Protein AF-0000000079467205 (afdb_homodimer)

Nearest PDB structures (foldseek):
  5gpa-assembly1_A  TM=7.378E-01  e=1.035E-05  Halalkalibacterium halodurans C-125
  5gpa-assembly1_B  TM=6.848E-01  e=2.240E-05  Halalkalibacterium halodurans C-125
  5gp9-assembly1_A  TM=6.369E-01  e=7.031E-06  Halalkalibacterium halodurans C-125
  2gen-assembly1_A-2  TM=6.597E-01  e=1.213E-04  Pseudomonas aeruginosa PAO1
  3whc-assembly3_F  TM=6.087E-01  e=8.655E-05  Bacillus subtilis subsp. subtilis str. 168

Radius of gyration: 24.33 Å; Cα contacts (8 Å, |Δi|>4): 505; chains: 2; bounding box: 54×79×48 Å

InterPro domains:
  IPR001647 DNA-binding HTH domain, TetR-type [PF00440] (15-61)
  IPR001647 DNA-binding HTH domain, TetR-type [PR00455] (15-28)
  IPR001647 DNA-binding HTH domain, TetR-type [PR00455] (36-59)
  IPR001647 DNA-binding HTH domain, TetR-type [PS50977] (9-69)
  IPR009057 Homedomain-like superfamily [SSF46689] (7-82)
  IPR023772 DNA-binding HTH domain, TetR-type, conserved site [PS01081] (27-57)
  IPR050109 HTH-type, TetR-like transcriptional regulator [PTHR30055] (4-200)

Foldseek 3Di:
DDPPDPVVVVLLVLLLVLLLVCCLAPNLVPDFLCSSCVSSVHDSVVNCVPAVTSLRSLQVNLVVLLVQLVVQLVVLLPDDDAQLSSQLSNLCSLALVVCQSRLQGPCNVRSVVSCCVSPVVSVVVSVVVQLVSQLVSQVVCVVVVRWAPVLQPDHSNVLSVVLVVQLVCQQDDPVHGDDSVSSSVSSSVSSVVVSVSTGD/DDPPDPVVVVLLVLLLVLLLVCCLAPNLVVDFLCSSCVSSVHDSVVNCVPAVTSLRSLQVNLVVLLVQLVVQLVVLLPDDDAQLSSQLSNLCSLALVVCQSRLQGPCNVRSVVSCCVSPVVSVVVSVVVQLVSQLVSQVVCVVVVRWAPVLQPDHSNVLSVVLVVQLVCQQDDPVHGDDSVSSSVSSSVSSVVVSVSTGD

Solvent-accessible surface area (backbone atoms only — not comparable to full-atom values): 20523 Å² total; per-residue (Å²): 132,81,79,71,54,79,71,49,57,46,50,57,46,36,41,39,54,26,38,52,54,41,33,36,74,56,17,64,87,74,47,48,61,61,54,27,18,56,67,44,70,48,55,54,69,59,50,54,74,77,25,82,49,63,63,43,43,51,44,51,42,51,52,50,52,52,53,50,28,54,54,37,32,54,52,21,70,68,44,76,78,54,61,36,58,28,46,26,35,35,51,39,24,68,45,45,62,59,37,68,71,37,52,80,30,91,28,42,66,59,50,54,54,44,40,53,70,72,28,44,70,57,51,54,46,49,56,50,48,52,45,48,53,45,28,51,51,50,52,52,33,36,75,72,60,60,27,23,54,72,54,34,72,46,55,52,65,57,51,34,50,46,51,50,14,24,58,56,14,46,51,58,45,97,92,41,57,55,54,65,68,58,40,52,50,47,46,43,51,49,22,33,36,51,38,30,12,18,47,102,132,80,80,71,53,77,71,50,57,47,50,57,46,37,42,39,54,26,37,51,51,41,33,38,73,56,19,64,86,73,49,48,62,61,54,27,17,58,66,46,70,47,56,54,70,59,49,54,75,76,26,84,49,62,62,43,43,51,42,49,42,52,51,49,52,53,52,51,28,53,52,37,31,55,51,21,70,69,43,77,77,54,60,37,57,27,45,26,35,35,50,40,26,69,45,45,61,57,38,65,70,39,52,82,31,92,28,43,67,59,48,53,53,43,41,54,72,70,28,44,68,56,52,54,46,48,57,49,48,54,45,49,52,45,27,51,49,51,52,52,33,34,74,71,61,60,28,24,54,70,56,35,73,44,55,54,65,58,49,34,52,45,51,48,15,23,57,56,16,47,51,58,45,96,90,41,56,56,55,64,68,59,39,52,50,49,46,44,51,48,21,34,37,51,37,31,12,20,47,102

Sequence (400 aa):
MAEPAPESRTKADAILSAAQRLFTQFGFRRTSIDDIAREAGIAKGTVYLYFDGKEAVFRAMQARNLAEVEVACDAAEAAGGGFGDRLRGVLEALYAGIYDRYGQSEHLVELSSTRLTVGPDIAGQVDQTYTGRIVGFLKAAEKAGDASLAASGLDAAAIAATLMAAAKGAKQSESGPPDPATYRASLARIAALIAAALRPMAEPAPESRTKADAILSAAQRLFTQFGFRRTSIDDIAREAGIAKGTVYLYFDGKEAVFRAMQARNLAEVEVACDAAEAAGGGFGDRLRGVLEALYAGIYDRYGQSEHLVELSSTRLTVGPDIAGQVDQTYTGRIVGFLKAAEKAGDASLAASGLDAAAIAATLMAAAKGAKQSESGPPDPATYRASLARIAALIAAALRP

Organism: NCBI:txid2803784

Secondary structure (DSSP, 8-state):
-----HHHHHHHHHHHHHHHHHHHHH-STT--HHHHHHHHTS-HHHHHHH-SSHHHHHHHHHHHHHHHHHHHHHHHHHS-S-HHHHHHHHHIIIIIHHHHHHTT-TTHHHHHHHHHHH-HHHHHHHHHHHHHHHHHHHHHHHHTTS--GGGTT--HHHHHHHHHHHHHHTT--TTSSPPHHHHHHHHHHHHHHHHHHT--/-----HHHHHHHHHHHHHHHHHHHHH-STT--HHHHHHHHTS-HHHHHHH-SSHHHHHHHHHHHHHHHHHHHHHHHHHS-S-HHHHHHHHHIIIIIHHHHHHTT-TTHHHHHHHHHHH-HHHHHHHHHHHHHHHHHHHHHHHHTTS--GGGTT--HHHHHHHHHHHHHHTT--TTSSPPHHHHHHHHHHHHHHHHHHT--

pLDDT: mean 91.83, std 10.71, range [36.5, 98.31]

Structure (mmCIF, N/CA/C/O backbone):
data_AF-0000000079467205-model_v1
#
loop_
_entity.id
_entity.type
_entity.pdbx_description
1 polymer 'TetR/AcrR family transcriptional regulator'
#
loop_
_atom_site.group_PDB
_atom_site.id
_atom_site.type_symbol
_atom_site.label_atom_id
_atom_site.label_alt_id
_atom_site.label_comp_id
_atom_site.label_asym_id
_atom_site.label_entity_id
_atom_site.label_seq_id
_atom_site.pdbx_PDB_ins_code
_atom_site.Cartn_x
_atom_site.Cartn_y
_atom_site.Cartn_z
_atom_site.occupancy
_atom_site.B_iso_or_equiv
_atom_site.auth_seq_id
_atom_site.auth_comp_id
_atom_site.auth_asym_id
_atom_site.auth_atom_id
_atom_site.pdbx_PDB_model_num
ATOM 1 N N . MET A 1 1 ? -8.852 38.5 7.387 1 36.75 1 MET A N 1
ATOM 2 C CA . MET A 1 1 ? -9.695 38.156 8.531 1 36.75 1 MET A CA 1
ATOM 3 C C . MET A 1 1 ? -8.859 38.031 9.805 1 36.75 1 MET A C 1
ATOM 5 O O . MET A 1 1 ? -7.715 37.562 9.75 1 36.75 1 MET A O 1
ATOM 9 N N . ALA A 1 2 ? -9.195 38.594 10.961 1 44.03 2 ALA A N 1
ATOM 10 C CA . ALA A 1 2 ? -8.43 38.844 12.18 1 44.03 2 ALA A CA 1
ATOM 11 C C . ALA A 1 2 ? -7.926 37.531 12.789 1 44.03 2 ALA A C 1
ATOM 13 O O . ALA A 1 2 ? -8.586 36.5 12.672 1 44.03 2 ALA A O 1
ATOM 14 N N . GLU A 1 3 ? -6.695 37.344 13.125 1 44.56 3 GLU A N 1
ATOM 15 C CA . GLU A 1 3 ? -6.109 36.219 13.844 1 44.56 3 GLU A CA 1
ATOM 16 C C . GLU A 1 3 ? -6.895 35.906 15.109 1 44.56 3 GLU A C 1
ATOM 18 O O . GLU A 1 3 ? -7.129 36.781 15.938 1 44.56 3 GLU A O 1
ATOM 23 N N . PRO A 1 4 ? -7.855 34.969 15.156 1 46.72 4 PRO A N 1
ATOM 24 C CA . PRO A 1 4 ? -8.711 34.781 16.328 1 46.72 4 PRO A CA 1
ATOM 25 C C . PRO A 1 4 ? -7.953 34.938 17.641 1 46.72 4 PRO A C 1
ATOM 27 O O . PRO A 1 4 ? -6.738 34.719 17.688 1 46.72 4 PRO A O 1
ATOM 30 N N . ALA A 1 5 ? -8.438 35.5 18.641 1 46.75 5 ALA A N 1
ATOM 31 C CA . ALA A 1 5 ? -7.914 35.781 19.969 1 46.75 5 ALA A CA 1
ATOM 32 C C . ALA A 1 5 ? -7.34 34.531 20.625 1 46.75 5 ALA A C 1
ATOM 34 O O . ALA A 1 5 ? -7.781 33.406 20.344 1 46.75 5 ALA A O 1
ATOM 35 N N . PRO A 1 6 ? -6.297 34.5 21.312 1 47.53 6 PRO A N 1
ATOM 36 C CA . PRO A 1 6 ? -5.609 33.375 21.969 1 47.53 6 PRO A CA 1
ATOM 37 C C . PRO A 1 6 ? -6.574 32.375 22.625 1 47.53 6 PRO A C 1
ATOM 39 O O . PRO A 1 6 ? -6.328 31.172 22.625 1 47.53 6 PRO A O 1
ATOM 42 N N . GLU A 1 7 ? -7.547 32.875 23.281 1 47.25 7 GLU A N 1
ATOM 43 C CA . GLU A 1 7 ? -8.555 32.062 23.938 1 47.25 7 GLU A CA 1
ATOM 44 C C . GLU A 1 7 ? -9.336 31.219 22.938 1 47.25 7 GLU A C 1
ATOM 46 O O . GLU A 1 7 ? -9.805 30.125 23.25 1 47.25 7 GLU A O 1
ATOM 51 N N . SER A 1 8 ? -9.68 31.812 21.844 1 50.72 8 SER A N 1
ATOM 52 C CA . SER A 1 8 ? -10.438 31.266 20.734 1 50.72 8 SER A CA 1
ATOM 53 C C . SER A 1 8 ? -9.711 30.094 20.078 1 50.72 8 SER A C 1
ATOM 55 O O . SER A 1 8 ? -10.336 29.125 19.656 1 50.72 8 SER A O 1
ATOM 57 N N . ARG A 1 9 ? -8.398 30.297 19.812 1 60.38 9 ARG A N 1
ATOM 58 C CA . ARG A 1 9 ? -7.547 29.234 19.266 1 60.38 9 ARG A CA 1
ATOM 59 C C . ARG A 1 9 ? -7.629 27.969 20.125 1 60.38 9 ARG A C 1
ATOM 61 O O . ARG A 1 9 ? -7.668 26.859 19.594 1 60.38 9 ARG A O 1
ATOM 68 N N . THR A 1 10 ? -8.156 28.344 21.312 1 80.81 10 THR A N 1
ATOM 69 C CA . THR A 1 10 ? -8.164 27.266 22.297 1 80.81 10 THR A CA 1
ATOM 70 C C . THR A 1 10 ? -9.43 26.422 22.156 1 80.81 10 THR A C 1
ATOM 72 O O . THR A 1 10 ? -9.367 25.203 22.141 1 80.81 10 THR A O 1
ATOM 75 N N . LYS A 1 11 ? -10.633 27.203 21.797 1 91.44 11 LYS A N 1
ATOM 76 C CA . LYS A 1 11 ? -11.883 26.453 21.719 1 91.44 11 LYS A CA 1
ATOM 77 C C . LYS A 1 11 ? -11.961 25.641 20.422 1 91.44 11 LYS A C 1
ATOM 79 O O . LYS A 1 11 ? -12.367 24.484 20.438 1 91.44 11 LYS A O 1
ATOM 84 N N . ALA A 1 12 ? -11.602 26.344 19.406 1 94.81 12 ALA A N 1
ATOM 85 C CA . ALA A 1 12 ? -11.562 25.625 18.125 1 94.81 12 ALA A CA 1
ATOM 86 C C . ALA A 1 12 ? -10.695 24.375 18.219 1 94.81 12 ALA A C 1
ATOM 88 O O . ALA A 1 12 ? -11.078 23.312 17.734 1 94.81 12 ALA A O 1
ATOM 89 N N . ASP A 1 13 ? -9.609 24.547 18.891 1 94.94 13 ASP A N 1
ATOM 90 C CA . ASP A 1 13 ? -8.695 23.422 19.062 1 94.94 13 ASP A CA 1
ATOM 91 C C . ASP A 1 13 ? -9.32 22.328 19.922 1 94.94 13 ASP A C 1
ATOM 93 O O . ASP A 1 13 ? -9.156 21.125 19.625 1 94.94 13 ASP A O 1
ATOM 97 N N . ALA A 1 14 ? -10 22.75 20.891 1 95.44 14 ALA A N 1
ATOM 98 C CA . ALA A 1 14 ? -10.68 21.797 21.75 1 95.44 14 ALA A CA 1
ATOM 99 C C . ALA A 1 14 ? -11.75 21.016 20.984 1 95.44 14 ALA A C 1
ATOM 101 O O . ALA A 1 14 ? -11.891 19.812 21.156 1 95.44 14 ALA A O 1
ATOM 102 N N . ILE A 1 15 ? -12.438 21.75 20.156 1 97.31 15 ILE A N 1
ATOM 103 C CA . ILE A 1 15 ? -13.477 21.141 19.328 1 97.31 15 ILE A CA 1
ATOM 104 C C . ILE A 1 15 ? -12.852 20.109 18.375 1 97.31 15 ILE A C 1
ATOM 106 O O . ILE A 1 15 ? -13.312 18.984 18.297 1 97.31 15 ILE A O 1
ATOM 110 N N . LEU A 1 16 ? -11.789 20.484 17.766 1 97.25 16 LEU A N 1
ATOM 111 C CA . LEU A 1 16 ? -11.141 19.625 16.797 1 97.25 16 LEU A CA 1
ATOM 112 C C . LEU A 1 16 ? -10.523 18.406 17.469 1 97.25 16 LEU A C 1
ATOM 114 O O . LEU A 1 16 ? -10.555 17.297 16.922 1 97.25 16 LEU A O 1
ATOM 118 N N . SER A 1 17 ? -9.953 18.562 18.688 1 96.38 17 SER A N 1
ATOM 119 C CA . SER A 1 17 ? -9.383 17.453 19.422 1 96.38 17 SER A CA 1
ATOM 120 C C . SER A 1 17 ? -10.461 16.469 19.859 1 96.38 17 SER A C 1
ATOM 122 O O . SER A 1 17 ? -10.266 15.25 19.781 1 96.38 17 SER A O 1
ATOM 124 N N . ALA A 1 18 ? -11.578 16.984 20.266 1 97.31 18 ALA A N 1
ATOM 125 C CA . ALA A 1 18 ? -12.719 16.156 20.625 1 97.31 18 ALA A CA 1
ATOM 126 C C . ALA A 1 18 ? -13.234 15.383 19.406 1 97.31 18 ALA A C 1
ATOM 128 O O . ALA A 1 18 ? -13.492 14.18 19.484 1 97.31 18 ALA A O 1
ATOM 129 N N . ALA A 1 19 ? -13.375 16.109 18.328 1 97.38 19 ALA A N 1
ATOM 130 C CA . ALA A 1 19 ? -13.836 15.492 17.094 1 97.38 19 ALA A CA 1
ATOM 131 C C . ALA A 1 19 ? -12.906 14.367 16.656 1 97.38 19 ALA A C 1
ATOM 133 O O . ALA A 1 19 ? -13.359 13.289 16.266 1 97.38 19 ALA A O 1
ATOM 134 N N . GLN A 1 20 ? -11.633 14.633 16.703 1 95.81 20 GLN A N 1
ATOM 135 C CA . GLN A 1 20 ? -10.641 13.625 16.328 1 95.81 20 GLN A CA 1
ATOM 136 C C . GLN A 1 20 ? -10.828 12.344 17.141 1 95.81 20 GLN A C 1
ATOM 138 O O . GLN A 1 20 ? -10.82 11.25 16.578 1 95.81 20 GLN A O 1
ATOM 143 N N . ARG A 1 21 ? -10.969 12.492 18.391 1 95.88 21 ARG A N 1
ATOM 144 C CA . ARG A 1 21 ? -11.156 11.352 19.266 1 95.88 21 ARG A CA 1
ATOM 145 C C . ARG A 1 21 ? -12.445 10.602 18.938 1 95.88 21 ARG A C 1
ATOM 147 O O . ARG A 1 21 ? -12.445 9.375 18.812 1 95.88 21 ARG A O 1
ATOM 154 N N . LEU A 1 22 ? -13.469 11.32 18.75 1 97.56 22 LEU A N 1
ATOM 155 C CA . LEU A 1 22 ? -14.781 10.711 18.531 1 97.56 22 LEU A CA 1
ATOM 156 C C . LEU A 1 22 ? -14.867 10.078 17.156 1 97.56 22 LEU A C 1
ATOM 158 O O . LEU A 1 22 ? -15.367 8.961 17.016 1 97.56 22 LEU A O 1
ATOM 162 N N . PHE A 1 23 ? -14.344 10.773 16.141 1 96.94 23 PHE A N 1
ATOM 163 C CA . PHE A 1 23 ? -14.336 10.211 14.797 1 96.94 23 PHE A CA 1
ATOM 164 C C . PHE A 1 23 ? -13.516 8.93 14.75 1 96.94 23 PHE A C 1
ATOM 166 O O . PHE A 1 23 ? -13.875 7.98 14.055 1 96.94 23 PHE A O 1
ATOM 173 N N . THR A 1 24 ? -12.445 8.938 15.469 1 95.38 24 THR A N 1
ATOM 174 C CA . THR A 1 24 ? -11.578 7.762 15.477 1 95.38 24 THR A CA 1
ATOM 175 C C . THR A 1 24 ? -12.242 6.605 16.219 1 95.38 24 THR A C 1
ATOM 177 O O . THR A 1 24 ? -12.125 5.449 15.805 1 95.38 24 THR A O 1
ATOM 180 N N . GLN A 1 25 ? -12.977 6.918 17.219 1 95.38 25 GLN A N 1
ATOM 181 C CA . GLN A 1 25 ? -13.555 5.898 18.078 1 95.38 25 GLN A CA 1
ATOM 182 C C . GLN A 1 25 ? -14.891 5.395 17.531 1 95.38 25 GLN A C 1
ATOM 184 O O . GLN A 1 25 ? -15.195 4.203 17.641 1 95.38 25 GLN A O 1
ATOM 189 N N . PHE A 1 26 ? -15.656 6.32 16.875 1 96.38 26 PHE A N 1
ATOM 190 C CA . PHE A 1 26 ? -17.031 5.941 16.562 1 96.38 26 PHE A CA 1
ATOM 191 C C . PHE A 1 26 ? -17.328 6.129 15.078 1 96.38 26 PHE A C 1
ATOM 193 O O . PHE A 1 26 ? -18.406 5.738 14.602 1 96.38 26 PHE A O 1
ATOM 200 N N . GLY A 1 27 ? -16.391 6.652 14.398 1 96.81 27 GLY A N 1
ATOM 201 C CA . GLY A 1 27 ? -16.656 6.969 13 1 96.81 27 GLY A CA 1
ATOM 202 C C . GLY A 1 27 ? -17.328 8.312 12.82 1 96.81 27 GLY A C 1
ATOM 203 O O . GLY A 1 27 ? -17.812 8.914 13.781 1 96.81 27 GLY A O 1
ATOM 204 N N . PHE A 1 28 ? -17.359 8.82 11.602 1 96.75 28 PHE A N 1
ATOM 205 C CA . PHE A 1 28 ? -17.953 10.109 11.25 1 96.75 28 PHE A CA 1
ATOM 206 C C . PHE A 1 28 ? -19.484 10.047 11.328 1 96.75 28 PHE A C 1
ATOM 208 O O . PHE A 1 28 ? -20.109 10.953 11.875 1 96.75 28 PHE A O 1
ATOM 215 N N . ARG A 1 29 ? -20.047 9.023 10.805 1 96.19 29 ARG A N 1
ATOM 216 C CA . ARG A 1 29 ? -21.5 8.891 10.688 1 96.19 29 ARG A CA 1
ATOM 217 C C . ARG A 1 29 ? -22.156 8.859 12.062 1 96.19 29 ARG A C 1
ATOM 219 O O . ARG A 1 29 ? -23.172 9.516 12.289 1 96.19 29 ARG A O 1
ATOM 226 N N . ARG A 1 30 ? -21.562 8.211 12.977 1 97 30 ARG A N 1
ATOM 227 C CA . ARG A 1 30 ? -22.188 7.98 14.273 1 97 30 ARG A CA 1
ATOM 228 C C . ARG A 1 30 ? -21.875 9.125 15.242 1 97 30 ARG A C 1
ATOM 230 O O . ARG A 1 30 ? -22.422 9.172 16.344 1 97 30 ARG A O 1
ATOM 237 N N . THR A 1 31 ? -20.984 9.922 14.898 1 98.12 31 THR A N 1
ATOM 238 C CA . THR A 1 31 ? -20.625 11.047 15.758 1 98.12 31 THR A CA 1
ATOM 239 C C . THR A 1 31 ? -21.484 12.273 15.438 1 98.12 31 THR A C 1
ATOM 241 O O . THR A 1 31 ? -21.672 12.617 14.266 1 98.12 31 THR A O 1
ATOM 244 N N . SER A 1 32 ? -22.047 12.945 16.438 1 97.75 32 SER A N 1
ATOM 245 C CA . SER A 1 32 ? -22.859 14.141 16.234 1 97.75 32 SER A CA 1
ATOM 246 C C . SER A 1 32 ? -22.156 15.383 16.781 1 97.75 32 SER A C 1
ATOM 248 O O . SER A 1 32 ? -21.172 15.281 17.5 1 97.75 32 SER A O 1
ATOM 250 N N . ILE A 1 33 ? -22.703 16.5 16.406 1 97.75 33 ILE A N 1
ATOM 251 C CA . ILE A 1 33 ? -22.219 17.766 16.953 1 97.75 33 ILE A CA 1
ATOM 252 C C . ILE A 1 33 ? -22.422 17.781 18.469 1 97.75 33 ILE A C 1
ATOM 254 O O . ILE A 1 33 ? -21.578 18.297 19.203 1 97.75 33 ILE A O 1
ATOM 258 N N . ASP A 1 34 ? -23.5 17.203 18.891 1 97.81 34 ASP A N 1
ATOM 259 C CA . ASP A 1 34 ? -23.75 17.109 20.312 1 97.81 34 ASP A CA 1
ATOM 260 C C . ASP A 1 34 ? -22.672 16.297 21.016 1 97.81 34 ASP A C 1
ATOM 262 O O . ASP A 1 34 ? -22.188 16.688 22.094 1 97.81 34 ASP A O 1
ATOM 266 N N . ASP A 1 35 ? -22.297 15.227 20.453 1 98.31 35 ASP A N 1
ATOM 267 C CA . ASP A 1 35 ? -21.219 14.406 21 1 98.31 35 ASP A CA 1
ATOM 268 C C . ASP A 1 35 ? -19.922 15.195 21.109 1 98.31 35 ASP A C 1
ATOM 270 O O . ASP A 1 35 ? -19.234 15.133 22.141 1 98.31 35 ASP A O 1
ATOM 274 N N . ILE A 1 36 ? -19.609 15.922 20.047 1 98.31 36 ILE A N 1
ATOM 275 C CA . ILE A 1 36 ? -18.375 16.688 19.984 1 98.31 36 ILE A CA 1
ATOM 276 C C . ILE A 1 36 ? -18.391 17.781 21.062 1 98.31 36 ILE A C 1
ATOM 278 O O . ILE A 1 36 ? -17.406 17.969 21.766 1 98.31 36 ILE A O 1
ATOM 282 N N . ALA A 1 37 ? -19.484 18.422 21.172 1 97.69 37 ALA A N 1
ATOM 283 C CA . ALA A 1 37 ? -19.641 19.469 22.172 1 97.69 37 ALA A CA 1
ATOM 284 C C . ALA A 1 37 ? -19.438 18.906 23.578 1 97.69 37 ALA A C 1
ATOM 286 O O . ALA A 1 37 ? -18.672 19.453 24.375 1 97.69 37 ALA A O 1
ATOM 287 N N . ARG A 1 38 ? -20.078 17.828 23.859 1 97.88 38 ARG A N 1
ATOM 288 C CA . ARG A 1 38 ? -19.984 17.172 25.156 1 97.88 38 ARG A CA 1
ATOM 289 C C . ARG A 1 38 ? -18.547 16.75 25.453 1 97.88 38 ARG A C 1
ATOM 291 O O . ARG A 1 38 ? -18.047 17 26.562 1 97.88 38 ARG A O 1
ATOM 298 N N . GLU A 1 39 ? -17.922 16.188 24.531 1 97.12 39 GLU A N 1
ATOM 299 C CA . GLU A 1 39 ? -16.547 15.734 24.703 1 97.12 39 GLU A CA 1
ATOM 300 C C . GLU A 1 39 ? -15.602 16.906 24.922 1 97.12 39 GLU A C 1
ATOM 302 O O . GLU A 1 39 ? -14.625 16.797 25.672 1 97.12 39 GLU A O 1
ATOM 307 N N . ALA A 1 40 ? -15.875 18 24.266 1 96.75 40 ALA A N 1
ATOM 308 C CA . ALA A 1 40 ? -15.039 19.188 24.359 1 96.75 40 ALA A CA 1
ATOM 309 C C . ALA A 1 40 ? -15.359 19.984 25.625 1 96.75 40 ALA A C 1
ATOM 311 O O . ALA A 1 40 ? -14.648 20.922 25.969 1 96.75 40 ALA A O 1
ATOM 312 N N . GLY A 1 41 ? -16.438 19.641 26.234 1 96.56 41 GLY A N 1
ATOM 313 C CA . GLY A 1 41 ? -16.844 20.328 27.453 1 96.56 41 GLY A CA 1
ATOM 314 C C . GLY A 1 41 ? -17.406 21.703 27.203 1 96.56 41 GLY A C 1
ATOM 315 O O . GLY A 1 41 ? -17.172 22.641 27.969 1 96.56 41 GLY A O 1
ATOM 316 N N . ILE A 1 42 ? -18.047 21.859 26.078 1 95.88 42 ILE A N 1
ATOM 317 C CA . ILE A 1 42 ? -18.609 23.156 25.734 1 95.88 42 ILE A CA 1
ATOM 318 C C . ILE A 1 42 ? -20.062 22.984 25.297 1 95.88 42 ILE A C 1
ATOM 320 O O . ILE A 1 42 ? -20.547 21.844 25.141 1 95.88 42 ILE A O 1
ATOM 324 N N . ALA A 1 43 ? -20.75 24.109 25.141 1 95.19 43 ALA A N 1
ATOM 325 C CA . ALA A 1 43 ? -22.125 24.078 24.672 1 95.19 43 ALA A CA 1
ATOM 326 C C . ALA A 1 43 ? -22.188 23.812 23.172 1 95.19 43 ALA A C 1
ATOM 328 O O . ALA A 1 43 ? -21.297 24.219 22.422 1 95.19 43 ALA A O 1
ATOM 329 N N . LYS A 1 44 ? -23.266 23.141 22.797 1 95.69 44 LYS A N 1
ATOM 330 C CA . LYS A 1 44 ? -23.484 22.828 21.375 1 95.69 44 LYS A CA 1
ATOM 331 C C . LYS A 1 44 ? -23.438 24.094 20.531 1 95.69 44 LYS A C 1
ATOM 333 O O . LYS A 1 44 ? -22.828 24.094 19.453 1 95.69 44 LYS A O 1
ATOM 338 N N . GLY A 1 45 ? -24.078 25.094 21 1 95.44 45 GLY A N 1
ATOM 339 C CA . GLY A 1 45 ? -24.125 26.359 20.266 1 95.44 45 GLY A CA 1
ATOM 340 C C . GLY A 1 45 ? -22.75 26.953 20.031 1 95.44 45 GLY A C 1
ATOM 341 O O . GLY A 1 45 ? -22.516 27.594 19 1 95.44 45 GLY A O 1
ATOM 342 N N . THR A 1 46 ? -21.875 26.734 20.969 1 95.44 46 THR A N 1
ATOM 343 C CA . THR A 1 46 ? -20.5 27.234 20.859 1 95.44 46 THR A CA 1
ATOM 344 C C . THR A 1 46 ? -19.781 26.594 19.672 1 95.44 46 THR A C 1
ATOM 346 O O . THR A 1 46 ? -19 27.234 18.984 1 95.44 46 THR A O 1
ATOM 349 N N . VAL A 1 47 ? -20.031 25.266 19.422 1 96.88 47 VAL A N 1
ATOM 350 C CA . VAL A 1 47 ? -19.422 24.594 18.281 1 96.88 47 VAL A CA 1
ATOM 351 C C . VAL A 1 47 ? -19.812 25.312 16.984 1 96.88 47 VAL A C 1
ATOM 353 O O . VAL A 1 47 ? -18.969 25.516 16.125 1 96.88 47 VAL A O 1
ATOM 356 N N . TYR A 1 48 ? -21.016 25.781 16.875 1 96.38 48 TYR A N 1
ATOM 357 C CA . TYR A 1 48 ? -21.547 26.375 15.664 1 96.38 48 TYR A CA 1
ATOM 358 C C . TYR A 1 48 ? -21 27.781 15.453 1 96.38 48 TYR A C 1
ATOM 360 O O . TYR A 1 48 ? -21.125 28.344 14.367 1 96.38 48 TYR A O 1
ATOM 368 N N . LEU A 1 49 ? -20.422 28.375 16.516 1 95.94 49 LEU A N 1
ATOM 369 C CA . LEU A 1 49 ? -19.75 29.656 16.375 1 95.94 49 LEU A CA 1
ATOM 370 C C . LEU A 1 49 ? -18.469 29.5 15.555 1 95.94 49 LEU A C 1
ATOM 372 O O . LEU A 1 49 ? -18.016 30.453 14.914 1 95.94 49 LEU A O 1
ATOM 376 N N . TYR A 1 50 ? -17.984 28.344 15.609 1 96.44 50 TYR A N 1
ATOM 377 C CA . TYR A 1 50 ? -16.688 28.125 14.984 1 96.44 50 TYR A CA 1
ATOM 378 C C . TYR A 1 50 ? -16.828 27.328 13.703 1 96.44 50 TYR A C 1
ATOM 380 O O . TYR A 1 50 ? -16.078 27.531 12.742 1 96.44 50 TYR A O 1
ATOM 388 N N . PHE A 1 51 ? -17.734 26.344 13.719 1 97.44 51 PHE A N 1
ATOM 389 C CA . PHE A 1 51 ? -17.891 25.438 12.586 1 97.44 51 PHE A CA 1
ATOM 390 C C . PHE A 1 51 ? -19.359 25.266 12.211 1 97.44 51 PHE A C 1
ATOM 392 O O . PHE A 1 51 ? -20.188 25 13.07 1 97.44 51 PHE A O 1
ATOM 399 N N . ASP A 1 52 ? -19.516 25.359 10.914 1 95.62 52 ASP A N 1
ATOM 400 C CA . ASP A 1 52 ? -20.891 25.219 10.406 1 95.62 52 ASP A CA 1
ATOM 401 C C . ASP A 1 52 ? -21.25 23.766 10.195 1 95.62 52 ASP A C 1
ATOM 403 O O . ASP A 1 52 ? -21.469 23.328 9.062 1 95.62 52 ASP A O 1
ATOM 407 N N . GLY A 1 53 ? -21.266 22.953 11.258 1 95.94 53 GLY A N 1
ATOM 408 C CA . GLY A 1 53 ? -21.703 21.562 11.203 1 95.94 53 GLY A CA 1
ATOM 409 C C . GLY A 1 53 ? -20.547 20.578 11.273 1 95.94 53 GLY A C 1
ATOM 410 O O . GLY A 1 53 ? -19.391 20.984 11.375 1 95.94 53 GLY A O 1
ATOM 411 N N . LYS A 1 54 ? -20.875 19.375 11.156 1 96.75 54 LYS A N 1
ATOM 412 C CA . LYS A 1 54 ? -19.938 18.266 11.344 1 96.75 54 LYS A CA 1
ATOM 413 C C . LYS A 1 54 ? -18.938 18.188 10.188 1 96.75 54 LYS A C 1
ATOM 415 O O . LYS A 1 54 ? -17.766 17.891 10.398 1 96.75 54 LYS A O 1
ATOM 420 N N . GLU A 1 55 ? -19.438 18.516 8.992 1 96.75 55 GLU A N 1
ATOM 421 C CA . GLU A 1 55 ? -18.562 18.484 7.832 1 96.75 55 GLU A CA 1
ATOM 422 C C . GLU A 1 55 ? -17.469 19.562 7.934 1 96.75 55 GLU A C 1
ATOM 424 O O . GLU A 1 55 ? -16.312 19.312 7.586 1 96.75 55 GLU A O 1
ATOM 429 N N . ALA A 1 56 ? -17.875 20.625 8.422 1 96.69 56 ALA A N 1
ATOM 430 C CA . ALA A 1 56 ? -16.906 21.703 8.609 1 96.69 56 ALA A CA 1
ATOM 431 C C . ALA A 1 56 ? -15.867 21.328 9.664 1 96.69 56 ALA A C 1
ATOM 433 O O . ALA A 1 56 ? -14.688 21.641 9.523 1 96.69 56 ALA A O 1
ATOM 434 N N . VAL A 1 57 ? -16.312 20.703 10.695 1 97.25 57 VAL A N 1
ATOM 435 C CA . VAL A 1 57 ? -15.414 20.234 11.734 1 97.25 57 VAL A CA 1
ATOM 436 C C . VAL A 1 57 ? -14.422 19.234 11.133 1 97.25 57 VAL A C 1
ATOM 438 O O . VAL A 1 57 ? -13.211 19.344 11.367 1 97.25 57 VAL A O 1
ATOM 441 N N . PHE A 1 58 ? -14.95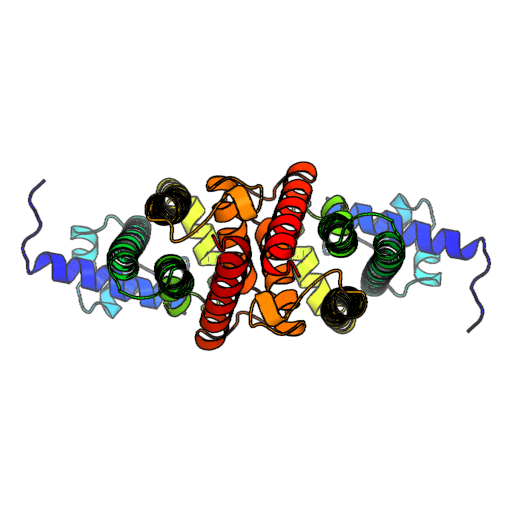3 18.344 10.359 1 96.88 58 PHE A N 1
ATOM 442 C CA . PHE A 1 58 ? -14.109 17.328 9.75 1 96.88 58 PHE A CA 1
ATOM 443 C C . PHE A 1 58 ? -13.07 17.953 8.828 1 96.88 58 PHE A C 1
ATOM 445 O O . PHE A 1 58 ? -11.891 17.594 8.883 1 96.88 58 PHE A O 1
ATOM 452 N N . ARG A 1 59 ? -13.469 18.859 8.031 1 95.62 59 ARG A N 1
ATOM 453 C CA . ARG A 1 59 ? -12.562 19.547 7.113 1 95.62 59 ARG A CA 1
ATOM 454 C C . ARG A 1 59 ? -11.461 20.281 7.875 1 95.62 59 ARG A C 1
ATOM 456 O O . ARG A 1 59 ? -10.289 20.219 7.496 1 95.62 59 ARG A O 1
ATOM 463 N N . ALA A 1 60 ? -11.883 20.922 8.875 1 95.5 60 ALA A N 1
ATOM 464 C CA . ALA A 1 60 ? -10.922 21.672 9.68 1 95.5 60 ALA A CA 1
ATOM 465 C C . ALA A 1 60 ? -9.922 20.734 10.359 1 95.5 60 ALA A C 1
ATOM 467 O O . ALA A 1 60 ? -8.742 21.062 10.492 1 95.5 60 ALA A O 1
ATOM 468 N N . MET A 1 61 ? -10.414 19.609 10.812 1 94.75 61 MET A N 1
ATOM 469 C CA . MET A 1 61 ? -9.555 18.594 11.398 1 94.75 61 MET A CA 1
ATOM 470 C C . MET A 1 61 ? -8.516 18.109 10.391 1 94.75 61 MET A C 1
ATOM 472 O O . MET A 1 61 ? -7.34 17.953 10.727 1 94.75 61 MET A O 1
ATOM 476 N N . GLN A 1 62 ? -8.906 17.906 9.188 1 93.25 62 GLN A N 1
ATOM 477 C CA . GLN A 1 62 ? -8 17.484 8.133 1 93.25 62 GLN A CA 1
ATOM 478 C C . GLN A 1 62 ? -6.953 18.562 7.848 1 93.25 62 GLN A C 1
ATOM 480 O O . GLN A 1 62 ? -5.773 18.266 7.668 1 93.25 62 GLN A O 1
ATOM 485 N N . ALA A 1 63 ? -7.43 19.75 7.805 1 93.56 63 ALA A N 1
ATOM 486 C CA . ALA A 1 63 ? -6.52 20.859 7.559 1 93.56 63 ALA A CA 1
ATOM 487 C C . ALA A 1 63 ? -5.488 20.984 8.672 1 93.56 63 ALA A C 1
ATOM 489 O O . ALA A 1 63 ? -4.312 21.25 8.414 1 93.56 63 ALA A O 1
ATOM 490 N N . ARG A 1 64 ? -5.977 20.812 9.844 1 93.56 64 ARG A N 1
ATOM 491 C CA . ARG A 1 64 ? -5.066 20.844 10.992 1 93.56 64 ARG A CA 1
ATOM 492 C C . ARG A 1 64 ? -4.035 19.734 10.898 1 93.56 64 ARG A C 1
ATOM 494 O O . ARG A 1 64 ? -2.855 19.953 11.188 1 93.56 64 ARG A O 1
ATOM 501 N N . ASN A 1 65 ? -4.457 18.547 10.547 1 93.19 65 ASN A N 1
ATOM 502 C CA . ASN A 1 65 ? -3.543 17.438 10.375 1 93.19 65 ASN A CA 1
ATOM 503 C C . ASN A 1 65 ? -2.461 17.75 9.344 1 93.19 65 ASN A C 1
ATOM 505 O O . ASN A 1 65 ? -1.282 17.469 9.57 1 93.19 65 ASN A O 1
ATOM 509 N N . LEU A 1 66 ? -2.824 18.328 8.227 1 93.56 66 LEU A N 1
ATOM 510 C CA . LEU A 1 66 ? -1.879 18.672 7.176 1 93.56 66 LEU A CA 1
ATOM 511 C C . LEU A 1 66 ? -0.873 19.719 7.668 1 93.56 66 LEU A C 1
ATOM 513 O O . LEU A 1 66 ? 0.322 19.609 7.383 1 93.56 66 LEU A O 1
ATOM 517 N N . ALA A 1 67 ? -1.356 20.672 8.438 1 93.44 67 ALA A N 1
ATOM 518 C CA . ALA A 1 67 ? -0.475 21.703 8.984 1 93.44 67 ALA A CA 1
ATOM 519 C C . ALA A 1 67 ? 0.553 21.078 9.938 1 93.44 67 ALA A C 1
ATOM 521 O O . ALA A 1 67 ? 1.722 21.484 9.93 1 93.44 67 ALA A O 1
ATOM 522 N N . GLU A 1 68 ? 0.103 20.172 10.695 1 93.5 68 GLU A N 1
ATOM 523 C CA . GLU A 1 68 ? 0.995 19.5 11.633 1 93.5 68 GLU A CA 1
ATOM 524 C C . GLU A 1 68 ? 2.062 18.703 10.891 1 93.5 68 GLU A C 1
ATOM 526 O O . GLU A 1 68 ? 3.213 18.625 11.328 1 93.5 68 GLU A O 1
ATOM 531 N N . VAL A 1 69 ? 1.697 18.109 9.82 1 94.81 69 VAL A N 1
ATOM 532 C CA . VAL A 1 69 ? 2.629 17.359 8.984 1 94.81 69 VAL A CA 1
ATOM 533 C C . VAL A 1 69 ? 3.701 18.297 8.438 1 94.81 69 VAL A C 1
ATOM 535 O O . VAL A 1 69 ? 4.891 17.969 8.461 1 94.81 69 VAL A O 1
ATOM 538 N N . GLU A 1 70 ? 3.275 19.438 7.965 1 93.75 70 GLU A N 1
ATOM 539 C CA . GLU A 1 70 ? 4.215 20.406 7.406 1 93.75 70 GLU A CA 1
ATOM 540 C C . GLU A 1 70 ? 5.242 20.844 8.445 1 93.75 70 GLU A C 1
ATOM 542 O O . GLU A 1 70 ? 6.441 20.891 8.164 1 93.75 70 GLU A O 1
ATOM 547 N N . VAL A 1 71 ? 4.77 21.094 9.633 1 94.5 71 VAL A N 1
ATOM 548 C CA . VAL A 1 71 ? 5.652 21.5 10.719 1 94.5 71 VAL A CA 1
ATOM 549 C C . VAL A 1 71 ? 6.629 20.375 11.055 1 94.5 71 VAL A C 1
ATOM 551 O O . VAL A 1 71 ? 7.82 20.625 11.25 1 94.5 71 VAL A O 1
ATOM 554 N N . ALA A 1 72 ? 6.133 19.188 11.102 1 95 72 ALA A N 1
ATOM 555 C CA . ALA A 1 72 ? 6.965 18.031 11.414 1 95 72 ALA A CA 1
ATOM 556 C C . ALA A 1 72 ? 8.023 17.812 10.336 1 95 72 ALA A C 1
ATOM 558 O O . ALA A 1 72 ? 9.156 17.422 10.641 1 95 72 ALA A O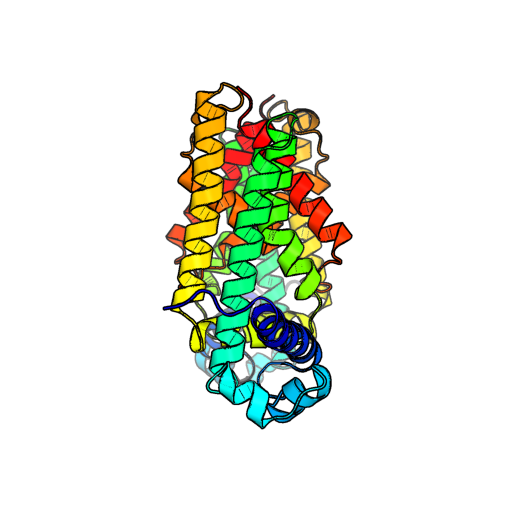 1
ATOM 559 N N . CYS A 1 73 ? 7.652 18.016 9.109 1 94.69 73 CYS A N 1
ATOM 560 C CA . CYS A 1 73 ? 8.602 17.891 8.008 1 94.69 73 CYS A CA 1
ATOM 561 C C . CYS A 1 73 ? 9.727 18.906 8.133 1 94.69 73 CYS A C 1
ATOM 563 O O . CYS A 1 73 ? 10.898 18.562 7.945 1 94.69 73 CYS A O 1
ATOM 565 N N . ASP A 1 74 ? 9.344 20.156 8.453 1 93.56 74 ASP A N 1
ATOM 566 C CA . ASP A 1 74 ? 10.352 21.188 8.648 1 93.56 74 ASP A CA 1
ATOM 567 C C . ASP A 1 74 ? 11.352 20.797 9.727 1 93.56 74 ASP A C 1
ATOM 569 O O . ASP A 1 74 ? 12.562 20.953 9.547 1 93.56 74 ASP A O 1
ATOM 573 N N . ALA A 1 75 ? 10.852 20.234 10.773 1 93.81 75 ALA A N 1
ATOM 574 C CA . ALA A 1 75 ? 11.703 19.828 11.891 1 93.81 75 ALA A CA 1
ATOM 575 C C . ALA A 1 75 ? 12.609 18.672 11.484 1 93.81 75 ALA A C 1
ATOM 577 O O . ALA A 1 75 ? 13.789 18.641 11.844 1 93.81 75 ALA A O 1
ATOM 578 N N . ALA A 1 76 ? 12.094 17.734 10.734 1 92.69 76 ALA A N 1
ATOM 579 C CA . ALA A 1 76 ? 12.852 16.562 10.289 1 92.69 76 ALA A CA 1
ATOM 580 C C . ALA A 1 76 ? 13.977 16.969 9.352 1 92.69 76 ALA A C 1
ATOM 582 O O . ALA A 1 76 ? 15.094 16.453 9.445 1 92.69 76 ALA A O 1
ATOM 583 N N . GLU A 1 77 ? 13.711 17.875 8.422 1 89.06 77 GLU A N 1
ATOM 584 C CA . GLU A 1 77 ? 14.695 18.328 7.445 1 89.06 77 GLU A CA 1
ATOM 585 C C . GLU A 1 77 ? 15.82 19.109 8.125 1 89.06 77 GLU A C 1
ATOM 587 O O . GLU A 1 77 ? 16.953 19.109 7.648 1 89.06 77 GLU A O 1
ATOM 592 N N . ALA A 1 78 ? 15.477 19.75 9.242 1 90 78 ALA A N 1
ATOM 593 C CA . ALA A 1 78 ? 16.438 20.578 9.961 1 90 78 ALA A CA 1
ATOM 594 C C . ALA A 1 78 ? 17.266 19.734 10.938 1 90 78 ALA A C 1
ATOM 596 O O . ALA A 1 78 ? 18.281 20.203 11.461 1 90 78 ALA A O 1
ATOM 597 N N . ALA A 1 79 ? 16.766 18.531 11.078 1 87.06 79 ALA A N 1
ATOM 598 C CA . ALA A 1 79 ? 17.438 17.656 12.047 1 87.06 79 ALA A CA 1
ATOM 599 C C . ALA A 1 79 ? 18.812 17.234 11.539 1 87.06 79 ALA A C 1
ATOM 601 O O . ALA A 1 79 ? 19.047 17.188 10.328 1 87.06 79 ALA A O 1
ATOM 602 N N . GLY A 1 80 ? 19.812 17.109 12.18 1 85.5 80 GLY A N 1
ATOM 603 C CA . GLY A 1 80 ? 21.125 16.594 11.812 1 85.5 80 GLY A CA 1
ATOM 604 C C . GLY A 1 80 ? 21.109 15.125 11.469 1 85.5 80 GLY A C 1
ATOM 605 O O . GLY A 1 80 ? 20.062 14.492 11.43 1 85.5 80 GLY A O 1
ATOM 606 N N . GLY A 1 81 ? 22.25 14.625 10.883 1 90.75 81 GLY A N 1
ATOM 607 C CA . GLY A 1 81 ? 22.391 13.219 10.539 1 90.75 81 GLY A CA 1
ATOM 608 C C . GLY A 1 81 ? 22.625 12.984 9.062 1 90.75 81 GLY A C 1
ATOM 609 O O . GLY A 1 81 ? 22.641 13.938 8.273 1 90.75 81 GLY A O 1
ATOM 610 N N . GLY A 1 82 ? 22.828 11.672 8.75 1 94 82 GLY A N 1
ATOM 611 C CA . GLY A 1 82 ? 23.031 11.297 7.359 1 94 82 GLY A CA 1
ATOM 612 C C . GLY A 1 82 ? 21.766 11.305 6.539 1 94 82 GLY A C 1
ATOM 613 O O . GLY A 1 82 ? 20.672 11.531 7.074 1 94 82 GLY A O 1
ATOM 614 N N . PHE A 1 83 ? 21.875 11.211 5.258 1 95.44 83 PHE A N 1
ATOM 615 C CA . PHE A 1 83 ? 20.766 11.258 4.312 1 95.44 83 PHE A CA 1
ATOM 616 C C . PHE A 1 83 ? 19.672 10.273 4.711 1 95.44 83 PHE A C 1
ATOM 618 O O . PHE A 1 83 ? 18.5 10.625 4.75 1 95.44 83 PHE A O 1
ATOM 625 N N . GLY A 1 84 ? 20.094 9.008 5.07 1 95.5 84 GLY A N 1
ATOM 626 C CA . GLY A 1 84 ? 19.141 7.977 5.457 1 95.5 84 GLY A CA 1
ATOM 627 C C . GLY A 1 84 ? 18.328 8.344 6.68 1 95.5 84 GLY A C 1
ATOM 628 O O . GLY A 1 84 ? 17.109 8.148 6.711 1 95.5 84 GLY A O 1
ATOM 629 N N . ASP A 1 85 ? 18.953 8.891 7.699 1 95.38 85 ASP A N 1
ATOM 630 C CA . ASP A 1 85 ? 18.281 9.297 8.93 1 95.38 85 ASP A CA 1
ATOM 631 C C . ASP A 1 85 ? 17.297 10.438 8.672 1 95.38 85 ASP A C 1
ATOM 633 O O . ASP A 1 85 ? 16.188 10.438 9.195 1 95.38 85 ASP A O 1
ATOM 637 N N . ARG A 1 86 ? 17.734 11.359 7.887 1 96 86 ARG A N 1
ATOM 638 C CA . ARG A 1 86 ? 16.875 12.492 7.566 1 96 86 ARG A CA 1
ATOM 639 C C . ARG A 1 86 ? 15.672 12.055 6.727 1 96 86 ARG A C 1
ATOM 641 O O . ARG A 1 86 ? 14.562 12.547 6.914 1 96 86 ARG A O 1
ATOM 648 N N . LEU A 1 87 ? 15.938 11.141 5.805 1 97 87 LEU A N 1
ATOM 649 C CA . LEU A 1 87 ? 14.836 10.617 5.008 1 97 87 LEU A CA 1
ATOM 650 C C . LEU A 1 87 ? 13.82 9.891 5.891 1 97 87 LEU A C 1
ATOM 652 O O . LEU A 1 87 ? 12.609 10.062 5.723 1 97 87 LEU A O 1
ATOM 656 N N . ARG A 1 88 ? 14.328 9.094 6.84 1 97.31 88 ARG A N 1
ATOM 657 C CA . ARG A 1 88 ? 13.445 8.43 7.797 1 97.31 88 ARG A CA 1
ATOM 658 C C . ARG A 1 88 ? 12.602 9.445 8.562 1 97.31 88 ARG A C 1
ATOM 660 O O . ARG A 1 88 ? 11.398 9.258 8.727 1 97.31 88 ARG A O 1
ATOM 667 N N . GLY A 1 89 ? 13.25 10.508 9 1 97.06 89 GLY A N 1
ATOM 668 C CA . GLY A 1 89 ? 12.531 11.57 9.688 1 97.06 89 GLY A CA 1
ATOM 669 C C . GLY A 1 89 ? 11.43 12.188 8.852 1 97.06 89 GLY A C 1
ATOM 670 O O . GLY A 1 89 ? 10.328 12.438 9.344 1 97.06 89 GLY A O 1
ATOM 671 N N . VAL A 1 90 ? 11.688 12.414 7.613 1 97 90 VAL A N 1
ATOM 672 C CA . VAL A 1 90 ? 10.711 12.992 6.695 1 97 90 VAL A CA 1
ATOM 673 C C . VAL A 1 90 ? 9.539 12.031 6.516 1 97 90 VAL A C 1
ATOM 675 O O . VAL A 1 90 ? 8.375 12.438 6.59 1 97 90 VAL A O 1
ATOM 678 N N . LEU A 1 91 ? 9.828 10.758 6.309 1 97.81 91 LEU A N 1
ATOM 679 C CA . LEU A 1 91 ? 8.781 9.758 6.141 1 97.81 91 LEU A CA 1
ATOM 680 C C . LEU A 1 91 ? 7.922 9.656 7.402 1 97.81 91 LEU A C 1
ATOM 682 O O . LEU A 1 91 ? 6.699 9.555 7.316 1 97.81 91 LEU A O 1
ATOM 686 N N . GLU A 1 92 ? 8.547 9.688 8.539 1 97.56 92 GLU A N 1
ATOM 687 C CA . GLU A 1 92 ? 7.801 9.633 9.797 1 97.56 92 GLU A CA 1
ATOM 688 C C . GLU A 1 92 ? 6.918 10.867 9.969 1 97.56 92 GLU A C 1
ATOM 690 O O . GLU A 1 92 ? 5.781 10.758 10.43 1 97.56 92 GLU A O 1
ATOM 695 N N . ALA A 1 93 ? 7.457 12.016 9.602 1 96.94 93 ALA A N 1
ATOM 696 C CA . ALA A 1 93 ? 6.68 13.25 9.664 1 96.94 93 ALA A CA 1
ATOM 697 C C . ALA A 1 93 ? 5.441 13.172 8.773 1 96.94 93 ALA A C 1
ATOM 699 O O . ALA A 1 93 ? 4.363 13.641 9.148 1 96.94 93 ALA A O 1
ATOM 700 N N . LEU A 1 94 ? 5.562 12.547 7.688 1 96.94 94 LEU A N 1
ATOM 701 C CA . LEU A 1 94 ? 4.48 12.477 6.707 1 96.94 94 LEU A CA 1
ATOM 702 C C . LEU A 1 94 ? 3.449 11.43 7.113 1 96.94 94 LEU A C 1
ATOM 704 O O . LEU A 1 94 ? 2.248 11.633 6.934 1 96.94 94 LEU A O 1
ATOM 708 N N . TYR A 1 95 ? 3.93 10.312 7.695 1 96.56 95 TYR A N 1
ATOM 709 C CA . TYR A 1 95 ? 3.025 9.172 7.742 1 96.56 95 TYR A CA 1
ATOM 710 C C . TYR A 1 95 ? 2.795 8.719 9.18 1 96.56 95 TYR A C 1
ATOM 712 O O . TYR A 1 95 ? 1.693 8.289 9.531 1 96.56 95 TYR A O 1
ATOM 720 N N . ALA A 1 96 ? 3.775 8.797 10.023 1 95.88 96 ALA A N 1
ATOM 721 C CA . ALA A 1 96 ? 3.719 8.133 11.328 1 95.88 96 ALA A CA 1
ATOM 722 C C . ALA A 1 96 ? 2.729 8.828 12.258 1 95.88 96 ALA A C 1
ATOM 724 O O . ALA A 1 96 ? 1.972 8.172 12.969 1 95.88 96 ALA A O 1
ATOM 725 N N . GLY A 1 97 ? 2.744 10.172 12.297 1 91 97 GLY A N 1
ATOM 726 C CA . GLY A 1 97 ? 1.849 10.906 13.18 1 91 97 GLY A CA 1
ATOM 727 C C . GLY A 1 97 ? 0.383 10.625 12.898 1 91 97 GLY A C 1
ATOM 728 O O . GLY A 1 97 ? -0.395 10.383 13.82 1 91 97 GLY A O 1
ATOM 729 N N . ILE A 1 98 ? 0.061 10.656 11.68 1 91.62 98 ILE A N 1
ATOM 730 C CA . ILE A 1 98 ? -1.314 10.391 11.273 1 91.62 98 ILE A CA 1
ATOM 731 C C . ILE A 1 98 ? -1.674 8.938 11.594 1 91.62 98 ILE A C 1
ATOM 733 O O . ILE A 1 98 ? -2.764 8.656 12.094 1 91.62 98 ILE A O 1
ATOM 737 N N . TYR A 1 99 ? -0.763 8.07 11.328 1 93.88 99 TYR A N 1
ATOM 738 C CA . TYR A 1 99 ? -0.999 6.656 11.586 1 93.88 99 TYR A CA 1
ATOM 739 C C . TYR A 1 99 ? -1.201 6.398 13.078 1 93.88 99 TYR A C 1
ATOM 741 O O . TYR A 1 99 ? -2.047 5.59 13.461 1 93.88 99 TYR A O 1
ATOM 749 N N . ASP A 1 100 ? -0.452 7.086 13.891 1 92.44 100 ASP A N 1
ATOM 750 C CA . ASP A 1 100 ? -0.584 6.961 15.344 1 92.44 100 ASP A CA 1
ATOM 751 C C . ASP A 1 100 ? -2 7.305 15.797 1 92.44 100 ASP A C 1
ATOM 753 O O . ASP A 1 100 ? -2.533 6.68 16.719 1 92.44 100 ASP A O 1
ATOM 757 N N . ARG A 1 101 ? -2.557 8.211 15.172 1 89.69 101 ARG A N 1
ATOM 758 C CA . ARG A 1 101 ? -3.842 8.75 15.602 1 89.69 101 ARG A CA 1
ATOM 759 C C . ARG A 1 101 ? -4.996 7.93 15.031 1 89.69 101 ARG A C 1
ATOM 761 O O . ARG A 1 101 ? -6.004 7.711 15.703 1 89.69 101 ARG A O 1
ATOM 768 N N . TYR A 1 102 ? -4.785 7.438 13.789 1 91.69 102 TYR A N 1
ATOM 769 C CA . TYR A 1 102 ? -5.949 6.898 13.094 1 91.69 102 TYR A CA 1
ATOM 770 C C . TYR A 1 102 ? -5.719 5.449 12.688 1 91.69 102 TYR A C 1
ATOM 772 O O . TYR A 1 102 ? -6.668 4.73 12.359 1 91.69 102 TYR A O 1
ATOM 780 N N . GLY A 1 103 ? -4.527 5.02 12.672 1 88.38 103 GLY A N 1
ATOM 781 C CA . GLY A 1 103 ? -4.137 3.801 11.977 1 88.38 103 GLY A CA 1
ATOM 782 C C . GLY A 1 103 ? -4.777 2.555 12.562 1 88.38 103 GLY A C 1
ATOM 783 O O . GLY A 1 103 ? -4.941 1.551 11.867 1 88.38 103 GLY A O 1
ATOM 784 N N . GLN A 1 104 ? -5.152 2.654 13.797 1 87.5 104 GLN A N 1
ATOM 785 C CA . GLN A 1 104 ? -5.707 1.482 14.461 1 87.5 104 GLN A CA 1
ATOM 786 C C . GLN A 1 104 ? -7.227 1.585 14.586 1 87.5 104 GLN A C 1
ATOM 788 O O . GLN A 1 104 ? -7.859 0.748 15.227 1 87.5 104 GLN A O 1
ATOM 793 N N . SER A 1 105 ? -7.75 2.631 13.977 1 91.81 105 SER A N 1
ATOM 794 C CA . SER A 1 105 ? -9.195 2.828 14.086 1 91.81 105 SER A CA 1
ATOM 795 C C . SER A 1 105 ? -9.953 1.777 13.289 1 91.81 105 SER A C 1
ATOM 797 O O . SER A 1 105 ? -9.625 1.512 12.125 1 91.81 105 SER A O 1
ATOM 799 N N . GLU A 1 106 ? -10.992 1.273 13.859 1 89.12 106 GLU A N 1
ATOM 800 C CA . GLU A 1 106 ? -11.883 0.351 13.156 1 89.12 106 GLU A CA 1
ATOM 801 C C . GLU A 1 106 ? -12.695 1.075 12.094 1 89.12 106 GLU A C 1
ATOM 803 O O . GLU A 1 106 ? -13.328 0.439 11.25 1 89.12 106 GLU A O 1
ATOM 808 N N . HIS A 1 107 ? -12.57 2.396 12.102 1 91.62 107 HIS A N 1
ATOM 809 C CA . HIS A 1 107 ? -13.383 3.213 11.203 1 91.62 107 HIS A CA 1
ATOM 810 C C . HIS A 1 107 ? -12.516 3.898 10.148 1 91.62 107 HIS A C 1
ATOM 812 O O . HIS A 1 107 ? -12.93 4.891 9.547 1 91.62 107 HIS A O 1
ATOM 818 N N . LEU A 1 108 ? -11.344 3.346 9.969 1 87.88 108 LEU A N 1
ATOM 819 C CA . LEU A 1 108 ? -10.391 3.973 9.062 1 87.88 108 LEU A CA 1
ATOM 820 C C . LEU A 1 108 ? -10.938 4.02 7.637 1 87.88 108 LEU A C 1
ATOM 822 O O . LEU A 1 108 ? -10.766 5.016 6.934 1 87.88 108 LEU A O 1
ATOM 826 N N . VAL A 1 109 ? -11.547 2.998 7.242 1 82.56 109 VAL A N 1
ATOM 827 C CA . VAL A 1 109 ? -12.102 2.938 5.895 1 82.56 109 VAL A CA 1
ATOM 828 C C . VAL A 1 109 ? -13.18 4.004 5.734 1 82.56 109 VAL A C 1
ATOM 830 O O . VAL A 1 109 ? -13.203 4.734 4.742 1 82.56 109 VAL A O 1
ATOM 833 N N . GLU A 1 110 ? -14.031 4.062 6.645 1 89.69 110 GLU A N 1
ATOM 834 C CA . GLU A 1 110 ? -15.086 5.074 6.621 1 89.69 110 GLU A CA 1
ATOM 835 C C . GLU A 1 110 ? -14.492 6.484 6.609 1 89.69 110 GLU A C 1
ATOM 837 O O . GLU A 1 110 ? -14.93 7.34 5.84 1 89.69 110 GLU A O 1
ATOM 842 N N . LEU A 1 111 ? -13.531 6.648 7.469 1 92 111 LEU A N 1
ATOM 843 C CA . LEU A 1 111 ? -12.93 7.973 7.586 1 92 111 LEU A CA 1
ATOM 844 C C . LEU A 1 111 ? -12.211 8.359 6.293 1 92 111 LEU A C 1
ATOM 846 O O . LEU A 1 111 ? -12.266 9.516 5.871 1 92 111 LEU A O 1
ATOM 850 N N . SER A 1 112 ? -11.602 7.414 5.691 1 87 112 SER A N 1
ATOM 851 C CA . SER A 1 112 ? -10.922 7.656 4.422 1 87 112 SER A CA 1
ATOM 852 C C . SER A 1 112 ? -11.914 8.016 3.324 1 87 112 SER A C 1
ATOM 854 O O . SER A 1 112 ? -11.672 8.93 2.531 1 87 112 SER A O 1
ATOM 856 N N . SER A 1 113 ? -12.977 7.305 3.289 1 86.62 113 SER A N 1
ATOM 857 C CA . SER A 1 113 ? -14.023 7.605 2.32 1 86.62 113 SER A CA 1
ATOM 858 C C . SER A 1 113 ? -14.633 8.984 2.574 1 86.62 113 SER A C 1
ATOM 860 O O . SER A 1 113 ? -14.922 9.719 1.631 1 86.62 113 SER A O 1
ATOM 862 N N . THR A 1 114 ? -14.797 9.297 3.805 1 91.19 114 THR A N 1
ATOM 863 C CA . THR A 1 114 ? -15.359 10.586 4.191 1 91.19 114 THR A CA 1
ATOM 864 C C . THR A 1 114 ? -14.445 11.727 3.758 1 91.19 114 THR A C 1
ATOM 866 O O . THR A 1 114 ? -14.922 12.766 3.283 1 91.19 114 THR A O 1
ATOM 869 N N . ARG A 1 115 ? -13.18 11.477 3.906 1 89.5 115 ARG A N 1
ATOM 870 C CA . ARG A 1 115 ? -12.188 12.461 3.486 1 89.5 115 ARG A CA 1
ATOM 871 C C . ARG A 1 115 ? -12.359 12.82 2.014 1 89.5 115 ARG A C 1
ATOM 873 O O . ARG A 1 115 ? -12.266 13.992 1.64 1 89.5 115 ARG A O 1
ATOM 880 N N . LEU A 1 116 ? -12.703 11.898 1.228 1 85.56 116 LEU A N 1
ATOM 881 C CA . LEU A 1 116 ? -12.812 12.086 -0.215 1 85.56 116 LEU A CA 1
ATOM 882 C C . LEU A 1 116 ? -14.117 12.789 -0.573 1 85.56 116 LEU A C 1
ATOM 884 O O . LEU A 1 116 ? -14.188 13.508 -1.571 1 85.56 116 LEU A O 1
ATOM 888 N N . THR A 1 117 ? -15.086 12.594 0.258 1 88.06 117 THR A N 1
ATOM 889 C CA . THR A 1 117 ? -16.391 13.156 -0.051 1 88.06 117 THR A CA 1
ATOM 890 C C . THR A 1 117 ? -16.547 14.547 0.566 1 88.06 117 THR A C 1
ATOM 892 O O . THR A 1 117 ? -17.094 15.453 -0.061 1 88.06 117 THR A O 1
ATOM 895 N N . VAL A 1 118 ? -16.078 14.75 1.726 1 90.06 118 VAL A N 1
ATOM 896 C CA . VAL A 1 118 ? -16.312 15.969 2.502 1 90.06 118 VAL A CA 1
ATOM 897 C C . VAL A 1 118 ? -15.203 16.984 2.221 1 90.06 118 VAL A C 1
ATOM 899 O O . VAL A 1 118 ? -15.422 18.188 2.311 1 90.06 118 VAL A O 1
ATOM 902 N N . GLY A 1 119 ? -14.094 16.516 1.857 1 87.5 119 GLY A N 1
ATOM 903 C CA . GLY A 1 119 ? -12.961 17.406 1.633 1 87.5 119 GLY A CA 1
ATOM 904 C C . GLY A 1 119 ? -12.039 16.922 0.526 1 87.5 119 GLY A C 1
ATOM 905 O O . GLY A 1 119 ? -10.828 16.812 0.723 1 87.5 119 GLY A O 1
ATOM 906 N N . PRO A 1 120 ? -12.578 16.75 -0.698 1 83.62 120 PRO A N 1
ATOM 907 C CA . PRO A 1 120 ? -11.742 16.25 -1.797 1 83.62 120 PRO A CA 1
ATOM 908 C C . PRO A 1 120 ? -10.594 17.203 -2.125 1 83.62 120 PRO A C 1
ATOM 910 O O . PRO A 1 120 ? -9.523 16.766 -2.555 1 83.62 120 PRO A O 1
ATOM 913 N N . ASP A 1 121 ? -10.828 18.422 -1.888 1 88.12 121 ASP A N 1
ATOM 914 C CA . ASP A 1 121 ? -9.789 19.422 -2.135 1 88.12 121 ASP A CA 1
ATOM 915 C C . ASP A 1 121 ? -8.617 19.234 -1.173 1 88.12 121 ASP A C 1
ATOM 917 O O . ASP A 1 121 ? -7.453 19.328 -1.575 1 88.12 121 ASP A O 1
ATOM 921 N N . ILE A 1 122 ? -8.93 18.891 0.065 1 86.81 122 ILE A N 1
ATOM 922 C CA . ILE A 1 122 ? -7.883 18.688 1.062 1 86.81 122 ILE A CA 1
ATOM 923 C C . ILE A 1 122 ? -7.148 17.375 0.778 1 86.81 122 ILE A C 1
ATOM 925 O O . ILE A 1 122 ? -5.918 17.328 0.867 1 86.81 122 ILE A O 1
ATOM 929 N N . ALA A 1 123 ? -7.914 16.406 0.373 1 82.88 123 ALA A N 1
ATOM 930 C CA . ALA A 1 123 ? -7.312 15.125 0.032 1 82.88 123 ALA A CA 1
ATOM 931 C C . ALA A 1 123 ? -6.297 15.273 -1.098 1 82.88 123 ALA A C 1
ATOM 933 O O . ALA A 1 123 ? -5.191 14.734 -1.024 1 82.88 123 ALA A O 1
ATOM 934 N N . GLY A 1 124 ? -6.625 15.977 -2.113 1 83.38 124 GLY A N 1
ATOM 935 C CA . GLY A 1 124 ? -5.719 16.25 -3.215 1 83.38 124 GLY A CA 1
ATOM 936 C C . GLY A 1 124 ? -4.5 17.062 -2.793 1 83.38 124 GLY A C 1
ATOM 937 O O . GLY A 1 124 ? -3.391 16.812 -3.271 1 83.38 124 GLY A O 1
ATOM 938 N N . GLN A 1 125 ? -4.676 17.922 -1.899 1 88.12 125 GLN A N 1
ATOM 939 C CA . GLN A 1 125 ? -3.584 18.75 -1.389 1 88.12 125 GLN A CA 1
ATOM 940 C C . GLN A 1 125 ? -2.578 17.906 -0.608 1 88.12 125 GLN A C 1
ATOM 942 O O . GLN A 1 125 ? -1.372 18.156 -0.671 1 88.12 125 GLN A O 1
ATOM 947 N N . VAL A 1 126 ? -3.133 16.969 0.082 1 88.25 126 VAL A N 1
ATOM 948 C CA . VAL A 1 126 ? -2.27 16.109 0.887 1 88.25 126 VAL A CA 1
ATOM 949 C C . VAL A 1 126 ? -1.291 15.359 -0.019 1 88.25 126 VAL A C 1
ATOM 951 O O . VAL A 1 126 ? -0.081 15.383 0.217 1 88.25 126 VAL A O 1
ATOM 954 N N . ASP A 1 127 ? -1.756 14.789 -1.07 1 86.88 127 ASP A N 1
ATOM 955 C CA . ASP A 1 127 ? -0.911 14.039 -1.995 1 86.88 127 ASP A CA 1
ATOM 956 C C . ASP A 1 127 ? 0.144 14.945 -2.629 1 86.88 127 ASP A C 1
ATOM 958 O O . ASP A 1 127 ? 1.312 14.57 -2.734 1 86.88 127 ASP A O 1
ATOM 962 N N . GLN A 1 128 ? -0.301 16.094 -2.992 1 89.88 128 GLN A N 1
ATOM 963 C CA . GLN A 1 128 ? 0.609 17.047 -3.607 1 89.88 128 GLN A CA 1
ATOM 964 C C . GLN A 1 128 ? 1.664 17.516 -2.611 1 89.88 128 GLN A C 1
ATOM 966 O O . GLN A 1 128 ? 2.842 17.641 -2.955 1 89.88 128 GLN A O 1
ATOM 971 N N . THR A 1 129 ? 1.196 17.766 -1.492 1 93.06 129 THR A N 1
ATOM 972 C CA . THR A 1 129 ? 2.105 18.219 -0.448 1 93.06 129 THR A CA 1
ATOM 973 C C . THR A 1 129 ? 3.129 17.141 -0.108 1 93.06 129 THR A C 1
ATOM 975 O O . THR A 1 129 ? 4.324 17.422 -0.007 1 93.06 129 THR A O 1
ATOM 978 N N . TYR A 1 130 ? 2.693 15.93 0.039 1 94.88 130 TYR A N 1
ATOM 979 C CA . TYR A 1 130 ? 3.596 14.828 0.359 1 94.88 130 TYR A CA 1
ATOM 980 C C . TYR A 1 130 ? 4.629 14.633 -0.743 1 94.88 130 TYR A C 1
ATOM 982 O O . TYR A 1 130 ? 5.832 14.562 -0.471 1 94.88 130 TYR A O 1
ATOM 990 N N . THR A 1 131 ? 4.129 14.648 -1.95 1 95.31 131 THR A N 1
ATOM 991 C CA . THR A 1 131 ? 5.027 14.5 -3.09 1 95.31 131 THR A CA 1
ATOM 992 C C . THR A 1 131 ? 6.035 15.648 -3.135 1 95.31 131 THR A C 1
ATOM 994 O O . THR A 1 131 ? 7.234 15.422 -3.303 1 95.31 131 THR A O 1
ATOM 997 N N . GLY A 1 132 ? 5.539 16.797 -2.975 1 96.38 132 GLY A N 1
ATOM 998 C CA . GLY A 1 132 ? 6.398 17.969 -3.016 1 96.38 132 GLY A CA 1
ATOM 999 C C . GLY A 1 132 ? 7.48 17.953 -1.951 1 96.38 132 GLY A C 1
ATOM 1000 O O . GLY A 1 132 ? 8.625 18.312 -2.219 1 96.38 132 GLY A O 1
ATOM 1001 N N . ARG A 1 133 ? 7.141 17.516 -0.783 1 96.69 133 ARG A N 1
ATOM 1002 C CA . ARG A 1 133 ? 8.086 17.469 0.327 1 96.69 133 ARG A CA 1
ATOM 1003 C C . ARG A 1 133 ? 9.18 16.438 0.062 1 96.69 133 ARG A C 1
ATOM 1005 O O . ARG A 1 133 ? 10.367 16.719 0.28 1 96.69 133 ARG A O 1
ATOM 1012 N N . ILE A 1 134 ? 8.828 15.305 -0.461 1 97.56 134 ILE A N 1
ATOM 1013 C CA . ILE A 1 134 ? 9.812 14.258 -0.728 1 97.56 134 ILE A CA 1
ATOM 1014 C C . ILE A 1 134 ? 10.711 14.68 -1.885 1 97.56 134 ILE A C 1
ATOM 1016 O O . ILE A 1 134 ? 11.938 14.578 -1.793 1 97.56 134 ILE A O 1
ATOM 1020 N N . VAL A 1 135 ? 10.086 15.195 -2.926 1 97.88 135 VAL A N 1
ATOM 1021 C CA . VAL A 1 135 ? 10.844 15.625 -4.098 1 97.88 135 VAL A CA 1
ATOM 1022 C C . VAL A 1 135 ? 11.812 16.734 -3.711 1 97.88 135 VAL A C 1
ATOM 1024 O O . VAL A 1 135 ? 12.984 16.703 -4.082 1 97.88 135 VAL A O 1
ATOM 1027 N N . GLY A 1 136 ? 11.289 17.719 -2.98 1 96.94 136 GLY A N 1
ATOM 1028 C CA . GLY A 1 136 ? 12.148 18.797 -2.516 1 96.94 136 GLY A CA 1
ATOM 1029 C C . GLY A 1 136 ? 13.305 18.312 -1.66 1 96.94 136 GLY A C 1
ATOM 1030 O O . GLY A 1 136 ? 14.438 18.75 -1.836 1 96.94 136 GLY A O 1
ATOM 1031 N N . PHE A 1 137 ? 13.047 17.406 -0.803 1 96.62 137 PHE A N 1
ATOM 1032 C CA . PHE A 1 137 ? 14.07 16.828 0.062 1 96.62 137 PHE A CA 1
ATOM 1033 C C . PHE A 1 137 ? 15.141 16.109 -0.76 1 96.62 137 PHE A C 1
ATOM 1035 O O . PHE A 1 137 ? 16.328 16.281 -0.523 1 96.62 137 PHE A O 1
ATOM 1042 N N . LEU A 1 138 ? 14.695 15.305 -1.729 1 97.62 138 LEU A N 1
ATOM 1043 C CA . LEU A 1 138 ? 15.609 14.547 -2.578 1 97.62 138 LEU A CA 1
ATOM 1044 C C . LEU A 1 138 ? 16.484 15.477 -3.402 1 97.62 138 LEU A C 1
ATOM 1046 O O . LEU A 1 138 ? 17.703 15.258 -3.512 1 97.62 138 LEU A O 1
ATOM 1050 N N . LYS A 1 139 ? 15.867 16.516 -3.939 1 97.38 139 LYS A N 1
ATOM 1051 C CA . LYS A 1 139 ? 16.609 17.453 -4.762 1 97.38 139 LYS A CA 1
ATOM 1052 C C . LYS A 1 139 ? 17.625 18.234 -3.92 1 97.38 139 LYS A C 1
ATOM 1054 O O . LYS A 1 139 ? 18.75 18.484 -4.363 1 97.38 139 LYS A O 1
ATOM 1059 N N . ALA A 1 140 ? 17.234 18.641 -2.748 1 95.62 140 ALA A N 1
ATOM 1060 C CA . ALA A 1 140 ? 18.156 19.328 -1.839 1 95.62 140 ALA A CA 1
ATOM 1061 C C . ALA A 1 140 ? 19.328 18.438 -1.454 1 95.62 140 ALA A C 1
ATOM 1063 O O . ALA A 1 140 ? 20.469 18.891 -1.396 1 95.62 140 ALA A O 1
ATOM 1064 N N . ALA A 1 141 ? 19.047 17.188 -1.158 1 95.88 141 ALA A N 1
ATOM 1065 C CA . ALA A 1 141 ? 20.094 16.234 -0.799 1 95.88 141 ALA A CA 1
ATOM 1066 C C . ALA A 1 141 ? 21.078 16.031 -1.955 1 95.88 141 ALA A C 1
ATOM 1068 O O . ALA A 1 141 ? 22.281 15.906 -1.742 1 95.88 141 ALA A O 1
ATOM 1069 N N . GLU A 1 142 ? 20.484 15.961 -3.168 1 96.75 142 GLU A N 1
ATOM 1070 C CA . GLU A 1 142 ? 21.344 15.82 -4.348 1 96.75 142 GLU A CA 1
ATOM 1071 C C . GLU A 1 142 ? 22.234 17.047 -4.531 1 96.75 142 GLU A C 1
ATOM 1073 O O . GLU A 1 142 ? 23.438 16.906 -4.801 1 96.75 142 GLU A O 1
ATOM 1078 N N . LYS A 1 143 ? 21.703 18.219 -4.375 1 96.25 143 LYS A N 1
ATOM 1079 C CA . LYS A 1 143 ? 22.453 19.453 -4.496 1 96.25 143 LYS A CA 1
ATOM 1080 C C . LYS A 1 143 ? 23.578 19.531 -3.461 1 96.25 143 LYS A C 1
ATOM 1082 O O . LYS A 1 143 ? 24.672 20.016 -3.752 1 96.25 143 LYS A O 1
ATOM 1087 N N . ALA A 1 144 ? 23.359 18.984 -2.301 1 95.12 144 ALA A N 1
ATOM 1088 C CA . ALA A 1 144 ? 24.328 19 -1.204 1 95.12 144 ALA A CA 1
ATOM 1089 C C . ALA A 1 144 ? 25.359 17.891 -1.364 1 95.12 144 ALA A C 1
ATOM 1091 O O . ALA A 1 144 ? 26.328 17.828 -0.616 1 95.12 144 ALA A O 1
ATOM 1092 N N . GLY A 1 145 ? 25.125 16.969 -2.264 1 96.12 145 GLY A N 1
ATOM 1093 C CA . GLY A 1 145 ? 26.047 15.875 -2.504 1 96.12 145 GLY A CA 1
ATOM 1094 C C . GLY A 1 145 ? 25.812 14.688 -1.595 1 96.12 145 GLY A C 1
ATOM 1095 O O . GLY A 1 145 ? 26.609 13.742 -1.566 1 96.12 145 GLY A O 1
ATOM 1096 N N . ASP A 1 146 ? 24.656 14.648 -0.888 1 95.5 146 ASP A N 1
ATOM 1097 C CA . ASP A 1 146 ? 24.344 13.602 0.08 1 95.5 146 ASP A CA 1
ATOM 1098 C C . ASP A 1 146 ? 23.672 12.406 -0.597 1 95.5 146 ASP A C 1
ATOM 1100 O O . ASP A 1 146 ? 23.609 11.32 -0.022 1 95.5 146 ASP A O 1
ATOM 1104 N N . ALA A 1 147 ? 23.125 12.648 -1.824 1 96.69 147 ALA A N 1
ATOM 1105 C CA . ALA A 1 147 ? 22.438 11.609 -2.582 1 96.69 147 ALA A CA 1
ATOM 1106 C C . ALA A 1 147 ? 22.641 11.789 -4.082 1 96.69 147 ALA A C 1
ATOM 1108 O O . ALA A 1 147 ? 22.891 12.906 -4.551 1 96.69 147 ALA A O 1
ATOM 1109 N N . SER A 1 148 ? 22.609 10.695 -4.805 1 97.25 148 SER A N 1
ATOM 1110 C CA . SER A 1 148 ? 22.688 10.719 -6.262 1 97.25 148 SER A CA 1
ATOM 1111 C C . SER A 1 148 ? 21.453 10.086 -6.891 1 97.25 148 SER A C 1
ATOM 1113 O O . SER A 1 148 ? 21.297 8.859 -6.867 1 97.25 148 SER A O 1
ATOM 1115 N N . LEU A 1 149 ? 20.578 10.867 -7.406 1 95.62 149 LEU A N 1
ATOM 1116 C CA . LEU A 1 149 ? 19.391 10.352 -8.07 1 95.62 149 LEU A CA 1
ATOM 1117 C C . LEU A 1 149 ? 19.781 9.508 -9.281 1 95.62 149 LEU A C 1
ATOM 1119 O O . LEU A 1 149 ? 19.125 8.5 -9.578 1 95.62 149 LEU A O 1
ATOM 1123 N N . ALA A 1 150 ? 20.781 9.82 -9.922 1 93.5 150 ALA A N 1
ATOM 1124 C CA . ALA A 1 150 ? 21.25 9.117 -11.109 1 93.5 150 ALA A CA 1
ATOM 1125 C C . ALA A 1 150 ? 21.625 7.672 -10.781 1 93.5 150 ALA A C 1
ATOM 1127 O O . ALA A 1 150 ? 21.547 6.793 -11.641 1 93.5 150 ALA A O 1
ATOM 1128 N N . ALA A 1 151 ? 22 7.453 -9.547 1 92.31 151 ALA A N 1
ATOM 1129 C CA . ALA A 1 151 ? 22.406 6.117 -9.125 1 92.31 151 ALA A CA 1
ATOM 1130 C C . ALA A 1 151 ? 21.266 5.121 -9.281 1 92.31 151 ALA A C 1
ATOM 1132 O O . ALA A 1 151 ? 21.5 3.934 -9.516 1 92.31 151 ALA A O 1
ATOM 1133 N N . SER A 1 152 ? 20.062 5.582 -9.195 1 91.62 152 SER A N 1
ATOM 1134 C CA . SER A 1 152 ? 18.906 4.703 -9.297 1 91.62 152 SER A CA 1
ATOM 1135 C C . SER A 1 152 ? 18.375 4.652 -10.727 1 91.62 152 SER A C 1
ATOM 1137 O O . SER A 1 152 ? 17.578 3.773 -11.07 1 91.62 152 SER A O 1
ATOM 1139 N N . GLY A 1 153 ? 18.719 5.621 -11.516 1 92.81 153 GLY A N 1
ATOM 1140 C CA . GLY A 1 153 ? 18.188 5.77 -12.859 1 92.81 153 GLY A CA 1
ATOM 1141 C C . GLY A 1 153 ? 16.797 6.375 -12.883 1 92.81 153 GLY A C 1
ATOM 1142 O O . GLY A 1 153 ? 16.141 6.391 -13.93 1 92.81 153 GLY A O 1
ATOM 1143 N N . LEU A 1 154 ? 16.328 6.871 -11.773 1 95.88 154 LEU A N 1
ATOM 1144 C CA . LEU A 1 154 ? 14.992 7.449 -11.664 1 95.88 154 LEU A CA 1
ATOM 1145 C C . LEU A 1 154 ? 15.07 8.922 -11.281 1 95.88 154 LEU A C 1
ATOM 1147 O O . LEU A 1 154 ? 16.062 9.367 -10.695 1 95.88 154 LEU A O 1
ATOM 1151 N N . ASP A 1 155 ? 14.047 9.625 -11.68 1 96.44 155 ASP A N 1
ATOM 1152 C CA . ASP A 1 155 ? 13.984 11.016 -11.242 1 96.44 155 ASP A CA 1
ATOM 1153 C C . ASP A 1 155 ? 13.328 11.125 -9.867 1 96.44 155 ASP A C 1
ATOM 1155 O O . ASP A 1 155 ? 12.875 10.125 -9.305 1 96.44 155 ASP A O 1
ATOM 1159 N N . ALA A 1 156 ? 13.359 12.32 -9.336 1 97.62 156 ALA A N 1
ATOM 1160 C CA . ALA A 1 156 ? 12.898 12.555 -7.969 1 97.62 156 ALA A CA 1
ATOM 1161 C C . ALA A 1 156 ? 11.422 12.195 -7.824 1 97.62 156 ALA A C 1
ATOM 1163 O O . ALA A 1 156 ? 11.008 11.648 -6.801 1 97.62 156 ALA A O 1
ATOM 1164 N N . ALA A 1 157 ? 10.672 12.469 -8.836 1 96.5 157 ALA A N 1
ATOM 1165 C CA . ALA A 1 157 ? 9.234 12.203 -8.789 1 96.5 157 ALA A CA 1
ATOM 1166 C C . ALA A 1 157 ? 8.953 10.703 -8.742 1 96.5 157 ALA A C 1
ATOM 1168 O O . ALA A 1 157 ? 8.086 10.25 -7.996 1 96.5 157 ALA A O 1
ATOM 1169 N N . ALA A 1 158 ? 9.68 9.961 -9.5 1 96.31 158 ALA A N 1
ATOM 1170 C CA . ALA A 1 158 ? 9.516 8.508 -9.531 1 96.31 158 ALA A CA 1
ATOM 1171 C C . ALA A 1 158 ? 9.93 7.883 -8.203 1 96.31 158 ALA A C 1
ATOM 1173 O O . ALA A 1 158 ? 9.266 6.965 -7.711 1 96.31 158 ALA A O 1
ATOM 1174 N N . ILE A 1 159 ? 10.984 8.352 -7.645 1 97.62 159 ILE A N 1
ATOM 1175 C CA . ILE A 1 159 ? 11.445 7.867 -6.352 1 97.62 159 ILE A CA 1
ATOM 1176 C C . ILE A 1 159 ? 10.422 8.195 -5.273 1 97.62 159 ILE A C 1
ATOM 1178 O O . ILE A 1 159 ? 10.07 7.34 -4.461 1 97.62 159 ILE A O 1
ATOM 1182 N N . ALA A 1 160 ? 9.906 9.43 -5.324 1 97.31 160 ALA A N 1
ATOM 1183 C CA . ALA A 1 160 ? 8.891 9.852 -4.363 1 97.31 160 ALA A CA 1
ATOM 1184 C C . ALA A 1 160 ? 7.648 8.969 -4.453 1 97.31 160 ALA A C 1
ATOM 1186 O O . ALA A 1 160 ? 7.102 8.547 -3.43 1 97.31 160 ALA A O 1
ATOM 1187 N N . ALA A 1 161 ? 7.23 8.664 -5.668 1 95.31 161 ALA A N 1
ATOM 1188 C CA . ALA A 1 161 ? 6.059 7.82 -5.875 1 95.31 161 ALA A CA 1
ATOM 1189 C C . ALA A 1 161 ? 6.27 6.434 -5.273 1 95.31 161 ALA A C 1
ATOM 1191 O O . ALA A 1 161 ? 5.355 5.871 -4.664 1 95.31 161 ALA A O 1
ATOM 1192 N N . THR A 1 162 ? 7.43 5.91 -5.426 1 96.62 162 THR A N 1
ATOM 1193 C CA . THR A 1 162 ? 7.754 4.59 -4.902 1 96.62 162 THR A CA 1
ATOM 1194 C C . THR A 1 162 ? 7.789 4.605 -3.377 1 96.62 162 THR A C 1
ATOM 1196 O O . THR A 1 162 ? 7.277 3.688 -2.73 1 96.62 162 THR A O 1
ATOM 1199 N N . LEU A 1 163 ? 8.367 5.648 -2.814 1 97.62 163 LEU A N 1
ATOM 1200 C CA . LEU A 1 163 ? 8.398 5.82 -1.366 1 97.62 163 LEU A CA 1
ATOM 1201 C C . LEU A 1 163 ? 6.984 5.883 -0.796 1 97.62 163 LEU A C 1
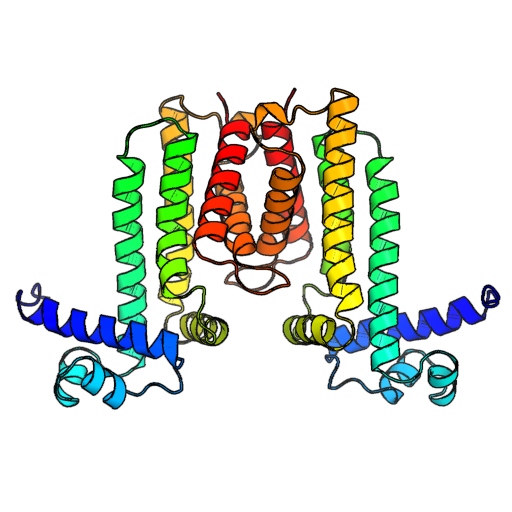ATOM 1203 O O . LEU A 1 163 ? 6.684 5.23 0.204 1 97.62 163 LEU A O 1
ATOM 1207 N N . MET A 1 164 ? 6.211 6.617 -1.423 1 96.25 164 MET A N 1
ATOM 1208 C CA . MET A 1 164 ? 4.84 6.793 -0.957 1 96.25 164 MET A CA 1
ATOM 1209 C C . MET A 1 164 ? 4.055 5.492 -1.073 1 96.25 164 MET A C 1
ATOM 1211 O O . MET A 1 164 ? 3.293 5.137 -0.171 1 96.25 164 MET A O 1
ATOM 1215 N N . ALA A 1 165 ? 4.234 4.805 -2.178 1 95.56 165 ALA A N 1
ATOM 1216 C CA . ALA A 1 165 ? 3.584 3.506 -2.34 1 95.56 165 ALA A CA 1
ATOM 1217 C C . ALA A 1 165 ? 4.004 2.541 -1.234 1 95.56 165 ALA A C 1
ATOM 1219 O O . ALA A 1 165 ? 3.162 1.869 -0.634 1 95.56 165 ALA A O 1
ATOM 1220 N N . ALA A 1 166 ? 5.277 2.494 -0.969 1 97.44 166 ALA A N 1
ATOM 1221 C CA . ALA A 1 166 ? 5.789 1.603 0.069 1 97.44 166 ALA A CA 1
ATOM 1222 C C . ALA A 1 166 ? 5.207 1.96 1.434 1 97.44 166 ALA A C 1
ATOM 1224 O O . ALA A 1 166 ? 4.793 1.078 2.189 1 97.44 166 ALA A O 1
ATOM 1225 N N . ALA A 1 167 ? 5.18 3.236 1.71 1 96.94 167 ALA A N 1
ATOM 1226 C CA . ALA A 1 167 ? 4.652 3.689 2.994 1 96.94 167 ALA A CA 1
ATOM 1227 C C . ALA A 1 167 ? 3.172 3.336 3.131 1 96.94 167 ALA A C 1
ATOM 1229 O O . ALA A 1 167 ? 2.732 2.883 4.191 1 96.94 167 ALA A O 1
ATOM 1230 N N . LYS A 1 168 ? 2.42 3.559 2.09 1 93.38 168 LYS A N 1
ATOM 1231 C CA . LYS A 1 168 ? 0.996 3.236 2.104 1 93.38 168 LYS A CA 1
ATOM 1232 C C . LYS A 1 168 ? 0.773 1.732 2.232 1 93.38 168 LYS A C 1
ATOM 1234 O O . LYS A 1 168 ? -0.078 1.289 3.004 1 93.38 168 LYS A O 1
ATOM 1239 N N . GLY A 1 169 ? 1.556 1.006 1.509 1 94.62 169 GLY A N 1
ATOM 1240 C CA . GLY A 1 169 ? 1.426 -0.441 1.56 1 94.62 169 GLY A CA 1
ATOM 1241 C C . GLY A 1 169 ? 1.798 -1.027 2.908 1 94.62 169 GLY A C 1
ATOM 1242 O O . GLY A 1 169 ? 1.263 -2.062 3.311 1 94.62 169 GLY A O 1
ATOM 1243 N N . ALA A 1 170 ? 2.664 -0.373 3.598 1 95.56 170 ALA A N 1
ATOM 1244 C CA . ALA A 1 170 ? 3.143 -0.853 4.891 1 95.56 170 ALA A CA 1
ATOM 1245 C C . ALA A 1 170 ? 2.051 -0.753 5.953 1 95.56 170 ALA A C 1
ATOM 1247 O O . ALA A 1 170 ? 2.166 -1.343 7.027 1 95.56 170 ALA A O 1
ATOM 1248 N N . LYS A 1 171 ? 1.023 -0.042 5.625 1 93.06 171 LYS A N 1
ATOM 1249 C CA . LYS A 1 171 ? -0.097 0.078 6.555 1 93.06 171 LYS A CA 1
ATOM 1250 C C . LYS A 1 171 ? -0.984 -1.162 6.508 1 93.06 171 LYS A C 1
ATOM 1252 O O . LYS A 1 171 ? -1.867 -1.331 7.352 1 93.06 171 LYS A O 1
ATOM 1257 N N . GLN A 1 172 ? -0.724 -1.967 5.492 1 84.69 172 GLN A N 1
ATOM 1258 C CA . GLN A 1 172 ? -1.6 -3.107 5.246 1 84.69 172 GLN A CA 1
ATOM 1259 C C . GLN A 1 172 ? -0.915 -4.418 5.621 1 84.69 172 GLN A C 1
ATOM 1261 O O . GLN A 1 172 ? 0.288 -4.582 5.406 1 84.69 172 GLN A O 1
ATOM 1266 N N . SER A 1 173 ? -1.625 -5.258 6.305 1 78.12 173 SER A N 1
ATOM 1267 C CA . SER A 1 173 ? -1.195 -6.621 6.594 1 78.12 173 SER A CA 1
ATOM 1268 C C . SER A 1 173 ? -2.381 -7.578 6.633 1 78.12 173 SER A C 1
ATOM 1270 O O . SER A 1 173 ? -3.52 -7.156 6.84 1 78.12 173 SER A O 1
ATOM 1272 N N . GLU A 1 174 ? -2.17 -8.773 6.262 1 72 174 GLU A N 1
ATOM 1273 C CA . GLU A 1 174 ? -3.232 -9.773 6.266 1 72 174 GLU A CA 1
ATOM 1274 C C . GLU A 1 174 ? -3.82 -9.953 7.66 1 72 174 GLU A C 1
ATOM 1276 O O . GLU A 1 174 ? -4.98 -10.344 7.809 1 72 174 GLU A O 1
ATOM 1281 N N . SER A 1 175 ? -2.953 -9.68 8.641 1 74.19 175 SER A N 1
ATOM 1282 C CA . SER A 1 175 ? -3.402 -9.867 10.016 1 74.19 175 SER A CA 1
ATOM 1283 C C . SER A 1 175 ? -4.008 -8.586 10.578 1 74.19 175 SER A C 1
ATOM 1285 O O . SER A 1 175 ? -4.32 -8.508 11.766 1 74.19 175 SER A O 1
ATOM 1287 N N . GLY A 1 176 ? -4.199 -7.602 9.711 1 79.31 176 GLY A N 1
ATOM 1288 C CA . GLY A 1 176 ? -4.676 -6.305 10.164 1 79.31 176 GLY A CA 1
ATOM 1289 C C . GLY A 1 176 ? -3.602 -5.234 10.141 1 79.31 176 GLY A C 1
ATOM 1290 O O . GLY A 1 176 ? -2.445 -5.512 9.812 1 79.31 176 GLY A O 1
ATOM 1291 N N . PRO A 1 177 ? -3.979 -4.07 10.484 1 86.81 177 PRO A N 1
ATOM 1292 C CA . PRO A 1 177 ? -2.998 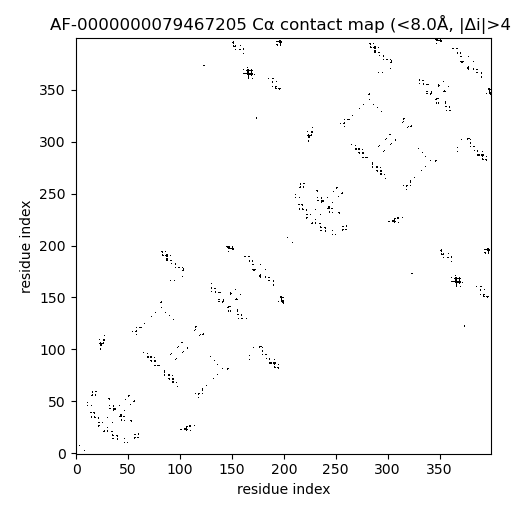-2.984 10.492 1 86.81 177 PRO A CA 1
ATOM 1293 C C . PRO A 1 177 ? -1.884 -3.199 11.516 1 86.81 177 PRO A C 1
ATOM 1295 O O . PRO A 1 177 ? -2.148 -3.637 12.633 1 86.81 177 PRO A O 1
ATOM 1298 N N . PRO A 1 178 ? -0.713 -2.928 11.094 1 92.69 178 PRO A N 1
ATOM 1299 C CA . PRO A 1 178 ? 0.382 -3.076 12.055 1 92.69 178 PRO A CA 1
ATOM 1300 C C . PRO A 1 178 ? 0.288 -2.088 13.219 1 92.69 178 PRO A C 1
ATOM 1302 O O . PRO A 1 178 ? -0.33 -1.028 13.078 1 92.69 178 PRO A O 1
ATOM 1305 N N . ASP A 1 179 ? 0.873 -2.516 14.328 1 94.5 179 ASP A N 1
ATOM 1306 C CA . ASP A 1 179 ? 0.955 -1.54 15.406 1 94.5 179 ASP A CA 1
ATOM 1307 C C . ASP A 1 179 ? 1.905 -0.4 15.055 1 94.5 179 ASP A C 1
ATOM 1309 O O . ASP A 1 179 ? 2.717 -0.528 14.133 1 94.5 179 ASP A O 1
ATOM 1313 N N . PRO A 1 180 ? 1.817 0.707 15.742 1 95.06 180 PRO A N 1
ATOM 1314 C CA . PRO A 1 180 ? 2.605 1.896 15.406 1 95.06 180 PRO A CA 1
ATOM 1315 C C . PRO A 1 180 ? 4.105 1.624 15.391 1 95.06 180 PRO A C 1
ATOM 1317 O O . PRO A 1 180 ? 4.82 2.131 14.523 1 95.06 180 PRO A O 1
ATOM 1320 N N . ALA A 1 181 ? 4.598 0.833 16.281 1 96.06 181 ALA A N 1
ATOM 1321 C CA . ALA A 1 181 ? 6.023 0.524 16.328 1 96.06 181 ALA A CA 1
ATOM 1322 C C . ALA A 1 181 ? 6.457 -0.244 15.078 1 96.06 181 ALA A C 1
ATOM 1324 O O . ALA A 1 181 ? 7.5 0.052 14.492 1 96.06 181 ALA A O 1
ATOM 1325 N N . THR A 1 182 ? 5.664 -1.191 14.703 1 95.38 182 THR A N 1
ATOM 1326 C CA . THR A 1 182 ? 5.949 -1.981 13.516 1 95.38 182 THR A CA 1
ATOM 1327 C C . THR A 1 182 ? 5.902 -1.109 12.258 1 95.38 182 THR A C 1
ATOM 1329 O O . THR A 1 182 ? 6.727 -1.263 11.359 1 95.38 182 THR A O 1
ATOM 1332 N N . TYR A 1 183 ? 4.953 -0.207 12.227 1 96.94 183 TYR A N 1
ATOM 1333 C CA . TYR A 1 183 ? 4.852 0.692 11.078 1 96.94 183 TYR A CA 1
ATOM 1334 C C . TYR A 1 183 ? 6.078 1.595 10.984 1 96.94 183 TYR A C 1
ATOM 1336 O O . TYR A 1 183 ? 6.641 1.777 9.906 1 96.94 183 TYR A O 1
ATOM 1344 N N . ARG A 1 184 ? 6.508 2.145 12.125 1 97.06 184 ARG A N 1
ATOM 1345 C CA . ARG A 1 184 ? 7.699 2.992 12.133 1 97.06 184 ARG A CA 1
ATOM 1346 C C . ARG A 1 184 ? 8.93 2.207 11.703 1 97.06 184 ARG A C 1
ATOM 1348 O O . ARG A 1 184 ? 9.805 2.74 11.016 1 97.06 184 ARG A O 1
ATOM 1355 N N . ALA A 1 185 ? 8.984 0.961 12.078 1 96.69 185 ALA A N 1
ATOM 1356 C CA . ALA A 1 185 ? 10.086 0.106 11.641 1 96.69 185 ALA A CA 1
ATOM 1357 C C . ALA A 1 185 ? 10.062 -0.079 10.125 1 96.69 185 ALA A C 1
ATOM 1359 O O . ALA A 1 185 ? 11.117 -0.156 9.492 1 96.69 185 ALA A O 1
ATOM 1360 N N . SER A 1 186 ? 8.867 -0.163 9.555 1 97.56 186 SER A N 1
ATOM 1361 C CA . SER A 1 186 ? 8.734 -0.265 8.109 1 97.56 186 SER A CA 1
ATOM 1362 C C . SER A 1 186 ? 9.242 0.999 7.418 1 97.56 186 SER A C 1
ATOM 1364 O O . SER A 1 186 ? 9.922 0.925 6.395 1 97.56 186 SER A O 1
ATOM 1366 N N . LEU A 1 187 ? 8.898 2.133 8.008 1 98.06 187 LEU A N 1
ATOM 1367 C CA . LEU A 1 187 ? 9.375 3.393 7.441 1 98.06 187 LEU A CA 1
ATOM 1368 C C . LEU A 1 187 ? 10.891 3.477 7.492 1 98.06 187 LEU A C 1
ATOM 1370 O O . LEU A 1 187 ? 11.523 3.98 6.559 1 98.06 187 LEU A O 1
ATOM 1374 N N . ALA A 1 188 ? 11.453 2.957 8.555 1 97.44 188 ALA A N 1
ATOM 1375 C CA . ALA A 1 188 ? 12.906 2.928 8.688 1 97.44 188 ALA A CA 1
ATOM 1376 C C . ALA A 1 188 ? 13.547 2.047 7.617 1 97.44 188 ALA A C 1
ATOM 1378 O O . ALA A 1 188 ? 14.57 2.408 7.039 1 97.44 188 ALA A O 1
ATOM 1379 N N . ARG A 1 189 ? 12.961 0.938 7.359 1 97.12 189 ARG A N 1
ATOM 1380 C CA . ARG A 1 189 ? 13.469 0.037 6.328 1 97.12 189 ARG A CA 1
ATOM 1381 C C . ARG A 1 189 ? 13.383 0.678 4.949 1 97.12 189 ARG A C 1
ATOM 1383 O O . ARG A 1 189 ? 14.312 0.568 4.148 1 97.12 189 ARG A O 1
ATOM 1390 N N . ILE A 1 190 ? 12.281 1.318 4.688 1 98.06 190 ILE A N 1
ATOM 1391 C CA . ILE A 1 190 ? 12.086 2.012 3.42 1 98.06 190 ILE A CA 1
ATOM 1392 C C . ILE A 1 190 ? 13.18 3.066 3.238 1 98.06 190 ILE A C 1
ATOM 1394 O O . ILE A 1 190 ? 13.82 3.129 2.189 1 98.06 190 ILE A O 1
ATOM 1398 N N . ALA A 1 191 ? 13.391 3.83 4.289 1 97.62 191 ALA A N 1
ATOM 1399 C CA . ALA A 1 191 ? 14.406 4.879 4.234 1 97.62 191 ALA A CA 1
ATOM 1400 C C . ALA A 1 191 ? 15.797 4.289 4.008 1 97.62 191 ALA A C 1
ATOM 1402 O O . ALA A 1 191 ? 16.578 4.824 3.225 1 97.62 191 ALA A O 1
ATOM 1403 N N . ALA A 1 192 ? 16.109 3.199 4.645 1 96.31 192 ALA A N 1
ATOM 1404 C CA . ALA A 1 192 ? 17.406 2.557 4.523 1 96.31 192 ALA A CA 1
ATOM 1405 C C . ALA A 1 192 ? 17.656 2.068 3.098 1 96.31 192 ALA A C 1
ATOM 1407 O O . ALA A 1 192 ? 18.734 2.25 2.549 1 96.31 192 ALA A O 1
ATOM 1408 N N . LEU A 1 193 ? 16.656 1.513 2.514 1 96.5 193 LEU A N 1
ATOM 1409 C CA . LEU A 1 193 ? 16.781 0.983 1.161 1 96.5 193 LEU A CA 1
ATOM 1410 C C . LEU A 1 193 ? 16.969 2.109 0.151 1 96.5 193 LEU A C 1
ATOM 1412 O O . LEU A 1 193 ? 17.812 2.008 -0.751 1 96.5 193 LEU A O 1
ATOM 1416 N N . ILE A 1 194 ? 16.219 3.137 0.312 1 96.94 194 ILE A N 1
ATOM 1417 C CA . ILE A 1 194 ? 16.328 4.254 -0.622 1 96.94 194 ILE A CA 1
ATOM 1418 C C . ILE A 1 194 ? 17.672 4.949 -0.439 1 96.94 194 ILE A C 1
ATOM 1420 O O . ILE A 1 194 ? 18.312 5.359 -1.415 1 96.94 194 ILE A O 1
ATOM 1424 N N . ALA A 1 195 ? 18.094 5.062 0.809 1 96.5 195 ALA A N 1
ATOM 1425 C CA . ALA A 1 195 ? 19.406 5.648 1.064 1 96.5 195 ALA A CA 1
ATOM 1426 C C . ALA A 1 195 ? 20.5 4.84 0.381 1 96.5 195 ALA A C 1
ATOM 1428 O O . ALA A 1 195 ? 21.422 5.414 -0.201 1 96.5 195 ALA A O 1
ATOM 1429 N N . ALA A 1 196 ? 20.406 3.549 0.435 1 95.81 196 ALA A N 1
ATOM 1430 C CA . ALA A 1 196 ? 21.375 2.68 -0.229 1 95.81 196 ALA A CA 1
ATOM 1431 C C . ALA A 1 196 ? 21.312 2.844 -1.745 1 95.81 196 ALA A C 1
ATOM 1433 O O . ALA A 1 196 ? 22.344 2.83 -2.422 1 95.81 196 ALA A O 1
ATOM 1434 N N . ALA A 1 197 ? 20.125 3.051 -2.275 1 96.75 197 ALA A N 1
ATOM 1435 C CA . ALA A 1 197 ? 19.906 3.148 -3.717 1 96.75 197 ALA A CA 1
ATOM 1436 C C . ALA A 1 197 ? 20.453 4.461 -4.266 1 96.75 197 ALA A C 1
ATOM 1438 O O . ALA A 1 197 ? 20.75 4.566 -5.457 1 96.75 197 ALA A O 1
ATOM 1439 N N . LEU A 1 198 ? 20.578 5.438 -3.361 1 96.81 198 LEU A N 1
ATOM 1440 C CA . LEU A 1 198 ? 20.922 6.773 -3.826 1 96.81 198 LEU A CA 1
ATOM 1441 C C . LEU A 1 198 ? 22.312 7.18 -3.328 1 96.81 198 LEU A C 1
ATOM 1443 O O . LEU A 1 198 ? 22.641 8.367 -3.314 1 96.81 198 LEU A O 1
ATOM 1447 N N . ARG A 1 199 ? 22.984 6.254 -2.883 1 93.44 199 ARG A N 1
ATOM 1448 C CA . ARG A 1 199 ? 24.344 6.551 -2.414 1 93.44 199 ARG A CA 1
ATOM 1449 C C . ARG A 1 199 ? 25.156 7.246 -3.5 1 93.44 199 ARG A C 1
ATOM 1451 O O . ARG A 1 199 ? 25.156 6.812 -4.656 1 93.44 199 ARG A O 1
ATOM 1458 N N . PRO A 1 200 ? 25.734 8.367 -3.105 1 90.06 200 PRO A N 1
ATOM 1459 C CA . PRO A 1 200 ? 26.562 9.086 -4.09 1 90.06 200 PRO A CA 1
ATOM 1460 C C . PRO A 1 200 ? 27.766 8.281 -4.551 1 90.06 200 PRO A C 1
ATOM 1462 O O . PRO A 1 200 ? 28.25 7.41 -3.822 1 90.06 200 PRO A O 1
ATOM 1465 N N . MET B 1 1 ? -5.379 -39.75 -5.164 1 36.5 1 MET B N 1
ATOM 1466 C CA . MET B 1 1 ? -6.57 -39.531 -5.98 1 36.5 1 MET B CA 1
ATOM 1467 C C . MET B 1 1 ? -6.195 -39.312 -7.441 1 36.5 1 MET B C 1
ATOM 1469 O O . MET B 1 1 ? -5.172 -38.688 -7.734 1 36.5 1 MET B O 1
ATOM 1473 N N . ALA B 1 2 ? -6.77 -39.938 -8.438 1 44.03 2 ALA B N 1
ATOM 1474 C CA . ALA B 1 2 ? -6.406 -40.094 -9.844 1 44.03 2 ALA B CA 1
ATOM 1475 C C . ALA B 1 2 ? -6.32 -38.75 -10.547 1 44.03 2 ALA B C 1
ATOM 1477 O O . ALA B 1 2 ? -7.039 -37.812 -10.188 1 44.03 2 ALA B O 1
ATOM 1478 N N . GLU B 1 3 ? -5.316 -38.375 -11.266 1 45.03 3 GLU B N 1
ATOM 1479 C CA . GLU B 1 3 ? -5.164 -37.219 -12.109 1 45.03 3 GLU B CA 1
ATOM 1480 C C . GLU B 1 3 ? -6.355 -37.031 -13.047 1 45.03 3 GLU B C 1
ATOM 1482 O O . GLU B 1 3 ? -6.719 -37.969 -13.773 1 45.03 3 GLU B O 1
ATOM 1487 N N . PRO B 1 4 ? -7.387 -36.25 -12.75 1 47 4 PRO B N 1
ATOM 1488 C CA . PRO B 1 4 ? -8.594 -36.219 -13.578 1 47 4 PRO B CA 1
ATOM 1489 C C . PRO B 1 4 ? -8.289 -36.312 -15.078 1 47 4 PRO B C 1
ATOM 1491 O O . PRO B 1 4 ? -7.203 -35.938 -15.508 1 47 4 PRO B O 1
ATOM 1494 N N . ALA B 1 5 ? -8.992 -36.969 -15.875 1 47.12 5 ALA B N 1
ATOM 1495 C CA . ALA B 1 5 ? -8.898 -37.219 -17.312 1 47.12 5 ALA B CA 1
ATOM 1496 C C . ALA B 1 5 ? -8.758 -35.906 -18.094 1 47.12 5 ALA B C 1
ATOM 1498 O O . ALA B 1 5 ? -9.242 -34.875 -17.656 1 47.12 5 ALA B O 1
ATOM 1499 N N . PRO B 1 6 ? -8.016 -35.75 -19.078 1 47.81 6 PRO B N 1
ATOM 1500 C CA . PRO B 1 6 ? -7.758 -34.562 -19.906 1 47.81 6 PRO B CA 1
ATOM 1501 C C . PRO B 1 6 ? -9.023 -33.75 -20.188 1 47.81 6 PRO B C 1
ATOM 1503 O O . PRO B 1 6 ? -8.969 -32.5 -20.234 1 47.81 6 PRO B O 1
ATOM 1506 N N . GLU B 1 7 ? -10.078 -34.406 -20.484 1 47.25 7 GLU B N 1
ATOM 1507 C CA . GLU B 1 7 ? -11.359 -33.75 -20.75 1 47.25 7 GLU B CA 1
ATOM 1508 C C . GLU B 1 7 ? -11.875 -33 -19.516 1 47.25 7 GLU B C 1
ATOM 1510 O O . GLU B 1 7 ? -12.562 -32 -19.641 1 47.25 7 GLU B O 1
ATOM 1515 N N . SER B 1 8 ? -11.75 -33.594 -18.406 1 50.69 8 SER B N 1
ATOM 1516 C CA . SER B 1 8 ? -12.172 -33.125 -17.094 1 50.69 8 SER B CA 1
ATOM 1517 C C . SER B 1 8 ? -11.445 -31.859 -16.688 1 50.69 8 SER B C 1
ATOM 1519 O O . SER B 1 8 ? -12.023 -30.969 -16.062 1 50.69 8 SER B O 1
ATOM 1521 N N . ARG B 1 9 ? -10.102 -31.859 -16.891 1 60.66 9 ARG B N 1
ATOM 1522 C CA . ARG B 1 9 ? -9.273 -30.688 -16.625 1 60.66 9 ARG B CA 1
ATOM 1523 C C . ARG B 1 9 ? -9.812 -29.469 -17.375 1 60.66 9 ARG B C 1
ATOM 1525 O O . ARG B 1 9 ? -9.82 -28.359 -16.844 1 60.66 9 ARG B O 1
ATOM 1532 N N . THR B 1 10 ? -10.633 -29.938 -18.359 1 80.94 10 THR B N 1
ATOM 1533 C CA . THR B 1 10 ? -11.117 -28.875 -19.25 1 80.94 10 THR B CA 1
ATOM 1534 C C . THR B 1 10 ? -12.375 -28.234 -18.688 1 80.94 10 THR B C 1
ATOM 1536 O O . THR B 1 10 ? -12.492 -27 -18.672 1 80.94 10 THR B O 1
ATOM 1539 N N . LYS B 1 11 ? -13.281 -29.172 -17.969 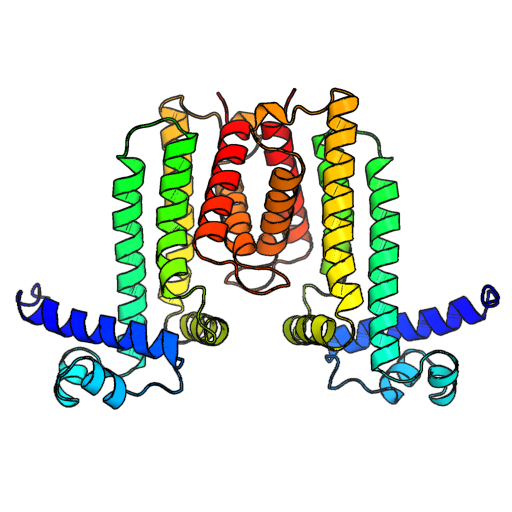1 91.31 11 LYS B N 1
ATOM 1540 C CA . LYS B 1 11 ? -14.523 -28.594 -17.469 1 91.31 11 LYS B CA 1
ATOM 1541 C C . LYS B 1 11 ? -14.289 -27.781 -16.203 1 91.31 11 LYS B C 1
ATOM 1543 O O . LYS B 1 11 ? -14.836 -26.688 -16.047 1 91.31 11 LYS B O 1
ATOM 1548 N N . ALA B 1 12 ? -13.508 -28.391 -15.375 1 94.75 12 ALA B N 1
ATOM 1549 C CA . ALA B 1 12 ? -13.156 -27.656 -14.172 1 94.75 12 ALA B CA 1
ATOM 1550 C C . ALA B 1 12 ? -12.555 -26.281 -14.508 1 94.75 12 ALA B C 1
ATOM 1552 O O . ALA B 1 12 ? -12.906 -25.281 -13.898 1 94.75 12 ALA B O 1
ATOM 1553 N N . ASP B 1 13 ? -11.734 -26.312 -15.5 1 94.94 13 ASP B N 1
ATOM 1554 C CA . ASP B 1 13 ? -11.094 -25.062 -15.93 1 94.94 13 ASP B CA 1
ATOM 1555 C C . ASP B 1 13 ? -12.117 -24.094 -16.5 1 94.94 13 ASP B C 1
ATOM 1557 O O . ASP B 1 13 ? -12.039 -22.891 -16.25 1 94.94 13 ASP B O 1
ATOM 1561 N N . ALA B 1 14 ? -13.023 -24.641 -17.203 1 95.44 14 ALA B N 1
ATOM 1562 C CA . ALA B 1 14 ? -14.086 -23.812 -17.766 1 95.44 14 ALA B CA 1
ATOM 1563 C C . ALA B 1 14 ? -14.93 -23.172 -16.656 1 95.44 14 ALA B C 1
ATOM 1565 O O . ALA B 1 14 ? -15.305 -22 -16.75 1 95.44 14 ALA B O 1
ATOM 1566 N N . ILE B 1 15 ? -15.203 -23.984 -15.672 1 97.31 15 ILE B N 1
ATOM 1567 C CA . ILE B 1 15 ? -15.984 -23.516 -14.539 1 97.31 15 ILE B CA 1
ATOM 1568 C C . ILE B 1 15 ? -15.234 -22.391 -13.82 1 97.31 15 ILE B C 1
ATOM 1570 O O . ILE B 1 15 ? -15.797 -21.328 -13.555 1 97.31 15 ILE B O 1
ATOM 1574 N N . LEU B 1 16 ? -14 -22.594 -13.609 1 97.31 16 LEU B N 1
ATOM 1575 C CA . LEU B 1 16 ? -13.195 -21.625 -12.875 1 97.31 16 LEU B CA 1
ATOM 1576 C C . LEU B 1 16 ? -13.016 -20.344 -13.695 1 97.31 16 LEU B C 1
ATOM 1578 O O . LEU B 1 16 ? -13.023 -19.25 -13.141 1 97.31 16 LEU B O 1
ATOM 1582 N N . SER B 1 17 ? -12.852 -20.453 -15.031 1 96.38 17 SER B N 1
ATOM 1583 C CA . SER B 1 17 ? -12.727 -19.281 -15.891 1 96.38 17 SER B CA 1
ATOM 1584 C C . SER B 1 17 ? -14.016 -18.469 -15.914 1 96.38 17 SER B C 1
ATOM 1586 O O . SER B 1 17 ? -13.984 -17.234 -15.867 1 96.38 17 SER B O 1
ATOM 1588 N N . ALA B 1 18 ? -15.117 -19.156 -15.945 1 97.31 18 ALA B N 1
ATOM 1589 C CA . ALA B 1 18 ? -16.422 -18.5 -15.875 1 97.31 18 ALA B CA 1
ATOM 1590 C C . ALA B 1 18 ? -16.609 -17.781 -14.539 1 97.31 18 ALA B C 1
ATOM 1592 O O . ALA B 1 18 ? -17.047 -16.625 -14.508 1 97.31 18 ALA B O 1
ATOM 1593 N N . ALA B 1 19 ? -16.281 -18.484 -13.5 1 97.38 19 ALA B N 1
ATOM 1594 C CA . ALA B 1 19 ? -16.391 -17.922 -12.156 1 97.38 19 ALA B CA 1
ATOM 1595 C C . ALA B 1 19 ? -15.523 -16.672 -12.023 1 97.38 19 ALA B C 1
ATOM 1597 O O . ALA B 1 19 ? -15.977 -15.648 -11.484 1 97.38 19 ALA B O 1
ATOM 1598 N N . GLN B 1 20 ? -14.32 -16.75 -12.5 1 95.81 20 GLN B N 1
ATOM 1599 C CA . GLN B 1 20 ? -13.422 -15.602 -12.453 1 95.81 20 GLN B CA 1
ATOM 1600 C C . GLN B 1 20 ? -14.039 -14.383 -13.125 1 95.81 20 GLN B C 1
ATOM 1602 O O . GLN B 1 20 ? -14 -13.273 -12.578 1 95.81 20 GLN B O 1
ATOM 1607 N N . ARG B 1 21 ? -14.57 -14.578 -14.25 1 95.94 21 ARG B N 1
ATOM 1608 C CA . ARG B 1 21 ? -15.195 -13.484 -15 1 95.94 21 ARG B CA 1
ATOM 1609 C C . ARG B 1 21 ? -16.391 -12.93 -14.242 1 95.94 21 ARG B C 1
ATOM 1611 O O . ARG B 1 21 ? -16.531 -11.711 -14.094 1 95.94 21 ARG B O 1
ATOM 1618 N N . LEU B 1 22 ? -17.188 -13.773 -13.742 1 97.62 22 LEU B N 1
ATOM 1619 C CA . LEU B 1 22 ? -18.422 -13.352 -13.094 1 97.62 22 LEU B CA 1
ATOM 1620 C C . LEU B 1 22 ? -18.141 -12.703 -11.742 1 97.62 22 LEU B C 1
ATOM 1622 O O . LEU B 1 22 ? -18.719 -11.664 -11.414 1 97.62 22 LEU B O 1
ATOM 1626 N N . PHE B 1 23 ? -17.219 -13.297 -10.977 1 97 23 PHE B N 1
ATOM 1627 C CA . PHE B 1 23 ? -16.844 -12.711 -9.695 1 97 23 PHE B CA 1
ATOM 1628 C C . PHE B 1 23 ? -16.234 -11.32 -9.883 1 97 23 PHE B C 1
ATOM 1630 O O . PHE B 1 23 ? -16.5 -10.414 -9.094 1 97 23 PHE B O 1
ATOM 1637 N N . THR B 1 24 ? -15.469 -11.195 -10.922 1 95.44 24 THR B N 1
ATOM 1638 C CA . THR B 1 24 ? -14.828 -9.914 -11.188 1 95.44 24 THR B CA 1
ATOM 1639 C C . THR B 1 24 ? -15.859 -8.883 -11.633 1 95.44 24 THR B C 1
ATOM 1641 O O . THR B 1 24 ? -15.773 -7.711 -11.258 1 95.44 24 THR B O 1
ATOM 1644 N N . GLN B 1 25 ? -16.844 -9.312 -12.328 1 95.44 25 GLN B N 1
ATOM 1645 C CA . GLN B 1 25 ? -17.812 -8.406 -12.93 1 95.44 25 GLN B CA 1
ATOM 1646 C C . GLN B 1 25 ? -18.953 -8.086 -11.961 1 95.44 25 GLN B C 1
ATOM 1648 O O . GLN B 1 25 ? -19.438 -6.953 -11.922 1 95.44 25 GLN B O 1
ATOM 1653 N N . PHE B 1 26 ? -19.312 -9.094 -11.102 1 96.5 26 PHE B N 1
ATOM 1654 C CA . PHE B 1 26 ? -20.547 -8.914 -10.352 1 96.5 26 PHE B CA 1
ATOM 1655 C C . PHE B 1 26 ? -20.312 -9.109 -8.859 1 96.5 26 PHE B C 1
ATOM 1657 O O . PHE B 1 26 ? -21.203 -8.859 -8.047 1 96.5 26 PHE B O 1
ATOM 1664 N N . GLY B 1 27 ? -19.125 -9.469 -8.547 1 96.88 27 GLY B N 1
ATOM 1665 C CA . GLY B 1 27 ? -18.875 -9.781 -7.148 1 96.88 27 GLY B CA 1
ATOM 1666 C C . GLY B 1 27 ? -19.266 -11.211 -6.785 1 96.88 27 GLY B C 1
ATOM 1667 O O . GLY B 1 27 ? -19.906 -11.898 -7.566 1 96.88 27 GLY B O 1
ATOM 1668 N N . PHE B 1 28 ? -18.828 -11.688 -5.633 1 96.81 28 PHE B N 1
ATOM 1669 C CA . PHE B 1 28 ? -19.078 -13.039 -5.141 1 96.81 28 PHE B CA 1
ATOM 1670 C C . PHE B 1 28 ? -20.531 -13.195 -4.719 1 96.81 28 PHE B C 1
ATOM 1672 O O . PHE B 1 28 ? -21.172 -14.195 -5.051 1 96.81 28 PHE B O 1
ATOM 1679 N N . ARG B 1 29 ? -21.031 -12.25 -4 1 96.25 29 ARG B N 1
ATOM 1680 C CA . ARG B 1 29 ? -22.375 -12.328 -3.416 1 96.25 29 ARG B CA 1
ATOM 1681 C C . ARG B 1 29 ? -23.438 -12.43 -4.5 1 96.25 29 ARG B C 1
ATOM 1683 O O . ARG B 1 29 ? -24.375 -13.227 -4.391 1 96.25 29 ARG B O 1
ATOM 1690 N N . ARG B 1 30 ? -23.281 -11.719 -5.539 1 97.12 30 ARG B N 1
ATOM 1691 C CA . ARG B 1 30 ? -24.328 -11.609 -6.547 1 97.12 30 ARG B CA 1
ATOM 1692 C C . ARG B 1 30 ? -24.188 -12.711 -7.594 1 97.12 30 ARG B C 1
ATOM 1694 O O . ARG B 1 30 ? -25.047 -12.844 -8.469 1 97.12 30 ARG B O 1
ATOM 1701 N N . THR B 1 31 ? -23.141 -13.391 -7.582 1 98.12 31 THR B N 1
ATOM 1702 C CA . THR B 1 31 ? -22.922 -14.469 -8.539 1 98.12 31 THR B CA 1
ATOM 1703 C C . THR B 1 31 ? -23.438 -15.789 -7.988 1 98.12 31 THR B C 1
ATOM 1705 O O . THR B 1 31 ? -23.188 -16.125 -6.832 1 98.12 31 THR B O 1
ATOM 1708 N N . SER B 1 32 ? -24.203 -16.547 -8.766 1 97.75 32 SER B N 1
ATOM 1709 C CA . SER B 1 32 ? -24.719 -17.844 -8.344 1 97.75 32 SER B CA 1
ATOM 1710 C C . SER B 1 32 ? -24.078 -18.984 -9.117 1 97.75 32 SER B C 1
ATOM 1712 O O . SER B 1 32 ? -23.406 -18.766 -10.125 1 97.75 32 SER B O 1
ATOM 1714 N N . ILE B 1 33 ? -24.297 -20.172 -8.609 1 97.75 33 ILE B N 1
ATOM 1715 C CA . ILE B 1 33 ? -23.844 -21.359 -9.32 1 97.75 33 ILE B CA 1
ATOM 1716 C C . ILE B 1 33 ? -24.531 -21.438 -10.688 1 97.75 33 ILE B C 1
ATOM 1718 O O . ILE B 1 33 ? -23.906 -21.844 -11.672 1 97.75 33 ILE B O 1
ATOM 1722 N N . ASP B 1 34 ? -25.75 -21.031 -10.703 1 97.81 34 ASP B N 1
ATOM 1723 C CA . ASP B 1 34 ? -26.484 -21.016 -11.969 1 97.81 34 ASP B CA 1
ATOM 1724 C C . ASP B 1 34 ? -25.812 -20.078 -12.969 1 97.81 34 ASP B C 1
ATOM 1726 O O . ASP B 1 34 ? -25.672 -20.406 -14.148 1 97.81 34 ASP B O 1
ATOM 1730 N N . ASP B 1 35 ? -25.438 -18.953 -12.531 1 98.31 35 ASP B N 1
ATOM 1731 C CA . ASP B 1 35 ? -24.734 -17.984 -13.375 1 98.31 35 ASP B CA 1
ATOM 1732 C C . ASP B 1 35 ? -23.438 -18.578 -13.93 1 98.31 35 ASP B C 1
ATOM 1734 O O . ASP B 1 35 ? -23.156 -18.453 -15.125 1 98.31 35 ASP B O 1
ATOM 1738 N N . ILE B 1 36 ? -22.688 -19.25 -13.055 1 98.31 36 ILE B N 1
ATOM 1739 C CA . ILE B 1 36 ? -21.406 -19.828 -13.43 1 98.31 36 ILE B CA 1
ATOM 1740 C C . ILE B 1 36 ? -21.625 -20.922 -14.469 1 98.31 36 ILE B C 1
ATOM 1742 O O . ILE B 1 36 ? -20.906 -20.984 -15.469 1 98.31 36 ILE B O 1
ATOM 1746 N N . ALA B 1 37 ? -22.594 -21.719 -14.219 1 97.75 37 ALA B N 1
ATOM 1747 C CA . ALA B 1 37 ? -22.922 -22.797 -15.148 1 97.75 37 ALA B CA 1
ATOM 1748 C C . ALA B 1 37 ? -23.281 -22.234 -16.531 1 97.75 37 ALA B C 1
ATOM 1750 O O . ALA B 1 37 ? -22.75 -22.688 -17.547 1 97.75 37 ALA B O 1
ATOM 1751 N N . ARG B 1 38 ? -24.125 -21.266 -16.547 1 97.94 38 ARG B N 1
ATOM 1752 C CA . ARG B 1 38 ? -24.562 -20.641 -17.781 1 97.94 38 ARG B CA 1
ATOM 1753 C C . ARG B 1 38 ? -23.375 -20.031 -18.531 1 97.94 38 ARG B C 1
ATOM 1755 O O . ARG B 1 38 ? -23.234 -20.219 -19.75 1 97.94 38 ARG B O 1
ATOM 1762 N N . GLU B 1 39 ? -22.562 -19.359 -17.844 1 97.19 39 GLU B N 1
ATOM 1763 C CA . GLU B 1 39 ? -21.391 -18.719 -18.453 1 97.19 39 GLU B CA 1
ATOM 1764 C C . GLU B 1 39 ? -20.422 -19.75 -19.016 1 97.19 39 GLU B C 1
ATOM 1766 O O . GLU B 1 39 ? -19.781 -19.516 -20.031 1 97.19 39 GLU B O 1
ATOM 1771 N N . ALA B 1 40 ? -20.297 -20.844 -18.328 1 96.75 40 ALA B N 1
ATOM 1772 C CA . ALA B 1 40 ? -19.375 -21.906 -18.719 1 96.75 40 ALA B CA 1
ATOM 1773 C C . ALA B 1 40 ? -19.984 -22.766 -19.828 1 96.75 40 ALA B C 1
ATOM 1775 O O . ALA B 1 40 ? -19.312 -23.609 -20.422 1 96.75 40 ALA B O 1
ATOM 1776 N N . GLY B 1 41 ? -21.234 -22.609 -20.031 1 96.56 41 GLY B N 1
ATOM 1777 C CA . GLY B 1 41 ? -21.922 -23.359 -21.062 1 96.56 41 GLY B CA 1
ATOM 1778 C C . GLY B 1 41 ? -22.172 -24.812 -20.672 1 96.56 41 GLY B C 1
ATOM 1779 O O . GLY B 1 41 ? -22.078 -25.703 -21.516 1 96.56 41 GLY B O 1
ATOM 1780 N N . ILE B 1 42 ? -22.375 -25.016 -19.422 1 95.88 42 ILE B N 1
ATOM 1781 C CA . ILE B 1 42 ? -22.609 -26.375 -18.938 1 95.88 42 ILE B CA 1
ATOM 1782 C C . ILE B 1 42 ? -23.844 -26.391 -18.047 1 95.88 42 ILE B C 1
ATOM 1784 O O . ILE B 1 42 ? -24.391 -25.344 -17.703 1 95.88 42 ILE B O 1
ATOM 1788 N N . ALA B 1 43 ? -24.281 -27.625 -17.703 1 95.25 43 ALA B N 1
ATOM 1789 C CA . ALA B 1 43 ? -25.406 -27.781 -16.797 1 95.25 43 ALA B CA 1
ATOM 1790 C C . ALA B 1 43 ? -25.016 -27.484 -15.359 1 95.25 43 ALA B C 1
ATOM 1792 O O . ALA B 1 43 ? -23.875 -27.766 -14.961 1 95.25 43 ALA B O 1
ATOM 1793 N N . LYS B 1 44 ? -25.984 -26.953 -14.633 1 95.62 44 LYS B N 1
ATOM 1794 C CA . LYS B 1 44 ? -25.75 -26.641 -13.227 1 95.62 44 LYS B CA 1
ATOM 1795 C C . LYS B 1 44 ? -25.25 -27.859 -12.461 1 95.62 44 LYS B C 1
ATOM 1797 O O . LYS B 1 44 ? -24.328 -27.766 -11.656 1 95.62 44 LYS B O 1
ATOM 1802 N N . GLY B 1 45 ? -25.875 -28.969 -12.711 1 95.38 45 GLY B N 1
ATOM 1803 C CA . GLY B 1 45 ? -25.484 -30.203 -12.055 1 95.38 45 GLY B CA 1
ATOM 1804 C C . GLY B 1 45 ? -24.047 -30.594 -12.289 1 95.38 45 GLY B C 1
ATOM 1805 O O . GLY B 1 45 ? -23.391 -31.172 -11.422 1 95.38 45 GLY B O 1
ATOM 1806 N N . THR B 1 46 ? -23.562 -30.281 -13.461 1 95.44 46 THR B N 1
ATOM 1807 C CA . THR B 1 46 ? -22.188 -30.578 -13.82 1 95.44 46 THR B CA 1
ATOM 1808 C C . THR B 1 46 ? -21.219 -29.797 -12.93 1 95.44 46 THR B C 1
ATOM 1810 O O . THR B 1 46 ? -20.156 -30.312 -12.555 1 95.44 46 THR B O 1
ATOM 1813 N N . VAL B 1 47 ? -21.547 -28.531 -12.562 1 96.88 47 VAL B N 1
ATOM 1814 C CA . VAL B 1 47 ? -20.703 -27.75 -11.672 1 96.88 47 VAL B CA 1
ATOM 1815 C C . VAL B 1 47 ? -20.516 -28.484 -10.344 1 96.88 47 VAL B C 1
ATOM 1817 O O . VAL B 1 47 ? -19.422 -28.547 -9.812 1 96.88 47 VAL B O 1
ATOM 1820 N N . TYR B 1 48 ? -21.547 -29.109 -9.867 1 96.38 48 TYR B N 1
ATOM 1821 C CA . TYR B 1 48 ? -21.562 -29.75 -8.555 1 96.38 48 TYR B CA 1
ATOM 1822 C C . TYR B 1 48 ? -20.781 -31.062 -8.578 1 96.38 48 TYR B C 1
ATOM 1824 O O . TYR B 1 48 ? -20.453 -31.609 -7.523 1 96.38 48 TYR B O 1
ATOM 1832 N N . LEU B 1 49 ? -20.516 -31.594 -9.781 1 96 49 LEU B N 1
ATOM 1833 C CA . LEU B 1 49 ? -19.656 -32.75 -9.898 1 96 49 LEU B CA 1
ATOM 1834 C C . LEU B 1 49 ? -18.203 -32.406 -9.562 1 96 49 LEU B C 1
ATOM 1836 O O . LEU B 1 49 ? -17.438 -33.281 -9.125 1 96 49 LEU B O 1
ATOM 1840 N N . TYR B 1 50 ? -17.938 -31.188 -9.742 1 96.44 50 TYR B N 1
ATOM 1841 C CA . TYR B 1 50 ? -16.547 -30.781 -9.578 1 96.44 50 TYR B CA 1
ATOM 1842 C C . TYR B 1 50 ? -16.359 -29.969 -8.297 1 96.44 50 TYR B C 1
ATOM 1844 O O . TYR B 1 50 ? -15.32 -30.062 -7.648 1 96.44 50 TYR B O 1
ATOM 1852 N N . PHE B 1 51 ? -17.359 -29.125 -7.973 1 97.38 51 PHE B N 1
ATOM 1853 C CA . PHE B 1 51 ? -17.25 -28.219 -6.832 1 97.38 51 PHE B CA 1
ATOM 1854 C C . PHE B 1 51 ? -18.531 -28.266 -5.988 1 97.38 51 PHE B C 1
ATOM 1856 O O . PHE B 1 51 ? -19.625 -28.125 -6.516 1 97.38 51 PHE B O 1
ATOM 1863 N N . ASP B 1 52 ? -18.25 -28.344 -4.719 1 95.62 52 ASP B N 1
ATOM 1864 C CA . ASP B 1 52 ? -19.375 -28.406 -3.789 1 95.62 52 ASP B CA 1
ATOM 1865 C C . ASP B 1 52 ? -19.859 -27 -3.426 1 95.62 52 ASP B C 1
ATOM 1867 O O . ASP B 1 52 ? -19.734 -26.578 -2.275 1 95.62 52 ASP B O 1
ATOM 1871 N N . GLY B 1 53 ? -20.328 -26.234 -4.395 1 96 53 GLY B N 1
ATOM 1872 C CA . GLY B 1 53 ? -20.906 -24.922 -4.16 1 96 53 GLY B CA 1
ATOM 1873 C C . GLY B 1 53 ? -20 -23.781 -4.582 1 96 53 GLY B C 1
ATOM 1874 O O . GLY B 1 53 ? -18.891 -24.016 -5.078 1 96 53 GLY B O 1
ATOM 1875 N N . LYS B 1 54 ? -20.438 -22.625 -4.336 1 96.75 54 LYS B N 1
ATOM 1876 C CA . LYS B 1 54 ? -19.781 -21.406 -4.797 1 96.75 54 LYS B CA 1
ATOM 1877 C C . LYS B 1 54 ? -18.484 -21.156 -4.035 1 96.75 54 LYS B C 1
ATOM 1879 O O . LYS B 1 54 ? -17.5 -20.703 -4.613 1 96.75 54 LYS B O 1
ATOM 1884 N N . GLU B 1 55 ? -18.516 -21.516 -2.742 1 96.75 55 GLU B N 1
ATOM 1885 C CA . GLU B 1 55 ? -17.312 -21.328 -1.938 1 96.75 55 GLU B CA 1
ATOM 1886 C C . GLU B 1 55 ? -16.188 -22.234 -2.418 1 96.75 55 GLU B C 1
ATOM 1888 O O . GLU B 1 55 ? -15.023 -21.828 -2.469 1 96.75 55 GLU B O 1
ATOM 1893 N N . ALA B 1 56 ? -16.562 -23.359 -2.775 1 96.69 56 ALA B N 1
ATOM 1894 C CA . ALA B 1 56 ? -15.562 -24.297 -3.299 1 96.69 56 ALA B CA 1
ATOM 1895 C C . ALA B 1 56 ? -15 -23.797 -4.629 1 96.69 56 ALA B C 1
ATOM 1897 O O . ALA B 1 56 ? -13.805 -23.953 -4.895 1 96.69 56 ALA B O 1
ATOM 1898 N N . VAL B 1 57 ? -15.844 -23.281 -5.438 1 97.25 57 VAL B N 1
ATOM 1899 C CA . VAL B 1 57 ? -15.406 -22.719 -6.703 1 97.25 57 VAL B CA 1
ATOM 1900 C C . VAL B 1 57 ? -14.43 -21.578 -6.445 1 97.25 57 VAL B C 1
ATOM 1902 O O . VAL B 1 57 ? -13.367 -21.5 -7.062 1 97.25 57 VAL B O 1
ATOM 1905 N N . PHE B 1 58 ? -14.789 -20.75 -5.512 1 96.88 58 PHE B N 1
ATOM 1906 C CA . PHE B 1 58 ? -13.953 -19.594 -5.188 1 96.88 58 PHE B CA 1
ATOM 1907 C C . PHE B 1 58 ? -12.594 -20.047 -4.672 1 96.88 58 PHE B C 1
ATOM 1909 O O . PHE B 1 58 ? -11.562 -19.531 -5.102 1 96.88 58 PHE B O 1
ATOM 1916 N N . ARG B 1 59 ? -12.57 -20.984 -3.82 1 95.62 59 ARG B N 1
ATOM 1917 C CA . ARG B 1 59 ? -11.328 -21.516 -3.271 1 95.62 59 ARG B CA 1
ATOM 1918 C C . ARG B 1 59 ? -10.453 -22.109 -4.371 1 95.62 59 ARG B C 1
ATOM 1920 O O . ARG B 1 59 ? -9.242 -21.875 -4.398 1 95.62 59 ARG B O 1
ATOM 1927 N N . ALA B 1 60 ? -11.078 -22.828 -5.195 1 95.44 60 ALA B N 1
ATOM 1928 C CA . ALA B 1 60 ? -10.336 -23.453 -6.289 1 95.44 60 ALA B CA 1
ATOM 1929 C C . ALA B 1 60 ? -9.766 -22.391 -7.23 1 95.44 60 ALA B C 1
ATOM 1931 O O . ALA B 1 60 ? -8.664 -22.547 -7.754 1 95.44 60 ALA B O 1
ATOM 1932 N N . MET B 1 61 ? -10.547 -21.359 -7.48 1 94.75 61 MET B N 1
ATOM 1933 C CA . MET B 1 61 ? -10.07 -20.234 -8.297 1 94.75 61 MET B CA 1
ATOM 1934 C C . MET B 1 61 ? -8.844 -19.594 -7.668 1 94.75 61 MET B C 1
ATOM 1936 O O . MET B 1 61 ? -7.871 -19.281 -8.367 1 94.75 61 MET B O 1
ATOM 1940 N N . GLN B 1 62 ? -8.828 -19.422 -6.391 1 93.19 62 GLN B N 1
ATOM 1941 C CA . GLN B 1 62 ? -7.691 -18.859 -5.68 1 93.19 62 GLN B CA 1
ATOM 1942 C C . GLN B 1 62 ? -6.469 -19.766 -5.781 1 93.19 62 GLN B C 1
ATOM 1944 O O . GLN B 1 62 ? -5.352 -19.297 -5.996 1 93.19 62 GLN B O 1
ATOM 1949 N N . ALA B 1 63 ? -6.742 -21 -5.621 1 93.56 63 ALA B N 1
ATOM 1950 C CA . ALA B 1 63 ? -5.656 -21.969 -5.715 1 93.56 63 ALA B CA 1
ATOM 1951 C C . ALA B 1 63 ? -5.043 -21.969 -7.113 1 93.56 63 ALA B C 1
ATOM 1953 O O . ALA B 1 63 ? -3.822 -22.062 -7.266 1 93.56 63 ALA B O 1
ATOM 1954 N N . ARG B 1 64 ? -5.91 -21.906 -8.062 1 93.56 64 ARG B N 1
ATOM 1955 C CA . ARG B 1 64 ? -5.438 -21.828 -9.438 1 93.56 64 ARG B CA 1
ATOM 1956 C C . ARG B 1 64 ? -4.602 -20.578 -9.664 1 93.56 64 ARG B C 1
ATOM 1958 O O . ARG B 1 64 ? -3.564 -20.625 -10.328 1 93.56 64 ARG B O 1
ATOM 1965 N N . ASN B 1 65 ? -5.047 -19.453 -9.156 1 93.25 65 ASN B N 1
ATOM 1966 C CA . ASN B 1 65 ? -4.289 -18.219 -9.266 1 93.25 65 ASN B CA 1
ATOM 1967 C C . ASN B 1 65 ? -2.896 -18.344 -8.656 1 93.25 65 ASN B C 1
ATOM 1969 O O . ASN B 1 65 ? -1.91 -17.906 -9.25 1 93.25 65 ASN B O 1
ATOM 1973 N N . LEU B 1 66 ? -2.781 -18.953 -7.504 1 93.56 66 LEU B N 1
ATOM 1974 C CA . LEU B 1 66 ? -1.502 -19.141 -6.828 1 93.56 66 LEU B CA 1
ATOM 1975 C C . LEU B 1 66 ? -0.581 -20.031 -7.652 1 93.56 66 LEU B C 1
ATOM 1977 O O . LEU B 1 66 ? 0.615 -19.766 -7.773 1 93.56 66 LEU B O 1
ATOM 1981 N N . ALA B 1 67 ? -1.153 -21.078 -8.242 1 93.5 67 ALA B N 1
ATOM 1982 C CA . ALA B 1 67 ? -0.369 -21.984 -9.078 1 93.5 67 ALA B CA 1
ATOM 1983 C C . ALA B 1 67 ? 0.192 -21.25 -10.297 1 93.5 67 ALA B C 1
ATOM 1985 O O . ALA B 1 67 ? 1.34 -21.469 -10.688 1 93.5 67 ALA B O 1
ATOM 1986 N N . GLU B 1 68 ? -0.605 -20.438 -10.852 1 93.62 68 GLU B N 1
ATOM 1987 C CA . GLU B 1 68 ? -0.175 -19.656 -12.008 1 93.62 68 GLU B CA 1
ATOM 1988 C C . GLU B 1 68 ? 0.951 -18.703 -11.641 1 93.62 68 GLU B C 1
ATOM 1990 O O . GLU B 1 68 ? 1.873 -18.484 -12.43 1 93.62 68 GLU B O 1
ATOM 1995 N N . VAL B 1 69 ? 0.879 -18.141 -10.5 1 94.88 69 VAL B N 1
ATOM 1996 C CA . VAL B 1 69 ? 1.917 -17.25 -9.992 1 94.88 69 VAL B CA 1
ATOM 1997 C C . VAL B 1 69 ? 3.232 -18.016 -9.852 1 94.88 69 VAL B C 1
ATOM 1999 O O . VAL B 1 69 ? 4.289 -17.516 -10.266 1 94.88 69 VAL B O 1
ATOM 2002 N N . GLU B 1 70 ? 3.152 -19.188 -9.297 1 93.75 70 GLU B N 1
ATOM 2003 C CA . GLU B 1 70 ? 4.348 -20 -9.102 1 93.75 70 GLU B CA 1
ATOM 2004 C C . GLU B 1 70 ? 5.023 -20.312 -10.438 1 93.75 70 GLU B C 1
ATOM 2006 O O . GLU B 1 70 ? 6.246 -20.188 -10.562 1 93.75 70 GLU B O 1
ATOM 2011 N N . VAL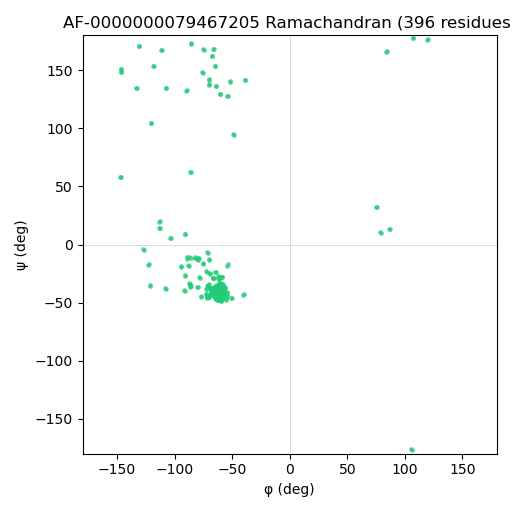 B 1 71 ? 4.227 -20.641 -11.406 1 94.62 71 VAL B N 1
ATOM 2012 C CA . VAL B 1 71 ? 4.75 -20.953 -12.734 1 94.62 71 VAL B CA 1
ATOM 2013 C C . VAL B 1 71 ? 5.391 -19.719 -13.344 1 94.62 71 VAL B C 1
ATOM 2015 O O . VAL B 1 71 ? 6.477 -19.797 -13.93 1 94.62 71 VAL B O 1
ATOM 2018 N N . ALA B 1 72 ? 4.742 -18.609 -13.195 1 95.12 72 ALA B N 1
ATOM 2019 C CA . ALA B 1 72 ? 5.254 -17.344 -13.734 1 95.12 72 ALA B CA 1
ATOM 2020 C C . ALA B 1 72 ? 6.566 -16.953 -13.062 1 95.12 72 ALA B C 1
ATOM 2022 O O . ALA B 1 72 ? 7.469 -16.422 -13.711 1 95.12 72 ALA B O 1
ATOM 2023 N N . CYS B 1 73 ? 6.664 -17.188 -11.789 1 94.81 73 CYS B N 1
ATOM 2024 C CA . CYS B 1 73 ? 7.891 -16.906 -11.055 1 94.81 73 CYS B CA 1
ATOM 2025 C C . CYS B 1 73 ? 9.047 -17.75 -11.562 1 94.81 73 CYS B C 1
ATOM 2027 O O . CYS B 1 73 ? 10.148 -17.25 -11.773 1 94.81 73 CYS B O 1
ATOM 2029 N N . ASP B 1 74 ? 8.75 -19.047 -11.773 1 93.69 74 ASP B N 1
ATOM 2030 C CA . ASP B 1 74 ? 9.773 -19.938 -12.312 1 93.69 74 ASP B CA 1
ATOM 2031 C C . ASP B 1 74 ? 10.297 -19.438 -13.648 1 93.69 74 ASP B C 1
ATOM 2033 O O . ASP B 1 74 ? 11.508 -19.406 -13.883 1 93.69 74 ASP B O 1
ATOM 2037 N N . ALA B 1 75 ? 9.406 -18.984 -14.461 1 93.88 75 ALA B N 1
ATOM 2038 C CA . ALA B 1 75 ? 9.773 -18.469 -15.781 1 93.88 75 ALA B CA 1
ATOM 2039 C C . ALA B 1 75 ? 10.594 -17.188 -15.672 1 93.88 75 ALA B C 1
ATOM 2041 O O . ALA B 1 75 ? 11.57 -17 -16.391 1 93.88 75 ALA B O 1
ATOM 2042 N N . ALA B 1 76 ? 10.227 -16.312 -14.781 1 92.69 76 ALA B N 1
ATOM 2043 C CA . ALA B 1 76 ? 10.906 -15.047 -14.586 1 92.69 76 ALA B CA 1
ATOM 2044 C C . ALA B 1 76 ? 12.328 -15.258 -14.07 1 92.69 76 ALA B C 1
ATOM 2046 O O . ALA B 1 76 ? 13.266 -14.586 -14.516 1 92.69 76 ALA B O 1
ATOM 2047 N N . GLU B 1 77 ? 12.516 -16.156 -13.125 1 89.12 77 GLU B N 1
ATOM 2048 C CA . GLU B 1 77 ? 13.82 -16.453 -12.539 1 89.12 77 GLU B CA 1
ATOM 2049 C C . GLU B 1 77 ? 14.758 -17.078 -13.562 1 89.12 77 GLU B C 1
ATOM 2051 O O . GLU B 1 77 ? 15.977 -16.906 -13.492 1 89.12 77 GLU B O 1
ATOM 2056 N N . ALA B 1 78 ? 14.156 -17.781 -14.523 1 90.12 78 ALA B N 1
ATOM 2057 C CA . ALA B 1 78 ? 14.945 -18.484 -15.531 1 90.12 78 ALA B CA 1
ATOM 2058 C C . ALA B 1 78 ? 15.273 -17.578 -16.703 1 90.12 78 ALA B C 1
ATOM 2060 O O . ALA B 1 78 ? 16.109 -17.906 -17.547 1 90.12 78 ALA B O 1
ATOM 2061 N N . ALA B 1 79 ? 14.594 -16.453 -16.656 1 87.12 79 ALA B N 1
ATOM 2062 C CA . ALA B 1 79 ? 14.773 -15.523 -17.766 1 87.12 79 ALA B CA 1
ATOM 2063 C C . ALA B 1 79 ? 16.172 -14.891 -17.734 1 87.12 79 ALA B C 1
ATOM 2065 O O . ALA B 1 79 ? 16.766 -14.773 -16.656 1 87.12 79 ALA B O 1
ATOM 2066 N N . GLY B 1 80 ? 16.859 -14.633 -18.656 1 85.62 80 GLY B N 1
ATOM 2067 C CA . GLY B 1 80 ? 18.141 -13.93 -18.734 1 85.62 80 GLY B CA 1
ATOM 2068 C C . GLY B 1 80 ? 18.031 -12.461 -18.359 1 85.62 80 GLY B C 1
ATOM 2069 O O . GLY B 1 80 ? 16.969 -11.984 -17.984 1 85.62 80 GLY B O 1
ATOM 2070 N N . GLY B 1 81 ? 19.219 -11.797 -18.172 1 90.75 81 GLY B N 1
ATOM 2071 C CA . GLY B 1 81 ? 19.266 -10.375 -17.859 1 90.75 81 GLY B CA 1
ATOM 2072 C C . GLY B 1 81 ? 19.922 -10.078 -16.547 1 90.75 81 GLY B C 1
ATOM 2073 O O . GLY B 1 81 ? 20.328 -10.992 -15.82 1 90.75 81 GLY B O 1
ATOM 2074 N N . GLY B 1 82 ? 20.047 -8.742 -16.281 1 94.06 82 GLY B N 1
ATOM 2075 C CA . GLY B 1 82 ? 20.641 -8.305 -15.023 1 94.06 82 GLY B CA 1
ATOM 2076 C C . GLY B 1 82 ? 19.719 -8.477 -13.836 1 94.06 82 GLY B C 1
ATOM 2077 O O . GLY B 1 82 ? 18.562 -8.875 -13.984 1 94.06 82 GLY B O 1
ATOM 2078 N N . PHE B 1 83 ? 20.25 -8.344 -12.656 1 95.5 83 PHE B N 1
ATOM 2079 C CA . PHE B 1 83 ? 19.531 -8.523 -11.398 1 95.5 83 PHE B CA 1
ATOM 2080 C C . PHE B 1 83 ? 18.234 -7.715 -11.398 1 95.5 83 PHE B C 1
ATOM 2082 O O . PHE B 1 83 ? 17.172 -8.234 -11.055 1 95.5 83 PHE B O 1
ATOM 2089 N N . GLY B 1 84 ? 18.312 -6.406 -11.844 1 95.5 84 GLY B N 1
ATOM 2090 C CA . GLY B 1 84 ? 17.156 -5.535 -11.867 1 95.5 84 GLY B CA 1
ATOM 2091 C C . GLY B 1 84 ? 16.047 -6.043 -12.766 1 95.5 84 GLY B C 1
ATOM 2092 O O . GLY B 1 84 ? 14.875 -6.02 -12.383 1 95.5 84 GLY B O 1
ATOM 2093 N N . ASP B 1 85 ? 16.375 -6.516 -13.945 1 95.38 85 ASP B N 1
ATOM 2094 C CA . ASP B 1 85 ? 15.398 -7.043 -14.898 1 95.38 85 ASP B CA 1
ATOM 2095 C C . ASP B 1 85 ? 14.727 -8.305 -14.352 1 95.38 85 ASP B C 1
ATOM 2097 O O . ASP B 1 85 ? 13.516 -8.477 -14.484 1 95.38 85 ASP B O 1
ATOM 2101 N N . ARG B 1 86 ? 15.523 -9.141 -13.781 1 96 86 ARG B N 1
ATOM 2102 C CA . ARG B 1 86 ? 14.984 -10.375 -13.219 1 96 86 ARG B CA 1
ATOM 2103 C C . ARG B 1 86 ? 14.078 -10.094 -12.023 1 96 86 ARG B C 1
ATOM 2105 O O . ARG B 1 86 ? 13.047 -10.742 -11.852 1 96 86 ARG B O 1
ATOM 2112 N N . LEU B 1 87 ? 14.508 -9.133 -11.219 1 97 87 LEU B N 1
ATOM 2113 C CA . LEU B 1 87 ? 13.664 -8.742 -10.086 1 97 87 LEU B CA 1
ATOM 2114 C C . LEU B 1 87 ? 12.328 -8.195 -10.57 1 97 87 LEU B C 1
ATOM 2116 O O . LEU B 1 87 ? 11.273 -8.531 -10.016 1 97 87 LEU B O 1
ATOM 2120 N N . ARG B 1 88 ? 12.375 -7.359 -11.609 1 97.38 88 ARG B N 1
ATOM 2121 C CA . ARG B 1 88 ? 11.148 -6.848 -12.211 1 97.38 88 ARG B CA 1
ATOM 2122 C C . ARG B 1 88 ? 10.25 -7.992 -12.68 1 97.38 88 ARG B C 1
ATOM 2124 O O . ARG B 1 88 ? 9.047 -7.98 -12.43 1 97.38 88 ARG B O 1
ATOM 2131 N N . GLY B 1 89 ? 10.859 -8.961 -13.336 1 97.12 89 GLY B N 1
ATOM 2132 C CA . GLY B 1 89 ? 10.109 -10.125 -13.781 1 97.12 89 GLY B CA 1
ATOM 2133 C C . GLY B 1 89 ? 9.445 -10.883 -12.641 1 97.12 89 GLY B C 1
ATOM 2134 O O . GLY B 1 89 ? 8.289 -11.289 -12.75 1 97.12 89 GLY B O 1
ATOM 2135 N N . VAL B 1 90 ? 10.125 -11.047 -11.562 1 97.06 90 VAL B N 1
ATOM 2136 C CA . VAL B 1 90 ? 9.602 -11.734 -10.391 1 97.06 90 VAL B CA 1
ATOM 2137 C C . VAL B 1 90 ? 8.43 -10.938 -9.812 1 97.06 90 VAL B C 1
ATOM 2139 O O . VAL B 1 90 ? 7.375 -11.508 -9.508 1 97.06 90 VAL B O 1
ATOM 2142 N N . LEU B 1 91 ? 8.586 -9.633 -9.672 1 97.88 91 LEU B N 1
ATOM 2143 C CA . LEU B 1 91 ? 7.516 -8.797 -9.148 1 97.88 91 LEU B CA 1
ATOM 2144 C C . LEU B 1 91 ? 6.289 -8.844 -10.047 1 97.88 91 LEU B C 1
ATOM 2146 O O . LEU B 1 91 ? 5.156 -8.914 -9.562 1 97.88 91 LEU B O 1
ATOM 2150 N N . GLU B 1 92 ? 6.5 -8.805 -11.336 1 97.62 92 GLU B N 1
ATOM 2151 C CA . GLU B 1 92 ? 5.387 -8.891 -12.281 1 97.62 92 GLU B CA 1
ATOM 2152 C C . GLU B 1 92 ? 4.68 -10.242 -12.18 1 97.62 92 GLU B C 1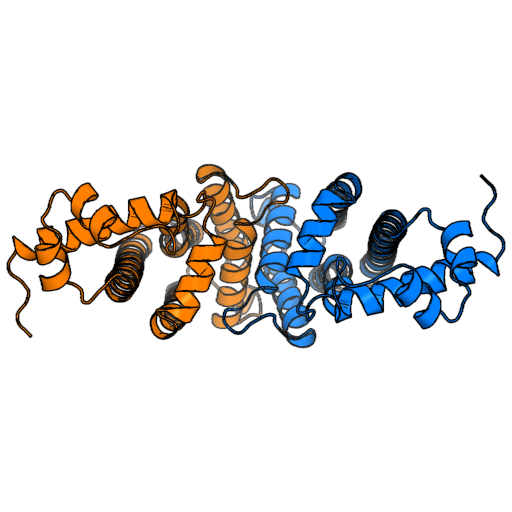
ATOM 2154 O O . GLU B 1 92 ? 3.451 -10.312 -12.242 1 97.62 92 GLU B O 1
ATOM 2159 N N . ALA B 1 93 ? 5.465 -11.305 -12.031 1 97 93 ALA B N 1
ATOM 2160 C CA . ALA B 1 93 ? 4.895 -12.633 -11.875 1 97 93 ALA B CA 1
ATOM 2161 C C . ALA B 1 93 ? 4.02 -12.711 -10.625 1 97 93 ALA B C 1
ATOM 2163 O O . ALA B 1 93 ? 2.963 -13.344 -10.633 1 97 93 ALA B O 1
ATOM 2164 N N . LEU B 1 94 ? 4.402 -12.039 -9.625 1 97 94 LEU B N 1
ATOM 2165 C CA . LEU B 1 94 ? 3.703 -12.102 -8.344 1 97 94 LEU B CA 1
ATOM 2166 C C . LEU B 1 94 ? 2.457 -11.219 -8.359 1 97 94 LEU B C 1
ATOM 2168 O O . LEU B 1 94 ? 1.423 -11.594 -7.801 1 97 94 LEU B O 1
ATOM 2172 N N . TYR B 1 95 ? 2.557 -10.062 -9.039 1 96.62 95 TYR B N 1
ATOM 2173 C CA . TYR B 1 95 ? 1.536 -9.062 -8.758 1 96.62 95 TYR B CA 1
ATOM 2174 C C . TYR B 1 95 ? 0.782 -8.68 -10.023 1 96.62 95 TYR B C 1
ATOM 2176 O O . TYR B 1 95 ? -0.423 -8.422 -9.977 1 96.62 95 TYR B O 1
ATOM 2184 N N . ALA B 1 96 ? 1.424 -8.648 -11.156 1 95.94 96 ALA B N 1
ATOM 2185 C CA . ALA B 1 96 ? 0.85 -8.023 -12.344 1 95.94 96 ALA B CA 1
ATOM 2186 C C . ALA B 1 96 ? -0.289 -8.867 -12.906 1 95.94 96 ALA B C 1
ATOM 2188 O O . ALA B 1 96 ? -1.324 -8.328 -13.312 1 95.94 96 ALA B O 1
ATOM 2189 N N . GLY B 1 97 ? -0.094 -10.195 -12.992 1 91.25 97 GLY B N 1
ATOM 2190 C CA . GLY B 1 97 ? -1.123 -11.062 -13.547 1 91.25 97 GLY B CA 1
ATOM 2191 C C . GLY B 1 97 ? -2.436 -10.992 -12.789 1 91.25 97 GLY B C 1
ATOM 2192 O O . GLY B 1 97 ? -3.502 -10.875 -13.398 1 91.25 97 GLY B O 1
ATOM 2193 N N . ILE B 1 98 ? -2.328 -11.031 -11.523 1 91.75 98 ILE B N 1
ATOM 2194 C CA . ILE B 1 98 ? -3.512 -10.945 -10.672 1 91.75 98 ILE B CA 1
ATOM 2195 C C . ILE B 1 98 ? -4.156 -9.57 -10.82 1 91.75 98 ILE B C 1
ATOM 2197 O O . ILE B 1 98 ? -5.379 -9.461 -10.93 1 91.75 98 ILE B O 1
ATOM 2201 N N . TYR B 1 99 ? -3.34 -8.578 -10.852 1 94.06 99 TYR B N 1
ATOM 2202 C CA . TYR B 1 99 ? -3.844 -7.219 -10.984 1 94.06 99 TYR B CA 1
ATOM 2203 C C . TYR B 1 99 ? -4.562 -7.027 -12.312 1 94.06 99 TYR B C 1
ATOM 2205 O O . TYR B 1 99 ? -5.594 -6.355 -12.383 1 94.06 99 TYR B O 1
ATOM 2213 N N . ASP B 1 100 ? -4.027 -7.617 -13.352 1 92.69 100 ASP B N 1
ATOM 2214 C CA . ASP B 1 100 ? -4.645 -7.543 -14.672 1 92.69 100 ASP B CA 1
ATOM 2215 C C . ASP B 1 100 ? -6.07 -8.094 -14.641 1 92.69 100 ASP B C 1
ATOM 2217 O O . ASP B 1 100 ? -6.957 -7.57 -15.312 1 92.69 100 ASP B O 1
ATOM 2221 N N . ARG B 1 101 ? -6.246 -9.055 -13.898 1 90 101 ARG B N 1
ATOM 2222 C CA . ARG B 1 101 ? -7.516 -9.781 -13.898 1 90 101 ARG B CA 1
ATOM 2223 C C . ARG B 1 101 ? -8.523 -9.125 -12.961 1 90 101 ARG B C 1
ATOM 2225 O O . ARG B 1 101 ? -9.711 -9.07 -13.266 1 90 101 ARG B O 1
ATOM 2232 N N . TYR B 1 102 ? -7.984 -8.586 -11.828 1 91.88 102 TYR B N 1
ATOM 2233 C CA . TYR B 1 102 ? -8.914 -8.211 -10.781 1 91.88 102 TYR B CA 1
ATOM 2234 C C . TYR B 1 102 ? -8.781 -6.73 -10.43 1 91.88 102 TYR B C 1
ATOM 2236 O O . TYR B 1 102 ? -9.656 -6.152 -9.789 1 91.88 102 TYR B O 1
ATOM 2244 N N . GLY B 1 103 ? -7.723 -6.133 -10.805 1 88.75 103 GLY B N 1
ATOM 2245 C CA . GLY B 1 103 ? -7.309 -4.855 -10.242 1 88.75 103 GLY B CA 1
ATOM 2246 C C . GLY B 1 103 ? -8.273 -3.729 -10.547 1 88.75 103 GLY B C 1
ATOM 2247 O O . GLY B 1 103 ? -8.344 -2.742 -9.812 1 88.75 103 GLY B O 1
ATOM 2248 N N . GLN B 1 104 ? -9.016 -3.914 -11.602 1 87.81 104 GLN B N 1
ATOM 2249 C CA . GLN B 1 104 ? -9.922 -2.85 -12.016 1 87.81 104 GLN B CA 1
ATOM 2250 C C . GLN B 1 104 ? -11.367 -3.168 -11.633 1 87.81 104 GLN B C 1
ATOM 2252 O O . GLN B 1 104 ? -12.289 -2.441 -12.008 1 87.81 104 GLN B O 1
ATOM 2257 N N . SER B 1 105 ? -11.508 -4.258 -10.914 1 92.06 105 SER B N 1
ATOM 2258 C CA . SER B 1 105 ? -12.859 -4.66 -10.547 1 92.06 105 SER B CA 1
ATOM 2259 C C . SER B 1 105 ? -13.461 -3.707 -9.516 1 92.06 105 SER B C 1
ATOM 2261 O O . SER B 1 105 ? -12.805 -3.365 -8.523 1 92.06 105 SER B O 1
ATOM 2263 N N . GLU B 1 106 ? -14.695 -3.379 -9.695 1 89.44 106 GLU B N 1
ATOM 2264 C CA . GLU B 1 106 ? -15.422 -2.57 -8.719 1 89.44 106 GLU B CA 1
ATOM 2265 C C . GLU B 1 106 ? -15.734 -3.373 -7.461 1 89.44 106 GLU B C 1
ATOM 2267 O O . GLU B 1 106 ? -16.141 -2.809 -6.445 1 89.44 106 GLU B O 1
ATOM 2272 N N . HIS B 1 107 ? -15.422 -4.656 -7.535 1 91.81 107 HIS B N 1
ATOM 2273 C CA . HIS B 1 107 ? -15.773 -5.555 -6.438 1 91.81 107 HIS B CA 1
ATOM 2274 C C . HIS B 1 107 ? -14.523 -6.086 -5.746 1 91.81 107 HIS B C 1
ATOM 2276 O O . HIS B 1 107 ? -14.578 -7.113 -5.062 1 91.81 107 HIS B O 1
ATOM 2282 N N . LEU B 1 108 ? -13.438 -5.383 -5.957 1 88.06 108 LEU B N 1
ATOM 2283 C CA . LEU B 1 108 ? -12.156 -5.852 -5.434 1 88.06 108 LEU B CA 1
ATOM 2284 C C . LEU B 1 108 ? -12.195 -5.938 -3.91 1 88.06 108 LEU B C 1
ATOM 2286 O O . LEU B 1 108 ? -11.664 -6.887 -3.326 1 88.06 108 LEU B O 1
ATOM 2290 N N . VAL B 1 109 ? -12.773 -4.996 -3.299 1 82.69 109 VAL B N 1
ATOM 2291 C CA . VAL B 1 109 ? -12.859 -4.988 -1.843 1 82.69 109 VAL B CA 1
ATOM 2292 C C . VAL B 1 109 ? -13.664 -6.191 -1.364 1 82.69 109 VAL B C 1
ATOM 2294 O O . VAL B 1 109 ? -13.25 -6.895 -0.439 1 82.69 109 VAL B O 1
ATOM 2297 N N . GLU B 1 110 ? -14.75 -6.387 -1.95 1 89.88 110 GLU B N 1
ATOM 2298 C CA . GLU B 1 110 ? -15.578 -7.539 -1.607 1 89.88 110 GLU B CA 1
ATOM 2299 C C . GLU B 1 110 ? -14.828 -8.844 -1.826 1 89.88 110 GLU B C 1
ATOM 2301 O O . GLU B 1 110 ? -14.859 -9.734 -0.974 1 89.88 110 GLU B O 1
ATOM 2306 N N . LEU B 1 111 ? -14.188 -8.898 -2.963 1 92.06 111 LEU B N 1
ATOM 2307 C CA . LEU B 1 111 ? -13.477 -10.125 -3.303 1 92.06 111 LEU B CA 1
ATOM 2308 C C . LEU B 1 111 ? -12.328 -10.375 -2.328 1 92.06 111 LEU B C 1
ATOM 2310 O O . LEU B 1 111 ? -12.078 -11.516 -1.937 1 92.06 111 LEU B O 1
ATOM 2314 N N . SER B 1 112 ? -11.695 -9.352 -1.932 1 86.94 112 SER B N 1
ATOM 2315 C CA . SER B 1 112 ? -10.609 -9.461 -0.964 1 86.94 112 SER B CA 1
ATOM 2316 C C . SER B 1 112 ? -11.125 -9.938 0.392 1 86.94 112 SER B C 1
ATOM 2318 O O . SER B 1 112 ? -10.508 -10.789 1.035 1 86.94 112 SER B O 1
ATOM 2320 N N . SER B 1 113 ? -12.203 -9.367 0.795 1 86.88 113 SER B N 1
ATOM 2321 C CA . SER B 1 113 ? -12.82 -9.789 2.049 1 86.88 113 SER B CA 1
ATOM 2322 C C . SER B 1 113 ? -13.281 -11.242 1.976 1 86.88 113 SER B C 1
ATOM 2324 O O . SER B 1 113 ? -13.141 -11.992 2.945 1 86.88 113 SER B O 1
ATOM 2326 N N . THR B 1 114 ? -13.781 -11.617 0.854 1 91.31 114 THR B N 1
ATOM 2327 C CA . THR B 1 114 ? -14.25 -12.977 0.644 1 91.31 114 THR B CA 1
ATOM 2328 C C . THR B 1 114 ? -13.094 -13.969 0.726 1 91.31 114 THR B C 1
ATOM 2330 O O . THR B 1 114 ? -13.234 -15.047 1.308 1 91.31 114 THR B O 1
ATOM 2333 N N . ARG B 1 115 ? -11.992 -13.555 0.174 1 89.5 115 ARG B N 1
ATOM 2334 C CA . ARG B 1 115 ? -10.789 -14.383 0.222 1 89.5 115 ARG B CA 1
ATOM 2335 C C . ARG B 1 115 ? -10.422 -14.719 1.66 1 89.5 115 ARG B C 1
ATOM 2337 O O . ARG B 1 115 ? -10.039 -15.859 1.957 1 89.5 115 ARG B O 1
ATOM 2344 N N . LEU B 1 116 ? -10.594 -13.836 2.535 1 85.56 116 LEU B N 1
ATOM 2345 C CA . LEU B 1 116 ? -10.203 -14 3.93 1 85.56 116 LEU B CA 1
ATOM 2346 C C . LEU B 1 116 ? -11.203 -14.867 4.68 1 85.56 116 LEU B C 1
ATOM 2348 O O . LEU B 1 116 ? -10.844 -15.562 5.629 1 85.56 116 LEU B O 1
ATOM 2352 N N . THR B 1 117 ? -12.422 -14.82 4.227 1 88.06 117 THR B N 1
ATOM 2353 C CA . THR B 1 117 ? -13.461 -15.555 4.934 1 88.06 117 THR B CA 1
ATOM 2354 C C . THR B 1 117 ? -13.602 -16.969 4.371 1 88.06 117 THR B C 1
ATOM 2356 O O . THR B 1 117 ? -13.773 -17.922 5.125 1 88.06 117 THR B O 1
ATOM 2359 N N . VAL B 1 118 ? -13.516 -17.141 3.109 1 90.06 118 VAL B N 1
ATOM 2360 C CA . VAL B 1 118 ? -13.812 -18.391 2.426 1 90.06 118 VAL B CA 1
ATOM 2361 C C . VAL B 1 118 ? -12.539 -19.234 2.309 1 90.06 118 VAL B C 1
ATOM 2363 O O . VAL B 1 118 ? -12.602 -20.469 2.273 1 90.06 118 VAL B O 1
ATOM 2366 N N . GLY B 1 119 ? -11.445 -18.609 2.291 1 87.44 119 GLY B N 1
ATOM 2367 C CA . GLY B 1 119 ? -10.188 -19.312 2.111 1 87.44 119 GLY B CA 1
ATOM 2368 C C . GLY B 1 119 ? -9.031 -18.688 2.863 1 87.44 119 GLY B C 1
ATOM 2369 O O . GLY B 1 119 ? -7.984 -18.406 2.279 1 87.44 119 GLY B O 1
ATOM 2370 N N . PRO B 1 120 ? -9.156 -18.562 4.195 1 83.69 120 PRO B N 1
ATOM 2371 C CA . PRO B 1 120 ? -8.086 -17.938 4.965 1 83.69 120 PRO B CA 1
ATOM 2372 C C . PRO B 1 120 ? -6.766 -18.703 4.871 1 83.69 120 PRO B C 1
ATOM 2374 O O . PRO B 1 120 ? -5.691 -18.094 4.934 1 83.69 120 PRO B O 1
ATOM 2377 N N . ASP B 1 121 ? -6.895 -19.938 4.688 1 88.12 121 ASP B N 1
ATOM 2378 C CA . ASP B 1 121 ? -5.699 -20.766 4.551 1 88.12 121 ASP B CA 1
ATOM 2379 C C . ASP B 1 121 ? -4.953 -20.438 3.26 1 88.12 121 ASP B C 1
ATOM 2381 O O . ASP B 1 121 ? -3.721 -20.375 3.25 1 88.12 121 ASP B O 1
ATOM 2385 N N . ILE B 1 122 ? -5.703 -20.188 2.213 1 86.69 122 ILE B N 1
ATOM 2386 C CA . ILE B 1 122 ? -5.09 -19.859 0.932 1 86.69 122 ILE B CA 1
ATOM 2387 C C . ILE B 1 122 ? -4.496 -18.453 0.99 1 86.69 122 ILE B C 1
ATOM 2389 O O . ILE B 1 122 ? -3.389 -18.219 0.5 1 86.69 122 ILE B O 1
ATOM 2393 N N . ALA B 1 123 ? -5.215 -17.594 1.652 1 82.75 123 ALA B N 1
ATOM 2394 C CA . ALA B 1 123 ? -4.723 -16.219 1.809 1 82.75 123 ALA B CA 1
ATOM 2395 C C . ALA B 1 123 ? -3.383 -16.203 2.535 1 82.75 123 ALA B C 1
ATOM 2397 O O . ALA B 1 123 ? -2.453 -15.508 2.117 1 82.75 123 ALA B O 1
ATOM 2398 N N . GLY B 1 124 ? -3.256 -16.922 3.578 1 83.19 124 GLY B N 1
ATOM 2399 C CA . GLY B 1 124 ? -2.006 -17.047 4.309 1 83.19 124 GLY B CA 1
ATOM 2400 C C . GLY B 1 124 ? -0.895 -17.672 3.49 1 83.19 124 GLY B C 1
ATOM 2401 O O . GLY B 1 124 ? 0.263 -17.25 3.584 1 83.19 124 GLY B O 1
ATOM 2402 N N . GLN B 1 125 ? -1.234 -18.578 2.68 1 88.12 125 GLN B N 1
ATOM 2403 C CA . GLN B 1 125 ? -0.268 -19.25 1.815 1 88.12 125 GLN B CA 1
ATOM 2404 C C . GLN B 1 125 ? 0.294 -18.281 0.771 1 88.12 125 GLN B C 1
ATOM 2406 O O . GLN B 1 125 ? 1.476 -18.359 0.427 1 88.12 125 GLN B O 1
ATOM 2411 N N . VAL B 1 126 ? -0.579 -17.453 0.325 1 88.19 126 VAL B N 1
ATOM 2412 C CA . VAL B 1 126 ? -0.16 -16.5 -0.695 1 88.19 126 VAL B CA 1
ATOM 2413 C C . VAL B 1 126 ? 0.947 -15.602 -0.143 1 88.19 126 VAL B C 1
ATOM 2415 O O . VAL B 1 126 ? 2.002 -15.445 -0.764 1 88.19 126 VAL B O 1
ATOM 2418 N N . ASP B 1 127 ? 0.776 -15.086 1.011 1 86.81 127 ASP B N 1
ATOM 2419 C CA . ASP B 1 127 ? 1.765 -14.211 1.626 1 86.81 127 ASP B CA 1
ATOM 2420 C C . ASP B 1 127 ? 3.086 -14.938 1.854 1 86.81 127 ASP B C 1
ATOM 2422 O O . ASP B 1 127 ? 4.156 -14.398 1.577 1 86.81 127 ASP B O 1
ATOM 2426 N N . GLN B 1 128 ? 2.951 -16.109 2.309 1 89.88 128 GLN B N 1
ATOM 2427 C CA . GLN B 1 128 ? 4.137 -16.922 2.564 1 89.88 128 GLN B CA 1
ATOM 2428 C C . GLN B 1 128 ? 4.863 -17.266 1.266 1 89.88 128 GLN B C 1
ATOM 2430 O O . GLN B 1 128 ? 6.09 -17.203 1.199 1 89.88 128 GLN B O 1
ATOM 2435 N N . THR B 1 129 ? 4.094 -17.594 0.358 1 93.12 129 THR B N 1
ATOM 2436 C CA . THR B 1 129 ? 4.66 -17.953 -0.938 1 93.12 129 THR B CA 1
ATOM 2437 C C . THR B 1 129 ? 5.352 -16.734 -1.569 1 93.12 129 THR B C 1
ATOM 2439 O O . THR B 1 129 ? 6.477 -16.859 -2.066 1 93.12 129 THR B O 1
ATOM 2442 N N . TYR B 1 130 ? 4.73 -15.602 -1.538 1 95 130 TYR B N 1
ATOM 2443 C CA . TYR B 1 130 ? 5.312 -14.391 -2.111 1 95 130 TYR B CA 1
ATOM 2444 C C . TYR B 1 130 ? 6.613 -14.031 -1.406 1 95 130 TYR B C 1
ATOM 2446 O O . TYR B 1 130 ? 7.633 -13.797 -2.059 1 95 130 TYR B O 1
ATOM 2454 N N . THR B 1 131 ? 6.547 -14.086 -0.099 1 95.31 131 THR B N 1
ATOM 2455 C CA . THR B 1 131 ? 7.742 -13.789 0.683 1 95.31 131 THR B CA 1
ATOM 2456 C C . THR B 1 131 ? 8.859 -14.781 0.367 1 95.31 131 THR B C 1
ATOM 2458 O O . THR B 1 131 ? 10 -14.383 0.135 1 95.31 131 THR B O 1
ATOM 2461 N N . GLY B 1 132 ? 8.492 -15.977 0.344 1 96.38 132 GLY B N 1
ATOM 2462 C CA . GLY B 1 132 ? 9.477 -17.016 0.07 1 96.38 132 GLY B CA 1
ATOM 2463 C C . GLY B 1 132 ? 10.133 -16.875 -1.289 1 96.38 132 GLY B C 1
ATOM 2464 O O . GLY B 1 132 ? 11.344 -17.062 -1.422 1 96.38 132 GLY B O 1
ATOM 2465 N N . ARG B 1 133 ? 9.375 -16.531 -2.27 1 96.69 133 ARG B N 1
ATOM 2466 C CA . ARG B 1 133 ? 9.891 -16.359 -3.627 1 96.69 133 ARG B CA 1
ATOM 2467 C C . ARG B 1 133 ? 10.859 -15.18 -3.709 1 96.69 133 ARG B C 1
ATOM 2469 O O . ARG B 1 133 ? 11.93 -15.297 -4.309 1 96.69 133 ARG B O 1
ATOM 2476 N N . ILE B 1 134 ? 10.531 -14.109 -3.068 1 97.56 134 ILE B N 1
ATOM 2477 C CA . ILE B 1 134 ? 11.383 -12.922 -3.111 1 97.56 134 ILE B CA 1
ATOM 2478 C C . ILE B 1 134 ? 12.664 -13.188 -2.326 1 97.56 134 ILE B C 1
ATOM 2480 O O . ILE B 1 134 ? 13.766 -12.914 -2.812 1 97.56 134 ILE B O 1
ATOM 2484 N N . VAL B 1 135 ? 12.5 -13.766 -1.153 1 97.88 135 VAL B N 1
ATOM 2485 C CA . VAL B 1 135 ? 13.648 -14.055 -0.306 1 97.88 135 VAL B CA 1
ATOM 2486 C C . VAL B 1 135 ? 14.586 -15.031 -1.021 1 97.88 135 VAL B C 1
ATOM 2488 O O . VAL B 1 135 ? 15.797 -14.82 -1.059 1 97.88 135 VAL B O 1
ATOM 2491 N N . GLY B 1 136 ? 14 -16.078 -1.562 1 96.94 136 GLY B N 1
ATOM 2492 C CA . GLY B 1 136 ? 14.797 -17.047 -2.312 1 96.94 136 GLY B CA 1
ATOM 2493 C C . GLY B 1 136 ? 15.523 -16.422 -3.488 1 96.94 136 GLY B C 1
ATOM 2494 O O . GLY B 1 136 ? 16.703 -16.703 -3.711 1 96.94 136 GLY B O 1
ATOM 2495 N N . PHE B 1 137 ? 14.883 -15.57 -4.188 1 96.69 137 PHE B N 1
ATOM 2496 C CA . PHE B 1 137 ? 15.469 -14.875 -5.324 1 96.69 137 PHE B CA 1
ATOM 2497 C C . PHE B 1 137 ? 16.641 -14 -4.879 1 96.69 137 PHE B C 1
ATOM 2499 O O . PHE B 1 137 ? 17.703 -14.016 -5.5 1 96.69 137 PHE B O 1
ATOM 2506 N N . LEU B 1 138 ? 16.438 -13.242 -3.799 1 97.62 138 LEU B N 1
ATOM 2507 C CA . LEU B 1 138 ? 17.453 -12.344 -3.279 1 97.62 138 LEU B CA 1
ATOM 2508 C C . LEU B 1 138 ? 18.672 -13.125 -2.816 1 97.62 138 LEU B C 1
ATOM 2510 O O . LEU B 1 138 ? 19.812 -12.734 -3.105 1 97.62 138 LEU B O 1
ATOM 2514 N N . LYS B 1 139 ? 18.422 -14.219 -2.127 1 97.44 139 LYS B N 1
ATOM 2515 C CA . LYS B 1 139 ? 19.531 -15.039 -1.623 1 97.44 139 LYS B CA 1
ATOM 2516 C C . LYS B 1 139 ? 20.297 -15.688 -2.768 1 97.44 139 LYS B C 1
ATOM 2518 O O . LYS B 1 139 ? 21.531 -15.758 -2.725 1 97.44 139 LYS B O 1
ATOM 2523 N N . ALA B 1 140 ? 19.609 -16.156 -3.758 1 95.69 140 ALA B N 1
ATOM 2524 C CA . ALA B 1 140 ? 20.25 -16.734 -4.934 1 95.69 140 ALA B CA 1
ATOM 2525 C C . ALA B 1 140 ? 21.094 -15.688 -5.66 1 95.69 140 ALA B C 1
ATOM 2527 O O . ALA B 1 140 ? 22.203 -15.984 -6.102 1 95.69 140 ALA B O 1
ATOM 2528 N N . ALA B 1 141 ? 20.578 -14.508 -5.82 1 95.94 141 ALA B N 1
ATOM 2529 C CA . ALA B 1 141 ? 21.297 -13.43 -6.48 1 95.94 141 ALA B CA 1
ATOM 2530 C C . ALA B 1 141 ? 22.562 -13.055 -5.707 1 95.94 141 ALA B C 1
ATOM 2532 O O . ALA B 1 141 ? 23.594 -12.766 -6.305 1 95.94 141 ALA B O 1
ATOM 2533 N N . GLU B 1 142 ? 22.406 -13.039 -4.375 1 96.81 142 GLU B N 1
ATOM 2534 C CA . GLU B 1 142 ? 23.578 -12.75 -3.539 1 96.81 142 GLU B CA 1
ATOM 2535 C C . GLU B 1 142 ? 24.641 -13.828 -3.693 1 96.81 142 GLU B C 1
ATOM 2537 O O . GLU B 1 142 ? 25.828 -13.523 -3.83 1 96.81 142 GLU B O 1
ATOM 2542 N N . LYS B 1 143 ? 24.25 -15.062 -3.688 1 96.25 143 LYS B N 1
ATOM 2543 C CA . LYS B 1 143 ? 25.172 -16.188 -3.85 1 96.25 143 LYS B CA 1
ATOM 2544 C C . LYS B 1 143 ? 25.875 -16.109 -5.199 1 96.25 143 LYS B C 1
ATOM 2546 O O . LYS B 1 143 ? 27.062 -16.438 -5.297 1 96.25 143 LYS B O 1
ATOM 2551 N N . ALA B 1 144 ? 25.219 -15.641 -6.203 1 95.19 144 ALA B N 1
ATOM 2552 C CA . ALA B 1 144 ? 25.766 -15.547 -7.559 1 95.19 144 ALA B CA 1
ATOM 2553 C C . ALA B 1 144 ? 26.625 -14.297 -7.723 1 95.19 144 ALA B C 1
ATOM 2555 O O . ALA B 1 144 ? 27.281 -14.117 -8.75 1 95.19 144 ALA B O 1
ATOM 2556 N N . GLY B 1 145 ? 26.578 -13.414 -6.781 1 96.12 145 GLY B N 1
ATOM 2557 C CA . GLY B 1 145 ? 27.359 -12.188 -6.832 1 96.12 145 GLY B CA 1
ATOM 2558 C C . GLY B 1 145 ? 26.672 -11.062 -7.578 1 96.12 145 GLY B C 1
ATOM 2559 O O . GLY B 1 145 ? 27.266 -10.023 -7.848 1 96.12 145 GLY B O 1
ATOM 2560 N N . ASP B 1 146 ? 25.344 -11.195 -7.859 1 95.5 146 ASP B N 1
ATOM 2561 C CA . ASP B 1 146 ? 24.594 -10.227 -8.648 1 95.5 146 ASP B CA 1
ATOM 2562 C C . ASP B 1 146 ? 24.016 -9.125 -7.754 1 95.5 146 ASP B C 1
ATOM 2564 O O . ASP B 1 146 ? 23.609 -8.07 -8.25 1 95.5 146 ASP B O 1
ATOM 2568 N N . ALA B 1 147 ? 23.953 -9.414 -6.422 1 96.75 147 ALA B N 1
ATOM 2569 C CA . ALA B 1 147 ? 23.391 -8.469 -5.449 1 96.75 147 ALA B CA 1
ATOM 2570 C C . ALA B 1 147 ? 24.125 -8.578 -4.109 1 96.75 147 ALA B C 1
ATOM 2572 O O . ALA B 1 147 ? 24.656 -9.633 -3.775 1 96.75 147 ALA B O 1
ATOM 2573 N N . SER B 1 148 ? 24.172 -7.484 -3.393 1 97.31 148 SER B N 1
ATOM 2574 C CA . SER B 1 148 ? 24.719 -7.461 -2.045 1 97.31 148 SER B CA 1
ATOM 2575 C C . SER B 1 148 ? 23.688 -6.992 -1.026 1 97.31 148 SER B C 1
ATOM 2577 O O . SER B 1 148 ? 23.359 -5.805 -0.965 1 97.31 148 SER B O 1
ATOM 2579 N N . LEU B 1 149 ? 23.156 -7.895 -0.274 1 95.69 149 LEU B N 1
ATOM 2580 C CA . LEU B 1 149 ? 22.203 -7.531 0.759 1 95.69 149 LEU B CA 1
ATOM 2581 C C . LEU B 1 149 ? 22.828 -6.609 1.796 1 95.69 149 LEU B C 1
ATOM 2583 O O . LEU B 1 149 ? 22.172 -5.699 2.307 1 95.69 149 LEU B O 1
ATOM 2587 N N . ALA B 1 150 ? 24.016 -6.762 2.053 1 93.56 150 ALA B N 1
ATOM 2588 C CA . ALA B 1 150 ? 24.766 -5.969 3.033 1 93.56 150 ALA B CA 1
ATOM 2589 C C . ALA B 1 150 ? 24.781 -4.496 2.635 1 93.56 150 ALA B C 1
ATOM 2591 O O . ALA B 1 150 ? 24.875 -3.617 3.496 1 93.56 150 ALA B O 1
ATOM 2592 N N . ALA B 1 151 ? 24.719 -4.246 1.354 1 92.56 151 ALA B N 1
ATOM 2593 C CA . ALA B 1 151 ? 24.766 -2.877 0.85 1 92.56 151 ALA B CA 1
ATOM 2594 C C . ALA B 1 151 ? 23.609 -2.051 1.402 1 92.56 151 ALA B C 1
ATOM 2596 O O . ALA B 1 151 ? 23.719 -0.835 1.574 1 92.56 151 ALA B O 1
ATOM 2597 N N . SER B 1 152 ? 22.516 -2.676 1.708 1 91.81 152 SER B N 1
ATOM 2598 C CA . SER B 1 152 ? 21.344 -1.971 2.207 1 91.81 152 SER B CA 1
ATOM 2599 C C . SER B 1 152 ? 21.297 -1.965 3.732 1 91.81 152 SER B C 1
ATOM 2601 O O . SER B 1 152 ? 20.547 -1.202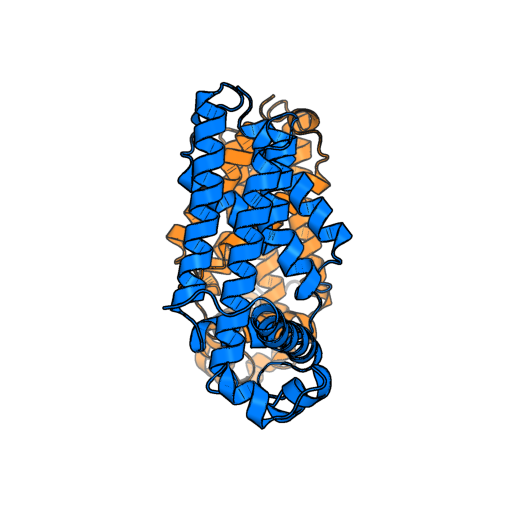 4.34 1 91.81 152 SER B O 1
ATOM 2603 N N . GLY B 1 153 ? 22.031 -2.854 4.328 1 93 153 GLY B N 1
ATOM 2604 C CA . GLY B 1 153 ? 22 -3.047 5.77 1 93 153 GLY B CA 1
ATOM 2605 C C . GLY B 1 153 ? 20.797 -3.838 6.242 1 93 153 GLY B C 1
ATOM 2606 O O . GLY B 1 153 ? 20.531 -3.912 7.441 1 93 153 GLY B O 1
ATOM 2607 N N . LEU B 1 154 ? 20.078 -4.43 5.344 1 96 154 LEU B N 1
ATOM 2608 C CA . LEU B 1 154 ? 18.875 -5.188 5.664 1 96 154 LEU B CA 1
ATOM 2609 C C . LEU B 1 154 ? 19.031 -6.648 5.25 1 96 154 LEU B C 1
ATOM 2611 O O . LEU B 1 154 ? 19.812 -6.965 4.352 1 96 154 LEU B O 1
ATOM 2615 N N . ASP B 1 155 ? 18.297 -7.473 5.945 1 96.5 155 ASP B N 1
ATOM 2616 C CA . ASP B 1 155 ? 18.281 -8.867 5.52 1 96.5 155 ASP B CA 1
ATOM 2617 C C . ASP B 1 155 ? 17.234 -9.102 4.434 1 96.5 155 ASP B C 1
ATOM 2619 O O . ASP B 1 155 ? 16.484 -8.188 4.078 1 96.5 155 ASP B O 1
ATOM 2623 N N . ALA B 1 156 ? 17.266 -10.305 3.893 1 97.62 156 ALA B N 1
ATOM 2624 C CA . ALA B 1 156 ? 16.422 -10.633 2.754 1 97.62 156 ALA B CA 1
ATOM 2625 C C . ALA B 1 156 ? 14.938 -10.492 3.113 1 97.62 156 ALA B C 1
ATOM 2627 O O . ALA B 1 156 ? 14.141 -10.031 2.299 1 97.62 156 ALA B O 1
ATOM 2628 N N . ALA B 1 157 ? 14.609 -10.844 4.305 1 96.56 157 ALA B N 1
ATOM 2629 C CA . ALA B 1 157 ? 13.219 -10.781 4.746 1 96.56 157 ALA B CA 1
ATOM 2630 C C . ALA B 1 157 ? 12.727 -9.336 4.828 1 96.56 157 ALA B C 1
ATOM 2632 O O . ALA B 1 157 ? 11.609 -9.031 4.422 1 96.56 157 ALA B O 1
ATOM 2633 N N . ALA B 1 158 ? 13.547 -8.477 5.32 1 96.38 158 ALA B N 1
ATOM 2634 C CA . ALA B 1 158 ? 13.203 -7.066 5.438 1 96.38 158 ALA B CA 1
ATOM 2635 C C . ALA B 1 158 ? 13.055 -6.422 4.062 1 96.38 158 ALA B C 1
ATOM 2637 O O . ALA B 1 158 ? 12.148 -5.617 3.84 1 96.38 158 ALA B O 1
ATOM 2638 N N . ILE B 1 159 ? 13.922 -6.75 3.176 1 97.69 159 ILE B N 1
ATOM 2639 C CA . ILE B 1 159 ? 13.859 -6.23 1.814 1 97.69 159 ILE B CA 1
ATOM 2640 C C . ILE B 1 159 ? 12.586 -6.73 1.13 1 97.69 159 ILE B C 1
ATOM 2642 O O . ILE B 1 159 ? 11.867 -5.953 0.498 1 97.69 159 ILE B O 1
ATOM 2646 N N . ALA B 1 160 ? 12.305 -8.023 1.319 1 97.31 160 ALA B N 1
ATOM 2647 C CA . ALA B 1 160 ? 11.109 -8.609 0.738 1 97.31 160 ALA B CA 1
ATOM 2648 C C . ALA B 1 160 ? 9.852 -7.914 1.251 1 97.31 160 ALA B C 1
ATOM 2650 O O . ALA B 1 160 ? 8.945 -7.605 0.475 1 97.31 160 ALA B O 1
ATOM 2651 N N . ALA B 1 161 ? 9.812 -7.645 2.541 1 95.31 161 ALA B N 1
ATOM 2652 C CA . ALA B 1 161 ? 8.664 -6.965 3.143 1 95.31 161 ALA B CA 1
ATOM 2653 C C . ALA B 1 161 ? 8.469 -5.578 2.537 1 95.31 161 ALA B C 1
ATOM 2655 O O . ALA B 1 161 ? 7.336 -5.164 2.277 1 95.31 161 ALA B O 1
ATOM 2656 N N . THR B 1 162 ? 9.531 -4.891 2.311 1 96.62 162 THR B N 1
ATOM 2657 C CA . THR B 1 162 ? 9.477 -3.551 1.739 1 96.62 162 THR B CA 1
ATOM 2658 C C . THR B 1 162 ? 9.008 -3.6 0.288 1 96.62 162 THR B C 1
ATOM 2660 O O . THR B 1 162 ? 8.188 -2.777 -0.134 1 96.62 162 THR B O 1
ATOM 2663 N N . LEU B 1 163 ? 9.5 -4.566 -0.458 1 97.69 163 LEU B N 1
ATOM 2664 C CA . LEU B 1 163 ? 9.078 -4.766 -1.84 1 97.69 163 LEU B CA 1
ATOM 2665 C C . LEU B 1 163 ? 7.582 -5.047 -1.915 1 97.69 163 LEU B C 1
ATOM 2667 O O . LEU B 1 163 ? 6.879 -4.465 -2.746 1 97.69 163 LEU B O 1
ATOM 2671 N N . MET B 1 164 ? 7.168 -5.859 -1.08 1 96.31 164 MET B N 1
ATOM 2672 C CA . MET B 1 164 ? 5.758 -6.238 -1.072 1 96.31 164 MET B CA 1
ATOM 2673 C C . MET B 1 164 ? 4.883 -5.059 -0.672 1 96.31 164 MET B C 1
ATOM 2675 O O . MET B 1 164 ? 3.824 -4.836 -1.264 1 96.31 164 MET B O 1
ATOM 2679 N N . ALA B 1 165 ? 5.316 -4.328 0.324 1 95.62 165 ALA B N 1
ATOM 2680 C CA . ALA B 1 165 ? 4.582 -3.129 0.722 1 95.62 165 ALA B CA 1
ATOM 2681 C C . ALA B 1 165 ? 4.477 -2.143 -0.438 1 95.62 165 ALA B C 1
ATOM 2683 O O . ALA B 1 165 ? 3.398 -1.609 -0.71 1 95.62 165 ALA B O 1
ATOM 2684 N N . ALA B 1 166 ? 5.57 -1.924 -1.104 1 97.44 166 ALA B N 1
ATOM 2685 C CA . ALA B 1 166 ? 5.582 -0.995 -2.232 1 97.44 166 ALA B CA 1
ATOM 2686 C C . ALA B 1 166 ? 4.645 -1.464 -3.34 1 97.44 166 ALA B C 1
ATOM 2688 O O . ALA B 1 166 ? 3.885 -0.668 -3.896 1 97.44 166 ALA B O 1
ATOM 2689 N N . ALA B 1 167 ? 4.707 -2.736 -3.623 1 96.94 167 ALA B N 1
ATOM 2690 C CA . ALA B 1 167 ? 3.855 -3.293 -4.672 1 96.94 167 ALA B CA 1
ATOM 2691 C C . ALA B 1 167 ? 2.379 -3.156 -4.309 1 96.94 167 ALA B C 1
ATOM 2693 O O . ALA B 1 167 ? 1.557 -2.795 -5.156 1 96.94 167 ALA B O 1
ATOM 2694 N N . LYS B 1 168 ? 2.049 -3.459 -3.078 1 93.44 168 LYS B N 1
ATOM 2695 C CA . LYS B 1 168 ? 0.668 -3.34 -2.615 1 93.44 168 LYS B CA 1
ATOM 2696 C C . LYS B 1 168 ? 0.209 -1.885 -2.625 1 93.44 168 LYS B C 1
ATOM 2698 O O . LYS B 1 168 ? -0.903 -1.582 -3.064 1 93.44 168 LYS B O 1
ATOM 2703 N N . GLY B 1 169 ? 1.074 -1.032 -2.188 1 94.75 169 GLY B N 1
ATOM 2704 C CA . GLY B 1 169 ? 0.734 0.381 -2.158 1 94.75 169 GLY B CA 1
ATOM 2705 C C . GLY B 1 169 ? 0.554 0.982 -3.539 1 94.75 169 GLY B C 1
ATOM 2706 O O . GLY B 1 169 ? -0.223 1.923 -3.715 1 94.75 169 GLY B O 1
ATOM 2707 N N . ALA B 1 170 ? 1.233 0.435 -4.484 1 95.62 170 ALA B N 1
ATOM 2708 C CA . ALA B 1 170 ? 1.185 0.946 -5.855 1 95.62 170 ALA B CA 1
ATOM 2709 C C . ALA B 1 170 ? -0.171 0.666 -6.496 1 95.62 170 ALA B C 1
ATOM 2711 O O . ALA B 1 170 ? -0.501 1.237 -7.539 1 95.62 170 ALA B O 1
ATOM 2712 N N . LYS B 1 171 ? -0.933 -0.167 -5.852 1 93.19 171 LYS B N 1
ATOM 2713 C CA . LYS B 1 171 ? -2.27 -0.466 -6.359 1 93.19 171 LYS B CA 1
ATOM 2714 C C . LYS B 1 171 ? -3.256 0.641 -5.996 1 93.19 171 LYS B C 1
ATOM 2716 O O . LYS B 1 171 ? -4.383 0.665 -6.5 1 93.19 171 LYS B O 1
ATOM 2721 N N . GLN B 1 172 ? -2.777 1.497 -5.113 1 84.88 172 GLN B N 1
ATOM 2722 C CA . GLN B 1 172 ? -3.67 2.514 -4.566 1 84.88 172 GLN B CA 1
ATOM 2723 C C . GLN B 1 172 ? -3.338 3.895 -5.121 1 84.88 172 GLN B C 1
ATOM 2725 O O . GLN B 1 172 ? -2.166 4.227 -5.316 1 84.88 172 GLN B O 1
ATOM 2730 N N . SER B 1 173 ? -4.352 4.613 -5.508 1 78.44 173 SER B N 1
ATOM 2731 C CA . SER B 1 173 ? -4.234 6.016 -5.891 1 78.44 173 SER B CA 1
ATOM 2732 C C . SER B 1 173 ? -5.488 6.801 -5.512 1 78.44 173 SER B C 1
ATOM 2734 O O . SER B 1 173 ? -6.559 6.219 -5.328 1 78.44 173 SER B O 1
ATOM 2736 N N . GLU B 1 174 ? -5.32 8.016 -5.211 1 72.06 174 GLU B N 1
ATOM 2737 C CA . GLU B 1 174 ? -6.449 8.859 -4.84 1 72.06 174 GLU B CA 1
ATOM 2738 C C . GLU B 1 174 ? -7.488 8.922 -5.953 1 72.06 174 GLU B C 1
ATOM 2740 O O . GLU B 1 174 ? -8.672 9.141 -5.695 1 72.06 174 GLU B O 1
ATOM 2745 N N . SER B 1 175 ? -6.98 8.742 -7.172 1 74.5 175 SER B N 1
ATOM 2746 C CA . SER B 1 175 ? -7.887 8.82 -8.312 1 74.5 175 SER B CA 1
ATOM 2747 C C . SER B 1 175 ? -8.461 7.453 -8.664 1 74.5 175 SER B C 1
ATOM 2749 O O . SER B 1 175 ? -9.148 7.305 -9.68 1 74.5 175 SER B O 1
ATOM 2751 N N . GLY B 1 176 ? -8.211 6.484 -7.805 1 79.38 176 GLY B N 1
ATOM 2752 C CA . GLY B 1 176 ? -8.625 5.121 -8.102 1 79.38 176 GLY B CA 1
ATOM 2753 C C . GLY B 1 176 ? -7.461 4.211 -8.461 1 79.38 176 GLY B C 1
ATOM 2754 O O . GLY B 1 176 ? -6.316 4.656 -8.531 1 79.38 176 GLY B O 1
ATOM 2755 N N . PRO B 1 177 ? -7.762 2.986 -8.695 1 87 177 PRO B N 1
ATOM 2756 C CA . PRO B 1 177 ? -6.695 2.047 -9.055 1 87 177 PRO B CA 1
ATOM 2757 C C . PRO B 1 177 ? -6.027 2.391 -10.383 1 87 177 PRO B C 1
ATOM 2759 O O . PRO B 1 177 ? -6.707 2.754 -11.344 1 87 177 PRO B O 1
ATOM 2762 N N . PRO B 1 178 ? -4.754 2.309 -10.383 1 92.81 178 PRO B N 1
ATOM 2763 C CA . PRO B 1 178 ? -4.07 2.586 -11.648 1 92.81 178 PRO B CA 1
ATOM 2764 C C . PRO B 1 178 ? -4.406 1.565 -12.734 1 92.81 178 PRO B C 1
ATOM 2766 O O . PRO B 1 178 ? -4.785 0.433 -12.43 1 92.81 178 PRO B O 1
ATOM 2769 N N . ASP B 1 179 ? -4.289 2.049 -13.969 1 94.56 179 ASP B N 1
ATOM 2770 C CA . ASP B 1 179 ? -4.434 1.067 -15.039 1 94.56 179 ASP B CA 1
ATOM 2771 C C . ASP B 1 179 ? -3.266 0.082 -15.047 1 94.56 179 ASP B C 1
ATOM 2773 O O . ASP B 1 179 ? -2.223 0.345 -14.445 1 94.56 179 ASP B O 1
ATOM 2777 N N . PRO B 1 180 ? -3.426 -1.05 -15.695 1 95.12 180 PRO B N 1
ATOM 2778 C CA . PRO B 1 180 ? -2.414 -2.107 -15.664 1 95.12 180 PRO B CA 1
ATOM 2779 C C . PRO B 1 180 ? -1.044 -1.626 -16.141 1 95.12 180 PRO B C 1
ATOM 2781 O O . PRO B 1 180 ? -0.019 -2.008 -15.57 1 95.12 180 PRO B O 1
ATOM 2784 N N . ALA B 1 181 ? -0.988 -0.793 -17.125 1 96.12 181 ALA B N 1
ATOM 2785 C CA . ALA B 1 181 ? 0.286 -0.288 -17.625 1 96.12 181 ALA B CA 1
ATOM 2786 C C . ALA B 1 181 ? 0.993 0.563 -16.578 1 96.12 181 ALA B C 1
ATOM 2788 O O . ALA B 1 181 ? 2.203 0.431 -16.375 1 96.12 181 ALA B O 1
ATOM 2789 N N . THR B 1 182 ? 0.243 1.394 -15.93 1 95.5 182 THR B N 1
ATOM 2790 C CA . THR B 1 182 ? 0.789 2.244 -14.875 1 95.5 182 THR B CA 1
ATOM 2791 C C . THR B 1 182 ? 1.283 1.403 -13.703 1 95.5 182 THR B C 1
ATOM 2793 O O . THR B 1 182 ? 2.33 1.694 -13.125 1 95.5 182 THR B O 1
ATOM 2796 N N . TYR B 1 183 ? 0.54 0.387 -13.383 1 97 183 TYR B N 1
ATOM 2797 C CA . TYR B 1 183 ? 0.952 -0.489 -12.297 1 97 183 TYR B CA 1
ATOM 2798 C C . TYR B 1 183 ? 2.252 -1.209 -12.633 1 97 183 TYR B C 1
ATOM 2800 O O . TYR B 1 183 ? 3.162 -1.284 -11.805 1 97 183 TYR B O 1
ATOM 2808 N N . ARG B 1 184 ? 2.355 -1.719 -13.859 1 97.12 184 ARG B N 1
ATOM 2809 C CA . ARG B 1 184 ? 3.58 -2.389 -14.281 1 97.12 184 ARG B CA 1
ATOM 2810 C C . ARG B 1 184 ? 4.766 -1.429 -14.266 1 97.12 184 ARG B C 1
ATOM 2812 O O . ARG B 1 184 ? 5.879 -1.816 -13.914 1 97.12 184 ARG B O 1
ATOM 2819 N N . ALA B 1 185 ? 4.516 -0.204 -14.609 1 96.75 185 ALA B N 1
ATOM 2820 C CA . ALA B 1 185 ? 5.566 0.809 -14.531 1 96.75 185 ALA B CA 1
ATOM 2821 C C . ALA B 1 185 ? 6.02 1.024 -13.094 1 96.75 185 ALA B C 1
ATOM 2823 O O . ALA B 1 185 ? 7.203 1.264 -12.844 1 96.75 185 ALA B O 1
ATOM 2824 N N . SER B 1 186 ? 5.074 0.956 -12.156 1 97.56 186 SER B N 1
ATOM 2825 C CA . SER B 1 186 ? 5.418 1.073 -10.742 1 97.56 186 SER B CA 1
ATOM 2826 C C . SER B 1 186 ? 6.293 -0.09 -10.289 1 97.56 186 SER B C 1
ATOM 2828 O O . SER B 1 186 ? 7.258 0.104 -9.547 1 97.56 186 SER B O 1
ATOM 2830 N N . LEU B 1 187 ? 5.945 -1.271 -10.758 1 98.06 187 LEU B N 1
ATOM 2831 C CA . LEU B 1 187 ? 6.75 -2.438 -10.414 1 98.06 187 LEU B CA 1
ATOM 2832 C C . LEU B 1 187 ? 8.164 -2.307 -10.969 1 98.06 187 LEU B C 1
ATOM 2834 O O . LEU B 1 187 ? 9.133 -2.693 -10.305 1 98.06 187 LEU B O 1
ATOM 2838 N N . ALA B 1 188 ? 8.266 -1.742 -12.148 1 97.44 188 ALA B N 1
ATOM 2839 C CA . ALA B 1 188 ? 9.578 -1.511 -12.758 1 97.44 188 ALA B CA 1
ATOM 2840 C C . ALA B 1 188 ? 10.398 -0.524 -11.93 1 97.44 188 ALA B C 1
ATOM 2842 O O . ALA B 1 188 ? 11.602 -0.721 -11.734 1 97.44 188 ALA B O 1
ATOM 2843 N N . ARG B 1 189 ? 9.781 0.502 -11.461 1 97.12 189 ARG B N 1
ATOM 2844 C CA . ARG B 1 189 ? 10.469 1.492 -10.641 1 97.12 189 ARG B CA 1
ATOM 2845 C C . ARG B 1 189 ? 10.93 0.882 -9.32 1 97.12 189 ARG B C 1
ATOM 2847 O O . ARG B 1 189 ? 12.047 1.143 -8.867 1 97.12 189 ARG B O 1
ATOM 2854 N N . ILE B 1 190 ? 10.07 0.095 -8.727 1 98.06 190 ILE B N 1
ATOM 2855 C CA . ILE B 1 190 ? 10.414 -0.586 -7.484 1 98.06 190 ILE B CA 1
ATOM 2856 C C . ILE B 1 190 ? 11.633 -1.472 -7.699 1 98.06 190 ILE B C 1
ATOM 2858 O O . ILE B 1 190 ? 12.594 -1.415 -6.922 1 98.06 190 ILE B O 1
ATOM 2862 N N . ALA B 1 191 ? 11.602 -2.215 -8.773 1 97.62 191 ALA B N 1
ATOM 2863 C CA . ALA B 1 191 ? 12.711 -3.109 -9.086 1 97.62 191 ALA B CA 1
ATOM 2864 C C . ALA B 1 191 ? 14 -2.322 -9.32 1 97.62 191 ALA B C 1
ATOM 2866 O O . ALA B 1 191 ? 15.07 -2.723 -8.852 1 97.62 191 ALA B O 1
ATOM 2867 N N . ALA B 1 192 ? 13.93 -1.216 -9.992 1 96.31 192 ALA B N 1
ATOM 2868 C CA . ALA B 1 192 ? 15.094 -0.391 -10.297 1 96.31 192 ALA B CA 1
ATOM 2869 C C . ALA B 1 192 ? 15.719 0.16 -9.016 1 96.31 192 ALA B C 1
ATOM 2871 O O . ALA B 1 192 ? 16.938 0.146 -8.867 1 96.31 192 ALA B O 1
ATOM 2872 N N . LEU B 1 193 ? 14.914 0.578 -8.125 1 96.5 193 LEU B N 1
ATOM 2873 C CA . LEU B 1 193 ? 15.406 1.151 -6.875 1 96.5 193 LEU B CA 1
ATOM 2874 C C . LEU B 1 193 ? 16.062 0.085 -6.012 1 96.5 193 LEU B C 1
ATOM 2876 O O . LEU B 1 193 ? 17.141 0.323 -5.438 1 96.5 193 LEU B O 1
ATOM 2880 N N . ILE B 1 194 ? 15.453 -1.039 -5.941 1 97 194 ILE B N 1
ATOM 2881 C CA . ILE B 1 194 ? 16.016 -2.105 -5.121 1 97 194 ILE B CA 1
ATOM 2882 C C . ILE B 1 194 ? 17.312 -2.611 -5.754 1 97 194 ILE B C 1
ATOM 2884 O O . ILE B 1 194 ? 18.281 -2.902 -5.051 1 97 194 ILE B O 1
ATOM 2888 N N . ALA B 1 195 ? 17.312 -2.688 -7.074 1 96.56 195 ALA B N 1
ATOM 2889 C CA . ALA B 1 195 ? 18.531 -3.084 -7.762 1 96.56 195 ALA B CA 1
ATOM 2890 C C . ALA B 1 195 ? 19.672 -2.115 -7.457 1 96.56 195 ALA B C 1
ATOM 2892 O O . ALA B 1 195 ? 20.812 -2.533 -7.23 1 96.56 195 ALA B O 1
ATOM 2893 N N . ALA B 1 196 ? 19.375 -0.853 -7.441 1 95.88 196 ALA B N 1
ATOM 2894 C CA . ALA B 1 196 ? 20.375 0.161 -7.113 1 95.88 196 ALA B CA 1
ATOM 2895 C C . ALA B 1 196 ? 20.844 0.026 -5.664 1 95.88 196 ALA B C 1
ATOM 2897 O O . ALA B 1 196 ? 22.031 0.203 -5.367 1 95.88 196 ALA B O 1
ATOM 2898 N N . ALA B 1 197 ? 19.938 -0.334 -4.777 1 96.81 197 ALA B N 1
ATOM 2899 C CA . ALA B 1 197 ? 20.219 -0.422 -3.35 1 96.81 197 ALA B CA 1
ATOM 2900 C C . ALA B 1 197 ? 21.109 -1.632 -3.039 1 96.81 197 ALA B C 1
ATOM 2902 O O . ALA B 1 197 ? 21.797 -1.662 -2.018 1 96.81 197 ALA B O 1
ATOM 2903 N N . LEU B 1 198 ? 21.047 -2.609 -3.955 1 96.88 198 LEU B N 1
ATOM 2904 C CA . LEU B 1 198 ? 21.719 -3.871 -3.662 1 96.88 198 LEU B CA 1
ATOM 2905 C C . LEU B 1 198 ? 22.906 -4.086 -4.598 1 96.88 198 LEU B C 1
ATOM 2907 O O . LEU B 1 198 ? 23.391 -5.215 -4.75 1 96.88 198 LEU B O 1
ATOM 2911 N N . ARG B 1 199 ? 23.25 -3.07 -5.23 1 93.5 199 ARG B N 1
ATOM 2912 C CA . ARG B 1 199 ? 24.406 -3.182 -6.125 1 93.5 199 ARG B CA 1
ATOM 2913 C C . ARG B 1 199 ? 25.625 -3.73 -5.387 1 93.5 199 ARG B C 1
ATOM 2915 O O . ARG B 1 199 ? 25.953 -3.275 -4.289 1 93.5 199 ARG B O 1
ATOM 2922 N N . PRO B 1 200 ? 26.188 -4.77 -5.973 1 90.12 200 PRO B N 1
ATOM 2923 C CA . PRO B 1 200 ? 27.375 -5.344 -5.332 1 90.12 200 PRO B CA 1
ATOM 2924 C C . PRO B 1 200 ? 28.547 -4.367 -5.277 1 90.12 200 PRO B C 1
ATOM 2926 O O . PRO B 1 200 ? 28.641 -3.457 -6.102 1 90.12 200 PRO B O 1
#